Protein AF-A0A2C7AUI6-F1 (afdb_monomer_lite)

Sequence (431 aa):
MSPRHADDASGDRRRTGPQARLPRWLAGLLCIVLTTLSLGVVHPAVRADDATLDVTFTSMSPSAVTDEGDLTLTGTITNKGSATVNRPTVHMWRNRAPLTNADALNFLVKNQSSEPMGDVVTTSAAAQTVASLTPGASANFTVRAAFSGGGDPLALVSPGNAYLVGVRVDNSAGTQVGSSRTLISYPGTSKYDATTVAELASAPSYVGTDNGKPVFTDDHLAAEISPDGRLGQLVQLAEADNVSSVIDPLLVDELTAMASGYEVRSTDGTRVPGRGQDAATSFLRRIQGVAANGRSYRGLYGMLGVSAAASASRHDLLVSAAQQSAGNQTLKALPLAITATGNALTSNDLEYLASAKPTLVLAQGIDPASPVRQATVRQGAPTQLTVVSVQTTLGDGGPAPAPIRTWCTGWDACRASSWCGPAPMARRCTW

Structure (mmCIF, N/CA/C/O backbone):
data_AF-A0A2C7AUI6-F1
#
_entry.id   AF-A0A2C7AUI6-F1
#
loop_
_atom_site.group_PDB
_atom_site.id
_atom_site.type_symbol
_atom_site.label_atom_id
_atom_site.label_alt_id
_atom_site.label_comp_id
_atom_site.label_asym_id
_atom_site.label_entity_id
_atom_site.label_seq_id
_atom_site.pdbx_PDB_ins_code
_atom_site.Cartn_x
_atom_site.Cartn_y
_atom_site.Cartn_z
_atom_site.occupancy
_atom_site.B_iso_or_equiv
_atom_site.auth_seq_id
_atom_site.auth_comp_id
_atom_site.auth_asym_id
_atom_site.auth_atom_id
_atom_site.pdbx_PDB_model_num
ATOM 1 N N . MET A 1 1 ? -46.447 14.411 -58.569 1.00 35.41 1 MET A N 1
ATOM 2 C CA . MET A 1 1 ? -46.851 14.948 -59.885 1.00 35.41 1 MET A CA 1
ATOM 3 C C . MET A 1 1 ? -46.230 16.329 -60.042 1.00 35.41 1 MET A C 1
ATOM 5 O O . MET A 1 1 ? -46.646 17.245 -59.356 1.00 35.41 1 MET A O 1
ATOM 9 N N . SER A 1 2 ? -45.192 16.453 -60.866 1.00 39.53 2 SER A N 1
ATOM 10 C CA . SER A 1 2 ? -44.852 17.724 -61.538 1.00 39.53 2 SER A CA 1
ATOM 11 C C . SER A 1 2 ? -45.650 17.747 -62.853 1.00 39.53 2 SER A C 1
ATOM 13 O O . SER A 1 2 ? -45.901 16.643 -63.349 1.00 39.53 2 SER A O 1
ATOM 15 N N . PRO A 1 3 ? -46.037 18.902 -63.445 1.00 52.16 3 PRO A N 1
ATOM 16 C CA . PRO A 1 3 ? -45.065 19.917 -63.873 1.00 52.16 3 PRO A CA 1
ATOM 17 C C . PRO A 1 3 ? -45.512 21.407 -63.939 1.00 52.16 3 PRO A C 1
ATOM 19 O O . PRO A 1 3 ? -46.683 21.760 -63.912 1.00 52.16 3 PRO A O 1
ATOM 22 N N . ARG A 1 4 ? -44.465 22.240 -64.042 1.00 37.91 4 ARG A N 1
ATOM 23 C CA . ARG A 1 4 ? -44.202 23.505 -64.777 1.00 37.91 4 ARG A CA 1
ATOM 24 C C . ARG A 1 4 ? -45.286 24.165 -65.660 1.00 37.91 4 ARG A C 1
ATOM 26 O O . ARG A 1 4 ? -45.849 23.505 -66.522 1.00 37.91 4 ARG A O 1
ATOM 33 N N . HIS A 1 5 ? -45.345 25.503 -65.582 1.00 36.38 5 HIS A N 1
ATOM 34 C CA . HIS A 1 5 ? -45.275 26.514 -66.673 1.00 36.38 5 HIS A CA 1
ATOM 35 C C . HIS A 1 5 ? -45.242 27.916 -66.003 1.00 36.38 5 HIS A C 1
ATOM 37 O O . HIS A 1 5 ? -45.995 28.119 -65.060 1.00 36.38 5 HIS A O 1
ATOM 43 N N . ALA A 1 6 ? -44.254 28.802 -66.185 1.00 37.03 6 ALA A N 1
ATOM 44 C CA . ALA A 1 6 ? -43.754 29.551 -67.355 1.00 37.03 6 ALA A CA 1
ATOM 45 C C . ALA A 1 6 ? -44.333 30.987 -67.432 1.00 37.03 6 ALA A C 1
ATOM 47 O O . ALA A 1 6 ? -45.526 31.176 -67.228 1.00 37.03 6 ALA A O 1
ATOM 48 N N . ASP A 1 7 ? -43.425 31.915 -67.764 1.00 33.53 7 ASP A N 1
ATOM 49 C CA . ASP A 1 7 ? -43.567 33.297 -68.270 1.00 33.53 7 ASP A CA 1
ATOM 50 C C . ASP A 1 7 ? -43.954 34.401 -67.259 1.00 33.53 7 ASP A C 1
ATOM 52 O O . ASP A 1 7 ? -44.958 34.308 -66.564 1.00 33.53 7 ASP A O 1
ATOM 56 N N . ASP A 1 8 ? -43.093 35.376 -66.931 1.00 33.28 8 ASP A N 1
ATOM 57 C CA . ASP A 1 8 ? -42.424 36.459 -67.699 1.00 33.28 8 ASP A CA 1
ATOM 58 C C . ASP A 1 8 ? -43.270 37.753 -67.759 1.00 33.28 8 ASP A C 1
ATOM 60 O O . ASP A 1 8 ? -44.492 37.688 -67.847 1.00 33.28 8 ASP A O 1
ATOM 64 N N . ALA A 1 9 ? -42.578 38.904 -67.696 1.00 33.94 9 ALA A N 1
ATOM 65 C CA . ALA A 1 9 ? -42.998 40.290 -67.993 1.00 33.94 9 ALA A CA 1
ATOM 66 C C . ALA A 1 9 ? -42.844 41.347 -66.862 1.00 33.94 9 ALA A C 1
ATOM 68 O O . ALA A 1 9 ? -43.734 41.600 -66.058 1.00 33.94 9 ALA A O 1
ATOM 69 N N . SER A 1 10 ? -41.711 42.063 -66.943 1.00 31.97 10 SER A N 1
ATOM 70 C CA . SER A 1 10 ? -41.588 43.528 -67.158 1.00 31.97 10 SER A CA 1
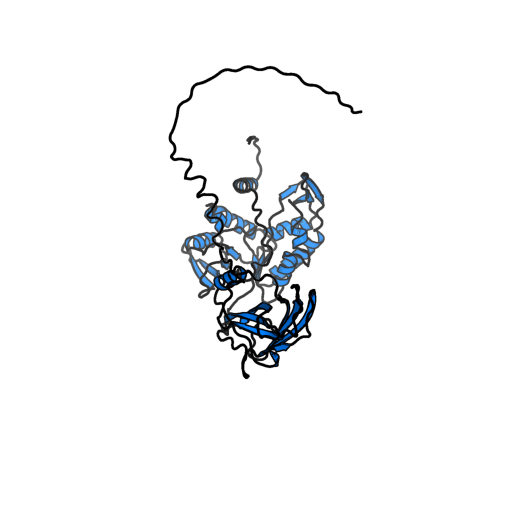ATOM 71 C C . SER A 1 10 ? -42.157 44.586 -66.181 1.00 31.97 10 SER A C 1
ATOM 73 O O . SER A 1 10 ? -43.342 44.609 -65.874 1.00 31.97 10 SER A O 1
ATOM 75 N N . GLY A 1 11 ? -41.326 45.613 -65.914 1.00 31.02 11 GLY A N 1
ATOM 76 C CA . GLY A 1 11 ? -41.739 47.005 -65.621 1.00 31.02 11 GLY A CA 1
ATOM 77 C C . GLY A 1 11 ? -41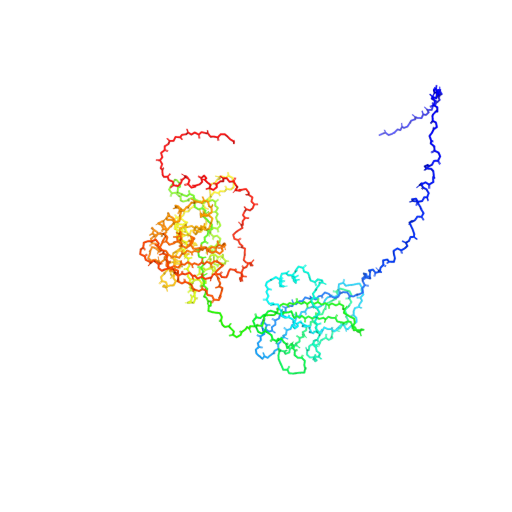.174 47.576 -64.311 1.00 31.02 11 GLY A C 1
ATOM 78 O O . GLY A 1 11 ? -41.745 47.378 -63.251 1.00 31.02 11 GLY A O 1
ATOM 79 N N . ASP A 1 12 ? -39.960 48.132 -64.283 1.00 35.38 12 ASP A N 1
ATOM 80 C CA . ASP A 1 12 ? -39.623 49.553 -64.535 1.00 35.38 12 ASP A CA 1
ATOM 81 C C . ASP A 1 12 ? -40.263 50.561 -63.541 1.00 35.38 12 ASP A C 1
ATOM 83 O O . ASP A 1 12 ? -41.437 50.898 -63.655 1.00 35.38 12 ASP A O 1
ATOM 87 N N . ARG A 1 13 ? -39.465 51.103 -62.597 1.00 37.41 13 ARG A N 1
ATOM 88 C CA . ARG A 1 13 ? -39.092 52.543 -62.482 1.00 37.41 13 ARG A CA 1
ATOM 89 C C . ARG A 1 13 ? -38.676 52.989 -61.069 1.00 37.41 13 ARG A C 1
ATOM 91 O O . ARG A 1 13 ? -39.487 53.182 -60.174 1.00 37.41 13 ARG A O 1
ATOM 98 N N . ARG A 1 14 ? -37.378 53.300 -60.973 1.00 34.81 14 ARG A N 1
ATOM 99 C CA . ARG A 1 14 ? -36.757 54.553 -60.485 1.00 34.81 14 ARG A CA 1
ATOM 100 C C . ARG A 1 14 ? -37.346 55.253 -59.245 1.00 34.81 14 ARG A C 1
ATOM 102 O O . ARG A 1 14 ? -38.359 55.937 -59.340 1.00 34.81 14 ARG A O 1
ATOM 109 N N . ARG A 1 15 ? -36.512 55.375 -58.203 1.00 39.34 15 ARG A N 1
ATOM 110 C CA . ARG A 1 15 ? -36.224 56.675 -57.565 1.00 39.34 15 ARG A CA 1
ATOM 111 C C . ARG A 1 15 ? -34.730 56.830 -57.278 1.00 39.34 15 ARG A C 1
ATOM 113 O O . ARG A 1 15 ? -34.037 55.886 -56.925 1.00 39.34 15 ARG A O 1
ATOM 120 N N . THR A 1 16 ? -34.269 58.044 -57.526 1.00 35.00 16 THR A N 1
ATOM 121 C CA . THR A 1 16 ? -32.891 58.521 -57.638 1.00 35.00 16 THR A CA 1
ATOM 122 C C . THR A 1 16 ? -32.458 59.330 -56.413 1.00 35.00 16 THR A C 1
ATOM 124 O O . THR A 1 16 ? -33.186 60.237 -56.025 1.00 35.00 16 THR A O 1
ATOM 127 N N . GLY A 1 17 ? -31.221 59.094 -55.952 1.00 34.88 17 GLY A N 1
ATOM 128 C CA . GLY A 1 17 ? -30.314 60.067 -55.307 1.00 34.88 17 GLY A CA 1
ATOM 129 C C . GLY A 1 17 ? -30.538 60.405 -53.819 1.00 34.88 17 GLY A C 1
ATOM 130 O O . GLY A 1 17 ? -31.650 60.233 -53.335 1.00 34.88 17 GLY A O 1
ATOM 131 N N . PRO A 1 18 ? -29.514 60.919 -53.093 1.00 39.47 18 PRO A N 1
ATOM 132 C CA . PRO A 1 18 ? -28.316 61.588 -53.610 1.00 39.47 18 PRO A CA 1
ATOM 133 C C . PRO A 1 18 ? -26.964 60.987 -53.172 1.00 39.47 18 PRO A C 1
ATOM 135 O O . PRO A 1 18 ? -26.830 60.264 -52.190 1.00 39.47 18 PRO A O 1
ATOM 138 N N . GLN A 1 19 ? -25.945 61.345 -53.952 1.00 43.69 19 GLN A N 1
ATOM 139 C CA . GLN A 1 19 ? -24.532 61.051 -53.746 1.00 43.69 19 GLN A CA 1
ATOM 140 C C . GLN A 1 19 ? -23.938 61.930 -52.636 1.00 43.69 19 GLN A C 1
ATOM 142 O O . GLN A 1 19 ? -24.078 63.150 -52.679 1.00 43.69 19 GLN A O 1
ATOM 147 N N . ALA A 1 20 ? -23.162 61.327 -51.736 1.00 43.25 20 ALA A N 1
ATOM 148 C CA . ALA A 1 20 ? -22.134 62.014 -50.961 1.00 43.25 20 ALA A CA 1
ATOM 149 C C . ALA A 1 20 ? -20.819 61.236 -51.113 1.00 43.25 20 ALA A C 1
ATOM 151 O O . ALA A 1 20 ? -20.752 60.032 -50.876 1.00 43.25 20 ALA A O 1
ATOM 152 N N . ARG A 1 21 ? -19.790 61.931 -51.602 1.00 46.47 21 ARG A N 1
ATOM 153 C CA . ARG A 1 21 ? -18.449 61.406 -51.869 1.00 46.47 21 ARG A CA 1
ATOM 154 C C . ARG A 1 21 ? -17.643 61.364 -50.570 1.00 46.47 21 ARG A C 1
ATOM 156 O O . ARG A 1 21 ? -17.541 62.385 -49.902 1.00 46.47 21 ARG A O 1
ATOM 163 N N . LEU A 1 22 ? -17.000 60.234 -50.285 1.00 47.78 22 LEU A N 1
ATOM 164 C CA . LEU A 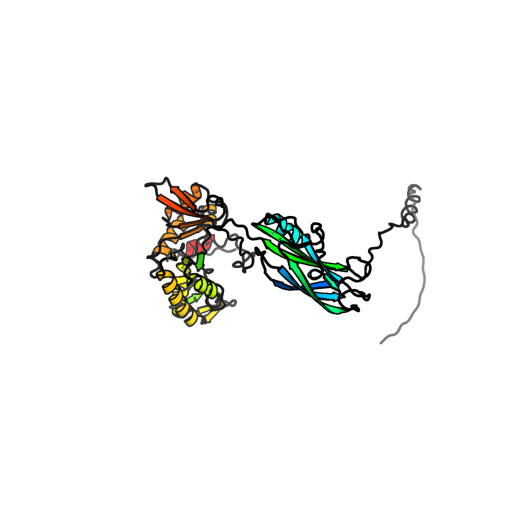1 22 ? -15.943 60.092 -49.274 1.00 47.78 22 LEU A CA 1
ATOM 165 C C . LEU A 1 22 ? -14.736 59.332 -49.887 1.00 47.78 22 LEU A C 1
ATOM 167 O O . LEU A 1 22 ? -14.888 58.665 -50.911 1.00 47.78 22 LEU A O 1
ATOM 171 N N . PRO A 1 23 ? -13.516 59.552 -49.364 1.00 43.19 23 PRO A N 1
ATOM 172 C CA . PRO A 1 23 ? -12.303 59.791 -50.154 1.00 43.19 23 PRO A CA 1
ATOM 173 C C . PRO A 1 23 ? -11.547 58.535 -50.626 1.00 43.19 23 PRO A C 1
ATOM 175 O O . PRO A 1 23 ? -11.560 57.482 -49.999 1.00 43.19 23 PRO A O 1
ATOM 178 N N . ARG A 1 24 ? -10.821 58.706 -51.744 1.00 50.47 24 ARG A N 1
ATOM 179 C CA . ARG A 1 24 ? -10.046 57.734 -52.557 1.00 50.47 24 ARG A CA 1
ATOM 180 C C . ARG A 1 24 ? -8.875 57.003 -51.861 1.00 50.47 24 ARG A C 1
ATOM 182 O O . ARG A 1 24 ? -7.931 56.592 -52.522 1.00 50.47 24 ARG A O 1
ATOM 189 N N . TRP A 1 25 ? -8.892 56.876 -50.540 1.00 46.44 25 TRP A N 1
ATOM 190 C CA . TRP A 1 25 ? -7.737 56.438 -49.746 1.00 46.44 25 TRP A CA 1
ATOM 191 C C . TRP A 1 25 ? -7.959 55.037 -49.148 1.00 46.44 25 TRP A C 1
ATOM 193 O O . TRP A 1 25 ? -7.191 54.583 -48.311 1.00 46.44 25 TRP A O 1
ATOM 203 N N . LEU A 1 26 ? -8.999 54.333 -49.611 1.00 44.50 26 LEU A N 1
ATOM 204 C CA . LEU A 1 26 ? -9.336 52.958 -49.222 1.00 44.50 26 LEU A CA 1
ATOM 205 C C . LEU A 1 26 ? -9.192 51.935 -50.365 1.00 44.50 26 LEU A C 1
ATOM 207 O O . LEU A 1 26 ? -9.309 50.739 -50.130 1.00 44.50 26 LEU A O 1
ATOM 211 N N . ALA A 1 27 ? -8.866 52.373 -51.587 1.00 43.97 27 ALA A N 1
ATOM 212 C CA . ALA A 1 27 ? -8.633 51.470 -52.722 1.00 43.97 27 ALA A CA 1
ATOM 213 C C . ALA A 1 27 ? -7.187 50.933 -52.803 1.00 43.97 27 ALA A C 1
ATOM 215 O O . ALA A 1 27 ? -6.930 49.988 -53.541 1.00 43.97 27 ALA A O 1
ATOM 216 N N . GLY A 1 28 ? -6.246 51.497 -52.034 1.00 40.75 28 GLY A N 1
ATOM 217 C CA . GLY A 1 28 ? -4.852 51.030 -51.984 1.00 40.75 28 GLY A CA 1
ATOM 218 C C . GLY A 1 28 ? -4.589 49.908 -50.973 1.00 40.75 28 GLY A C 1
ATOM 219 O O . GLY A 1 28 ? -3.565 49.240 -51.058 1.00 40.75 28 GLY A O 1
ATOM 220 N N . LEU A 1 29 ? -5.509 49.667 -50.034 1.00 43.53 29 LEU A N 1
ATOM 221 C CA . LEU A 1 29 ? -5.294 48.732 -48.921 1.00 43.53 29 LEU A CA 1
ATOM 222 C C . LEU A 1 29 ? -5.901 47.339 -49.162 1.00 43.53 29 LEU A C 1
ATOM 224 O O . LEU A 1 29 ? -5.556 46.397 -48.459 1.00 43.53 29 LEU A O 1
ATOM 228 N N . LEU A 1 30 ? -6.724 47.171 -50.208 1.00 40.38 30 LEU A N 1
ATOM 229 C CA . LEU A 1 30 ? -7.309 45.873 -50.578 1.00 40.38 30 LEU A CA 1
ATOM 230 C C . LEU A 1 30 ? -6.442 45.063 -51.568 1.00 40.38 30 LEU A C 1
ATOM 232 O O . LEU A 1 30 ? -6.646 43.863 -51.710 1.00 40.38 30 LEU A O 1
ATOM 236 N N . CYS A 1 31 ? -5.436 45.675 -52.208 1.00 38.25 31 CYS A N 1
ATOM 237 C CA . CYS A 1 31 ? -4.480 44.964 -53.079 1.00 38.25 31 CYS A CA 1
ATOM 238 C C . CYS A 1 31 ? -3.176 44.544 -52.372 1.00 38.25 31 CYS A C 1
ATOM 240 O O . CYS A 1 31 ? -2.425 43.745 -52.925 1.00 38.25 31 CYS A O 1
ATOM 242 N N . ILE A 1 32 ? -2.934 45.002 -51.137 1.00 43.28 32 ILE A N 1
ATOM 243 C CA . ILE A 1 32 ? -1.796 44.560 -50.301 1.00 43.28 32 ILE A CA 1
ATOM 244 C C . ILE A 1 32 ? -2.177 43.371 -49.395 1.00 43.28 32 ILE A C 1
ATOM 246 O O . ILE A 1 32 ? -1.308 42.638 -48.934 1.00 43.28 32 ILE A O 1
ATOM 250 N N . VAL A 1 33 ? -3.473 43.090 -49.219 1.00 43.31 33 VAL A N 1
ATOM 251 C CA . VAL A 1 33 ? -3.967 41.930 -48.445 1.00 43.31 33 VAL A CA 1
ATOM 252 C C . VAL A 1 33 ? -4.119 40.660 -49.309 1.00 43.31 33 VAL A C 1
ATOM 254 O O . VAL A 1 33 ? -4.344 39.577 -48.783 1.00 43.31 33 VAL A O 1
ATOM 257 N N . LEU A 1 34 ? -3.919 40.751 -50.630 1.00 42.44 34 LEU A N 1
ATOM 258 C CA . LEU A 1 34 ? -4.052 39.619 -51.566 1.00 42.44 34 LEU A CA 1
ATOM 259 C C . LEU A 1 34 ? -2.759 39.242 -52.316 1.00 42.44 34 LEU A C 1
ATOM 261 O O . LEU A 1 34 ? -2.797 38.362 -53.169 1.00 42.44 34 LEU A O 1
ATOM 265 N N . THR A 1 35 ? -1.608 39.852 -51.999 1.00 37.59 35 THR A N 1
ATOM 266 C CA . THR A 1 35 ? -0.326 39.576 -52.694 1.00 37.59 35 THR A CA 1
ATOM 267 C C . THR A 1 35 ? 0.886 39.340 -51.779 1.00 37.59 35 THR A C 1
ATOM 269 O O . THR A 1 35 ? 2.012 39.270 -52.261 1.00 37.59 35 THR A O 1
ATOM 272 N N . THR A 1 36 ? 0.688 39.122 -50.475 1.00 37.66 36 THR A N 1
ATOM 273 C CA . THR A 1 36 ? 1.751 38.666 -49.546 1.00 37.66 36 THR A CA 1
ATOM 274 C C . THR A 1 36 ? 1.579 37.215 -49.080 1.00 37.66 36 THR A C 1
ATOM 276 O O . THR A 1 36 ? 2.255 36.768 -48.156 1.00 37.66 36 THR A O 1
ATOM 279 N N . LEU A 1 37 ? 0.740 36.432 -49.769 1.00 41.59 37 LEU A N 1
ATOM 280 C CA . LEU A 1 37 ? 0.546 34.996 -49.534 1.00 41.59 37 LEU A CA 1
ATOM 281 C C . LEU A 1 37 ? 1.517 34.131 -50.364 1.00 41.59 37 LEU A C 1
ATOM 283 O O . LEU A 1 37 ? 1.122 33.180 -51.028 1.00 41.59 37 LEU A O 1
ATOM 287 N N . SER A 1 38 ? 2.800 34.487 -50.371 1.00 33.75 38 SER A N 1
ATOM 288 C CA . SER A 1 38 ? 3.863 33.671 -50.979 1.00 33.75 38 SER A CA 1
ATOM 289 C C . SER A 1 38 ? 5.241 34.052 -50.436 1.00 33.75 38 SER A C 1
ATOM 291 O O . SER A 1 38 ? 6.203 34.219 -51.179 1.00 33.75 38 SER A O 1
ATOM 293 N N . LEU A 1 39 ? 5.345 34.189 -49.114 1.00 35.78 39 LEU A N 1
ATOM 294 C CA . LEU A 1 39 ? 6.583 33.870 -48.413 1.00 35.78 39 LEU A CA 1
ATOM 295 C C . LEU A 1 39 ? 6.441 32.418 -47.983 1.00 35.78 39 LEU A C 1
ATOM 297 O O . LEU A 1 39 ? 5.699 32.104 -47.054 1.00 35.78 39 LEU A O 1
ATOM 301 N N . GLY A 1 40 ? 7.101 31.536 -48.731 1.00 32.69 40 GLY A N 1
ATOM 302 C CA . GLY A 1 40 ? 7.286 30.157 -48.329 1.00 32.69 40 GLY A CA 1
ATOM 303 C C . GLY A 1 40 ? 7.924 30.148 -46.950 1.00 32.69 40 GLY A C 1
ATOM 304 O O . GLY A 1 40 ? 9.125 30.372 -46.808 1.00 32.69 40 GLY A O 1
ATOM 305 N N . VAL A 1 41 ? 7.113 29.872 -45.932 1.00 31.05 41 VAL A N 1
ATOM 306 C CA . VAL A 1 41 ? 7.620 29.186 -44.758 1.00 31.05 41 VAL A CA 1
ATOM 307 C C . VAL A 1 41 ? 8.163 27.888 -45.329 1.00 31.05 41 VAL A C 1
ATOM 309 O O . VAL A 1 41 ? 7.409 27.012 -45.755 1.00 31.05 41 VAL A O 1
ATOM 312 N N . VAL A 1 42 ? 9.488 27.799 -45.416 1.00 30.34 42 VAL A N 1
ATOM 313 C CA . VAL A 1 42 ? 10.156 26.508 -45.423 1.00 30.34 42 VAL A CA 1
ATOM 314 C C . VAL A 1 42 ? 9.789 25.920 -44.071 1.00 30.34 42 VAL A C 1
ATOM 316 O O . VAL A 1 42 ? 10.476 26.117 -43.073 1.00 30.34 42 VAL A O 1
ATOM 319 N N . HIS A 1 43 ? 8.624 25.277 -44.012 1.00 30.06 43 HIS A N 1
ATOM 320 C CA . HIS A 1 43 ? 8.380 24.297 -42.985 1.00 30.06 43 HIS A CA 1
ATOM 321 C C . HIS A 1 43 ? 9.554 23.335 -43.153 1.00 30.06 43 HIS A C 1
ATOM 323 O O . HIS A 1 43 ? 9.741 22.840 -44.274 1.00 30.06 43 HIS A O 1
ATOM 329 N N . PRO A 1 44 ? 10.391 23.094 -42.126 1.00 29.47 44 PRO A N 1
ATOM 330 C CA . PRO A 1 44 ? 11.194 21.891 -42.178 1.00 29.47 44 PRO A CA 1
ATOM 331 C C . PRO A 1 44 ? 10.188 20.790 -42.482 1.00 29.47 44 PRO A C 1
ATOM 333 O O . PRO A 1 44 ? 9.155 20.697 -41.813 1.00 29.47 44 PRO A O 1
ATOM 336 N N . ALA A 1 45 ? 10.417 20.075 -43.581 1.00 27.98 45 ALA A N 1
ATOM 337 C CA . ALA A 1 45 ? 9.621 18.921 -43.915 1.00 27.98 45 ALA A CA 1
ATOM 338 C C . ALA A 1 45 ? 9.561 18.078 -42.641 1.00 27.98 45 ALA A C 1
ATOM 340 O O . ALA A 1 45 ? 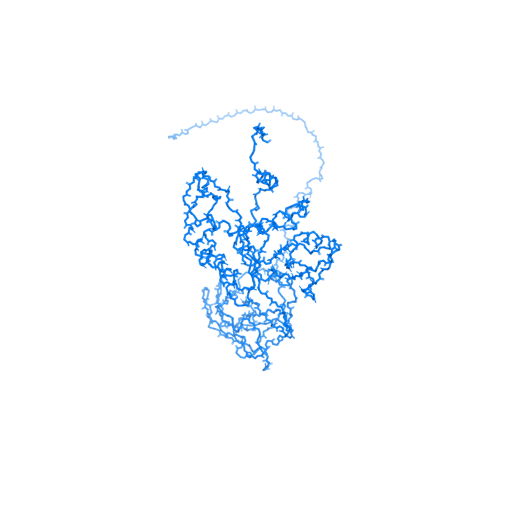10.576 17.539 -42.198 1.00 27.98 45 ALA A O 1
ATOM 341 N N . VAL A 1 46 ? 8.387 18.027 -42.009 1.00 29.95 46 VAL A N 1
ATOM 342 C CA . VAL A 1 46 ? 8.088 16.951 -41.084 1.00 29.95 46 VAL A CA 1
ATOM 343 C C . VAL A 1 46 ? 8.108 15.736 -41.985 1.00 29.95 46 VAL A C 1
ATOM 345 O O . VAL A 1 46 ? 7.195 15.512 -42.777 1.00 29.95 46 VAL A O 1
ATOM 348 N N . ARG A 1 47 ? 9.233 15.031 -41.956 1.00 29.42 47 ARG A N 1
ATOM 349 C CA . ARG A 1 47 ? 9.389 13.741 -42.597 1.00 29.42 47 ARG A CA 1
ATOM 350 C C . ARG A 1 47 ? 8.521 12.775 -41.800 1.00 29.42 47 ARG A C 1
ATOM 352 O O . ARG A 1 47 ? 8.973 12.171 -40.836 1.00 29.42 47 ARG A O 1
ATOM 359 N N . ALA A 1 48 ? 7.237 12.745 -42.133 1.00 38.94 48 ALA A N 1
ATOM 360 C CA . ALA A 1 48 ? 6.388 11.619 -41.814 1.00 38.94 48 ALA A CA 1
ATOM 361 C C . ALA A 1 48 ? 6.793 10.473 -42.750 1.00 38.94 48 ALA A C 1
ATOM 363 O O . ALA A 1 48 ? 6.944 10.687 -43.952 1.00 38.94 48 ALA A O 1
ATOM 364 N N . ASP A 1 49 ? 6.974 9.303 -42.145 1.00 48.50 49 ASP A N 1
ATOM 365 C CA . ASP A 1 49 ? 7.322 8.004 -42.723 1.00 48.50 49 ASP A CA 1
ATOM 366 C C . ASP A 1 49 ? 8.753 7.818 -43.241 1.00 48.50 49 ASP A C 1
ATOM 368 O O . ASP A 1 49 ? 9.037 7.950 -44.423 1.00 48.50 49 ASP A O 1
ATOM 372 N N . ASP A 1 50 ? 9.634 7.363 -42.347 1.00 46.75 50 ASP A N 1
ATOM 373 C CA . ASP A 1 50 ? 10.732 6.461 -42.705 1.00 46.75 50 ASP A CA 1
ATOM 374 C C . ASP A 1 50 ? 10.981 5.525 -41.504 1.00 46.75 50 ASP A C 1
ATOM 376 O O . ASP A 1 50 ? 11.682 5.871 -40.560 1.00 46.75 50 ASP A O 1
ATOM 380 N N . ALA A 1 51 ? 10.333 4.351 -41.517 1.00 54.53 51 ALA A N 1
ATOM 381 C CA . ALA A 1 51 ? 10.542 3.235 -40.582 1.00 54.53 51 ALA A CA 1
ATOM 382 C C . ALA A 1 51 ? 10.490 3.578 -39.074 1.00 54.53 51 ALA A C 1
ATOM 384 O O . ALA A 1 51 ? 11.521 3.654 -38.414 1.00 54.53 51 ALA A O 1
ATOM 385 N N . THR A 1 52 ? 9.292 3.696 -38.490 1.00 79.81 52 THR A N 1
ATOM 386 C CA . THR A 1 52 ? 9.132 3.725 -37.024 1.00 79.81 52 THR A CA 1
ATOM 387 C C . THR A 1 52 ? 8.865 2.311 -36.508 1.00 79.81 52 THR A C 1
ATOM 389 O O . THR A 1 52 ? 7.817 1.714 -36.776 1.00 79.81 52 THR A O 1
ATOM 392 N N . LEU A 1 53 ? 9.840 1.748 -35.801 1.00 90.50 53 LEU A N 1
ATOM 393 C CA . LEU A 1 53 ? 9.700 0.490 -35.085 1.00 90.50 53 LEU A CA 1
ATOM 394 C C . LEU A 1 53 ? 9.119 0.762 -33.700 1.00 90.50 53 LEU A C 1
ATOM 396 O O . LEU A 1 53 ? 9.727 1.444 -32.875 1.00 90.50 53 LEU A O 1
ATOM 400 N N . ASP A 1 54 ? 7.949 0.186 -33.459 1.00 93.06 54 ASP A N 1
ATOM 401 C CA . ASP A 1 54 ? 7.346 0.113 -32.137 1.00 93.06 54 ASP A CA 1
ATOM 402 C C . ASP A 1 54 ? 8.015 -1.005 -31.332 1.00 93.06 54 ASP A C 1
ATOM 404 O O . ASP A 1 54 ? 8.317 -2.070 -31.879 1.00 93.06 54 ASP A O 1
ATOM 408 N N . VAL A 1 55 ? 8.276 -0.764 -30.050 1.00 92.94 55 VAL A N 1
ATOM 409 C CA . VAL A 1 55 ? 9.045 -1.672 -29.193 1.00 92.94 55 VAL A CA 1
ATOM 410 C C . VAL A 1 55 ? 8.275 -1.939 -27.909 1.00 92.94 55 VAL A C 1
ATOM 412 O O . VAL A 1 55 ? 8.052 -1.041 -27.099 1.00 92.94 55 VAL A O 1
ATOM 415 N N . THR A 1 56 ? 7.930 -3.202 -27.685 1.00 92.25 56 THR A N 1
ATOM 416 C CA . THR A 1 56 ? 7.198 -3.649 -26.497 1.00 92.25 56 THR A CA 1
ATOM 417 C C . THR A 1 56 ? 8.056 -4.609 -25.686 1.00 92.25 56 THR A C 1
ATOM 419 O O . THR A 1 56 ? 8.554 -5.596 -26.227 1.00 92.25 56 THR A O 1
ATOM 422 N N . PHE A 1 57 ? 8.215 -4.352 -24.387 1.00 90.06 57 PHE A N 1
ATOM 423 C CA . PHE A 1 57 ? 8.865 -5.299 -23.482 1.00 90.06 57 PHE A CA 1
ATOM 424 C C . PHE A 1 57 ? 7.906 -6.415 -23.078 1.00 90.06 57 PHE A C 1
ATOM 426 O O . PHE A 1 57 ? 6.756 -6.167 -22.725 1.00 90.06 57 PHE A O 1
ATOM 433 N N . THR A 1 58 ? 8.407 -7.644 -23.097 1.00 93.31 58 THR A N 1
ATOM 434 C CA . THR A 1 58 ? 7.709 -8.827 -22.587 1.00 93.31 58 THR A CA 1
ATOM 435 C C . THR A 1 58 ? 8.221 -9.198 -21.203 1.00 93.31 58 THR A C 1
ATOM 437 O O . THR A 1 58 ? 7.437 -9.600 -20.348 1.00 93.31 58 THR A O 1
ATOM 440 N N . SER A 1 59 ? 9.526 -9.053 -20.952 1.00 90.19 59 SER A N 1
ATOM 441 C CA . SER A 1 59 ? 10.090 -9.292 -19.627 1.00 90.19 59 SER A CA 1
ATOM 442 C C . SER A 1 59 ? 11.350 -8.478 -19.359 1.00 90.19 59 SER A C 1
ATOM 444 O O . SER A 1 59 ? 12.093 -8.100 -20.267 1.00 90.19 59 SER A O 1
ATOM 446 N N . MET A 1 60 ? 11.585 -8.257 -18.070 1.00 92.75 60 MET A N 1
ATOM 447 C CA . MET A 1 60 ? 12.789 -7.668 -17.511 1.00 92.75 60 MET A CA 1
ATOM 448 C C . MET A 1 60 ? 13.209 -8.524 -16.321 1.00 92.75 60 MET A C 1
ATOM 450 O O . MET A 1 60 ? 12.398 -8.792 -15.435 1.00 92.75 60 MET A O 1
ATOM 454 N N . SER A 1 61 ? 14.456 -8.982 -16.313 1.00 91.12 61 SER A N 1
ATOM 455 C CA . SER A 1 61 ? 14.968 -9.805 -15.223 1.00 91.12 61 SER A CA 1
ATOM 456 C C . SER A 1 61 ? 16.445 -9.521 -14.961 1.00 91.12 61 SER A C 1
ATOM 458 O O . SER A 1 61 ? 17.226 -9.545 -15.916 1.00 91.12 61 SER A O 1
ATOM 460 N N . PRO A 1 62 ? 16.839 -9.290 -13.696 1.00 92.00 62 PRO A N 1
ATOM 461 C CA . PRO A 1 62 ? 15.974 -9.048 -12.529 1.00 92.00 62 PRO A CA 1
ATOM 462 C C . PRO A 1 62 ? 15.242 -7.688 -12.606 1.00 92.00 62 PRO A C 1
ATOM 464 O O . PRO A 1 62 ? 15.529 -6.863 -13.471 1.00 92.00 62 PRO A O 1
ATOM 467 N N . SER A 1 63 ? 14.280 -7.447 -11.707 1.00 82.56 63 SER A N 1
ATOM 468 C CA . SER A 1 63 ? 13.536 -6.173 -11.615 1.00 82.56 63 SER A CA 1
ATOM 469 C C . SER A 1 63 ? 14.279 -5.072 -10.839 1.00 82.56 63 SER A C 1
ATOM 471 O O . SER A 1 63 ? 13.827 -3.929 -10.804 1.00 82.56 63 SER A O 1
ATOM 473 N N . ALA A 1 64 ? 15.408 -5.410 -10.218 1.00 90.12 64 ALA A N 1
ATOM 474 C CA . ALA A 1 64 ? 16.278 -4.512 -9.469 1.00 90.12 64 ALA A CA 1
ATOM 475 C C . ALA A 1 64 ? 17.743 -4.881 -9.729 1.00 90.12 64 ALA A C 1
ATOM 477 O O . ALA A 1 64 ? 18.039 -6.037 -10.031 1.00 90.12 64 ALA A O 1
ATOM 478 N N . VAL A 1 65 ? 18.650 -3.915 -9.597 1.00 90.56 65 VAL A N 1
ATOM 479 C CA . VAL A 1 65 ? 20.096 -4.154 -9.671 1.00 90.56 65 VAL A CA 1
ATOM 480 C C . VAL A 1 65 ? 20.514 -5.115 -8.561 1.00 90.56 65 VAL A C 1
ATOM 482 O O . VAL A 1 65 ? 20.116 -4.954 -7.406 1.00 90.56 65 VAL A O 1
ATOM 485 N N . THR A 1 66 ? 21.340 -6.088 -8.921 1.00 87.44 66 THR A N 1
ATOM 486 C CA . THR A 1 66 ? 22.009 -7.018 -8.008 1.00 87.44 66 THR A CA 1
ATOM 487 C C . THR A 1 66 ? 23.515 -6.756 -8.015 1.00 87.44 66 THR A C 1
ATOM 489 O O . THR A 1 66 ? 24.031 -6.139 -8.948 1.00 87.44 66 THR A O 1
ATOM 492 N N . ASP A 1 67 ? 24.230 -7.225 -6.987 1.00 82.44 67 ASP A N 1
ATOM 493 C CA . ASP A 1 67 ? 25.688 -7.031 -6.876 1.00 82.44 67 ASP A CA 1
ATOM 494 C C . ASP A 1 67 ? 26.453 -7.667 -8.053 1.00 82.44 67 ASP A C 1
ATOM 496 O O . ASP A 1 67 ? 27.477 -7.153 -8.511 1.00 82.44 67 ASP A O 1
ATOM 500 N N . GLU A 1 68 ? 25.909 -8.766 -8.577 1.00 84.12 68 GLU A N 1
ATOM 501 C CA . GLU A 1 68 ? 26.461 -9.558 -9.672 1.00 84.12 68 GLU A CA 1
ATOM 502 C C . GLU A 1 68 ? 25.376 -9.913 -10.697 1.00 84.12 68 GLU A C 1
ATOM 504 O O . GLU A 1 68 ? 24.177 -9.809 -10.428 1.00 84.12 68 GLU A O 1
ATOM 509 N N . GLY A 1 69 ? 25.801 -10.386 -11.868 1.00 91.62 69 GLY A N 1
ATOM 510 C CA . GLY A 1 69 ? 24.914 -10.862 -12.925 1.00 91.62 69 GLY A CA 1
ATOM 511 C C . GLY A 1 69 ? 24.489 -9.780 -13.914 1.00 91.62 69 GLY A C 1
ATOM 512 O O . GLY A 1 69 ? 25.061 -8.688 -13.986 1.00 91.62 69 GLY A O 1
ATOM 513 N N . ASP A 1 70 ? 23.473 -10.125 -14.702 1.00 95.62 70 ASP A N 1
ATOM 514 C CA . ASP A 1 70 ? 23.097 -9.370 -15.887 1.00 95.62 70 ASP A CA 1
ATOM 515 C C . ASP A 1 70 ? 21.627 -8.956 -15.865 1.00 95.62 70 ASP A C 1
ATOM 517 O O . ASP A 1 70 ? 20.744 -9.739 -15.508 1.00 95.62 70 ASP A O 1
ATOM 521 N N . LEU A 1 71 ? 21.356 -7.758 -16.379 1.00 96.94 71 LEU A N 1
ATOM 522 C CA . LEU A 1 71 ? 20.023 -7.365 -16.799 1.00 96.94 71 LEU A CA 1
ATOM 523 C C . LEU A 1 71 ? 19.716 -7.993 -18.157 1.00 96.94 71 LEU A C 1
ATOM 525 O O . LEU A 1 71 ? 20.408 -7.722 -19.140 1.00 96.94 71 LEU A O 1
ATOM 529 N N . THR A 1 72 ? 18.643 -8.775 -18.228 1.00 97.94 72 THR A N 1
ATOM 530 C CA . THR A 1 72 ? 18.079 -9.295 -19.476 1.00 97.94 72 THR A CA 1
ATOM 531 C C . THR A 1 72 ? 16.755 -8.600 -19.776 1.00 97.94 72 THR A C 1
ATOM 533 O O . THR A 1 72 ? 15.833 -8.630 -18.958 1.00 97.94 72 THR A O 1
ATOM 536 N N . LEU A 1 73 ? 16.654 -8.012 -20.970 1.00 96.94 73 LEU A N 1
ATOM 537 C CA . LEU A 1 73 ? 15.410 -7.470 -21.515 1.00 96.94 73 LEU A CA 1
ATOM 538 C C . LEU A 1 73 ? 14.961 -8.324 -22.694 1.00 96.94 73 LEU A C 1
ATOM 540 O O . LEU A 1 73 ? 15.743 -8.574 -23.616 1.00 96.94 73 LEU A O 1
ATOM 544 N N . THR A 1 74 ? 13.696 -8.737 -22.678 1.00 97.38 74 THR A N 1
ATOM 545 C CA . THR A 1 74 ? 13.059 -9.411 -23.812 1.00 97.38 74 THR A CA 1
ATOM 546 C C . THR A 1 74 ? 11.844 -8.635 -24.276 1.00 97.38 74 THR A C 1
ATOM 548 O O . THR A 1 74 ? 11.187 -7.940 -23.495 1.00 97.38 74 THR A O 1
ATOM 551 N N . GLY A 1 75 ? 11.533 -8.750 -25.559 1.00 96.25 75 GLY A N 1
ATOM 552 C CA . GLY A 1 75 ? 10.394 -8.057 -26.122 1.00 96.25 75 GLY A CA 1
ATOM 553 C C . GLY A 1 75 ? 10.185 -8.344 -27.592 1.00 96.25 75 GLY A C 1
ATOM 554 O O . GLY A 1 75 ? 10.828 -9.216 -28.182 1.00 96.25 75 GLY A O 1
ATOM 555 N N . THR A 1 76 ? 9.305 -7.550 -28.182 1.00 97.44 76 THR A N 1
ATOM 556 C CA . THR A 1 76 ? 8.957 -7.603 -29.595 1.00 97.44 76 THR A CA 1
ATOM 557 C C . THR A 1 76 ? 9.147 -6.223 -30.206 1.00 97.44 76 THR A C 1
ATOM 559 O O . THR A 1 76 ? 8.717 -5.217 -29.641 1.00 97.44 76 THR A O 1
ATOM 562 N N . ILE A 1 77 ? 9.782 -6.175 -31.374 1.00 96.69 77 ILE A N 1
ATOM 563 C CA . ILE A 1 77 ? 9.786 -4.993 -32.234 1.00 96.69 77 ILE A CA 1
ATOM 564 C C . ILE A 1 77 ? 8.803 -5.207 -33.382 1.00 96.69 77 ILE A C 1
ATOM 566 O O . ILE A 1 77 ? 8.744 -6.302 -33.941 1.00 96.69 77 ILE A O 1
ATOM 570 N N . THR A 1 78 ? 8.033 -4.180 -33.733 1.00 96.69 78 THR A N 1
ATOM 571 C CA . THR A 1 78 ? 7.023 -4.227 -34.798 1.00 96.69 78 THR A CA 1
ATOM 572 C C . THR A 1 78 ? 7.190 -3.041 -35.729 1.00 96.69 78 THR A C 1
ATOM 574 O O . THR A 1 78 ? 7.212 -1.896 -35.286 1.00 96.69 78 THR A O 1
ATOM 577 N N . ASN A 1 79 ? 7.256 -3.292 -37.033 1.00 95.94 79 ASN A N 1
ATOM 578 C CA . ASN A 1 79 ? 7.283 -2.216 -38.011 1.00 95.94 79 ASN A CA 1
ATOM 579 C C . ASN A 1 79 ? 5.881 -1.630 -38.203 1.00 95.94 79 ASN A C 1
ATOM 581 O O . ASN A 1 79 ? 5.027 -2.250 -38.834 1.00 95.94 79 ASN A O 1
ATOM 585 N N . LYS A 1 80 ? 5.641 -0.438 -37.650 1.00 92.94 80 LYS A N 1
ATOM 586 C CA . LYS A 1 80 ? 4.380 0.301 -37.820 1.00 92.94 80 LYS A CA 1
ATOM 587 C C . LYS A 1 80 ? 4.427 1.293 -38.984 1.00 92.94 80 LYS A C 1
ATOM 589 O O . LYS A 1 80 ? 3.405 1.893 -39.297 1.00 92.94 80 LYS A O 1
ATOM 594 N N . GLY A 1 81 ? 5.592 1.462 -39.609 1.00 89.62 81 GLY A N 1
ATOM 595 C CA . GLY A 1 81 ? 5.771 2.319 -40.772 1.00 89.62 81 GLY A CA 1
ATOM 596 C C . GLY A 1 81 ? 5.367 1.649 -42.086 1.00 89.62 81 GLY A C 1
ATOM 597 O O . GLY A 1 81 ? 5.035 0.464 -42.148 1.00 89.62 81 GLY A O 1
ATOM 598 N N . SER A 1 82 ? 5.445 2.429 -43.160 1.00 89.75 82 SER A N 1
ATOM 599 C CA . SER A 1 82 ? 5.083 2.037 -44.528 1.00 89.75 82 SER A CA 1
ATOM 600 C C . SER A 1 82 ? 6.249 1.461 -45.351 1.00 89.75 82 SER A C 1
ATOM 602 O O . SER A 1 82 ? 6.022 0.863 -46.403 1.00 89.75 82 SER A O 1
ATOM 604 N N . ALA A 1 83 ? 7.492 1.572 -44.866 1.00 90.56 83 ALA A N 1
ATOM 605 C CA . ALA A 1 83 ? 8.702 1.078 -45.531 1.00 90.56 83 ALA A CA 1
ATOM 606 C C . ALA A 1 83 ? 9.312 -0.140 -44.817 1.00 90.56 83 ALA A C 1
ATOM 608 O O . ALA A 1 83 ? 9.186 -0.294 -43.604 1.00 90.56 83 ALA A O 1
ATOM 609 N N . THR A 1 84 ? 10.015 -1.001 -45.561 1.00 93.62 84 THR A N 1
ATOM 610 C CA . THR A 1 84 ? 10.740 -2.146 -44.978 1.00 93.62 84 THR A CA 1
ATOM 611 C C . THR A 1 84 ? 11.970 -1.673 -44.205 1.00 93.62 84 THR A C 1
ATOM 613 O O . THR A 1 84 ? 12.793 -0.936 -44.747 1.00 93.62 84 THR A O 1
ATOM 616 N N . VAL A 1 85 ? 12.144 -2.154 -42.971 1.00 94.44 85 VAL A N 1
ATOM 617 C CA . VAL A 1 85 ? 13.347 -1.896 -42.165 1.00 94.44 85 VAL A CA 1
ATOM 618 C C . VAL A 1 85 ? 14.328 -3.037 -42.355 1.00 94.44 85 VAL A C 1
ATOM 620 O O . VAL A 1 85 ? 14.071 -4.165 -41.931 1.00 94.44 85 VAL A O 1
ATOM 623 N N . ASN A 1 86 ? 15.454 -2.760 -43.007 1.00 93.75 86 ASN A N 1
ATOM 624 C CA . ASN A 1 86 ? 16.441 -3.791 -43.293 1.00 93.75 86 ASN A CA 1
ATOM 625 C C . ASN A 1 86 ? 17.325 -4.075 -42.084 1.00 93.75 86 ASN A C 1
ATOM 627 O O . ASN A 1 86 ? 18.015 -3.179 -41.602 1.00 93.75 86 ASN A O 1
ATOM 631 N N . ARG A 1 87 ? 17.305 -5.342 -41.645 1.00 94.56 87 ARG A N 1
ATOM 632 C CA . ARG A 1 87 ? 18.144 -5.898 -40.573 1.00 94.56 87 ARG A CA 1
ATOM 633 C C . ARG A 1 87 ? 18.367 -4.935 -39.392 1.00 94.56 87 ARG A C 1
ATOM 635 O O . ARG A 1 87 ? 19.517 -4.583 -39.115 1.00 94.56 87 ARG A O 1
ATOM 642 N N . PRO A 1 88 ? 17.298 -4.469 -38.722 1.00 96.31 88 PRO A N 1
ATOM 643 C CA . PRO A 1 88 ? 17.458 -3.560 -37.599 1.00 96.31 88 PRO A CA 1
ATOM 644 C C . PRO A 1 88 ? 18.226 -4.245 -36.465 1.00 96.31 88 PRO A C 1
ATOM 646 O O . PRO A 1 88 ? 18.085 -5.452 -36.239 1.00 96.31 88 PRO A O 1
ATOM 649 N N . THR A 1 89 ? 19.039 -3.465 -35.758 1.00 97.94 89 THR A N 1
ATOM 650 C CA . THR A 1 89 ? 19.797 -3.929 -34.594 1.00 97.94 89 THR A CA 1
ATOM 651 C C . THR A 1 89 ? 19.224 -3.301 -33.339 1.00 97.94 89 THR A C 1
ATOM 653 O O . THR A 1 89 ? 19.150 -2.082 -33.210 1.00 97.94 89 THR A O 1
ATOM 656 N N . VAL A 1 90 ? 18.776 -4.158 -32.425 1.00 97.94 90 VAL A N 1
ATOM 657 C CA . VAL A 1 90 ? 18.324 -3.775 -31.091 1.00 97.94 90 VAL A CA 1
ATOM 658 C C . VAL A 1 90 ? 19.547 -3.699 -30.197 1.00 97.94 90 VAL A C 1
ATOM 660 O O . VAL A 1 90 ? 20.297 -4.664 -30.098 1.00 97.94 90 VAL A O 1
ATOM 663 N N . HIS A 1 91 ? 19.725 -2.566 -29.541 1.00 97.38 91 HIS A N 1
ATOM 664 C CA . HIS A 1 91 ? 20.824 -2.268 -28.646 1.00 97.38 91 HIS A CA 1
ATOM 665 C C . HIS A 1 91 ? 20.287 -2.011 -27.243 1.00 97.38 91 HIS A C 1
ATOM 667 O O . HIS A 1 91 ? 19.392 -1.182 -27.071 1.00 97.38 91 HIS A O 1
ATOM 673 N N . MET A 1 92 ? 20.855 -2.662 -26.231 1.00 97.25 92 MET A N 1
ATOM 674 C CA . MET A 1 92 ? 20.636 -2.277 -24.840 1.00 97.25 92 MET A CA 1
ATOM 675 C C . MET A 1 92 ? 21.057 -0.818 -24.662 1.00 97.25 92 MET A C 1
ATOM 677 O O . MET A 1 92 ? 22.119 -0.397 -25.121 1.00 97.25 92 MET A O 1
ATOM 681 N N . TRP A 1 93 ? 20.222 -0.053 -23.977 1.00 94.56 93 TRP A N 1
ATOM 682 C CA . TRP A 1 93 ? 20.414 1.361 -23.710 1.00 94.56 93 TRP A CA 1
ATOM 683 C C . TRP A 1 93 ? 20.270 1.632 -22.214 1.00 94.56 93 TRP A C 1
ATOM 685 O O . TRP A 1 93 ? 19.479 0.986 -21.523 1.00 94.56 93 TRP A O 1
ATOM 695 N N . ARG A 1 94 ? 21.026 2.603 -21.707 1.00 94.06 94 ARG A N 1
ATOM 696 C CA . ARG A 1 94 ? 21.028 2.981 -20.291 1.00 94.06 94 ARG A CA 1
ATOM 697 C C . ARG A 1 94 ? 21.152 4.486 -20.115 1.00 94.06 94 ARG A C 1
ATOM 699 O O . ARG A 1 94 ? 21.842 5.156 -20.883 1.00 94.06 94 ARG A O 1
ATOM 706 N N . ASN A 1 95 ? 20.584 4.991 -19.027 1.00 91.38 95 ASN A N 1
ATOM 707 C CA . ASN A 1 95 ? 20.906 6.306 -18.500 1.00 91.38 95 ASN A CA 1
ATOM 708 C C . ASN A 1 95 ? 21.592 6.165 -17.136 1.00 91.38 95 ASN A C 1
ATOM 710 O O . ASN A 1 95 ? 21.063 5.513 -16.239 1.00 91.38 95 ASN A O 1
ATOM 714 N N . ARG A 1 96 ? 22.776 6.768 -16.983 1.00 91.69 96 ARG A N 1
ATOM 715 C CA . ARG A 1 96 ? 23.561 6.731 -15.737 1.00 91.69 96 ARG A CA 1
ATOM 716 C C . ARG A 1 96 ? 23.266 7.906 -14.798 1.00 91.69 96 ARG A C 1
ATOM 718 O O . ARG A 1 96 ? 23.847 7.967 -13.717 1.00 91.69 96 ARG A O 1
ATOM 725 N N . ALA A 1 97 ? 22.371 8.820 -15.175 1.00 89.31 97 ALA A N 1
ATOM 726 C CA . ALA A 1 97 ? 21.861 9.851 -14.281 1.00 89.31 97 ALA A CA 1
ATOM 727 C C . ALA A 1 97 ? 20.788 9.249 -13.348 1.00 89.31 97 ALA A C 1
ATOM 729 O O . ALA A 1 97 ? 19.790 8.720 -13.845 1.00 89.31 97 ALA A O 1
ATOM 730 N N . PRO A 1 98 ? 20.976 9.296 -12.015 1.00 89.75 98 PRO A N 1
ATOM 731 C CA . PRO A 1 98 ? 20.004 8.754 -11.074 1.00 89.75 98 PRO A CA 1
ATOM 732 C C . PRO A 1 98 ? 18.736 9.607 -11.009 1.00 89.75 98 PRO A C 1
ATOM 734 O O . PRO A 1 98 ? 18.785 10.837 -11.021 1.00 89.75 98 PRO A O 1
ATOM 737 N N . LEU A 1 99 ? 17.603 8.934 -10.841 1.00 86.31 99 LEU A N 1
ATOM 738 C CA . LEU A 1 99 ? 16.343 9.530 -10.417 1.00 86.31 99 LEU A CA 1
ATOM 739 C C . LEU A 1 99 ? 16.297 9.494 -8.892 1.00 86.31 99 LEU A C 1
ATOM 741 O O . LEU A 1 99 ? 16.138 8.432 -8.288 1.00 86.31 99 LEU A O 1
ATOM 745 N N . THR A 1 100 ? 16.480 10.666 -8.289 1.00 82.19 100 THR A N 1
ATOM 746 C CA . THR A 1 100 ? 16.679 10.827 -6.841 1.00 82.19 100 THR A CA 1
ATOM 747 C C . THR A 1 100 ? 15.409 11.230 -6.090 1.00 82.19 100 THR A C 1
ATOM 749 O O . THR A 1 100 ? 15.409 11.269 -4.863 1.00 82.19 100 THR A O 1
ATOM 752 N N . ASN A 1 101 ? 14.323 11.563 -6.797 1.00 75.25 101 ASN A N 1
ATOM 753 C CA . ASN A 1 101 ? 13.056 11.980 -6.196 1.00 75.25 101 ASN A CA 1
ATOM 754 C C . ASN A 1 101 ? 11.847 11.700 -7.108 1.00 75.25 101 ASN A C 1
ATOM 756 O O . ASN A 1 101 ? 11.982 11.447 -8.308 1.00 75.25 101 ASN A O 1
ATOM 760 N N . ALA A 1 102 ? 10.652 11.758 -6.514 1.00 72.50 102 ALA A N 1
ATOM 761 C CA . ALA A 1 102 ? 9.387 11.493 -7.198 1.00 72.50 102 ALA A CA 1
ATOM 762 C C . ALA A 1 102 ? 9.056 12.527 -8.289 1.00 72.50 102 ALA A C 1
ATOM 764 O O . ALA A 1 102 ? 8.420 12.174 -9.281 1.00 72.50 102 ALA A O 1
ATOM 765 N N . ASP A 1 103 ? 9.514 13.775 -8.158 1.00 71.88 103 ASP A N 1
ATOM 766 C CA . ASP A 1 103 ? 9.279 14.811 -9.168 1.00 71.88 103 ASP A CA 1
ATOM 767 C C . ASP A 1 103 ? 10.019 14.507 -10.471 1.00 71.88 103 ASP A C 1
ATOM 769 O O . ASP A 1 103 ? 9.437 14.629 -11.548 1.00 71.88 103 ASP A O 1
ATOM 773 N N . ALA A 1 104 ? 11.267 14.036 -10.386 1.00 73.88 104 ALA A N 1
ATOM 774 C CA . ALA A 1 104 ? 12.038 13.588 -11.543 1.00 73.88 104 ALA A CA 1
ATOM 775 C C . ALA A 1 104 ? 11.345 12.416 -12.256 1.00 73.88 104 ALA A C 1
ATOM 777 O O . ALA A 1 104 ? 11.244 12.405 -13.483 1.00 73.88 104 ALA A O 1
ATOM 778 N N . LEU A 1 105 ? 10.802 11.463 -11.494 1.00 76.25 105 LEU A N 1
ATOM 779 C CA . LEU A 1 105 ? 10.018 10.357 -12.042 1.00 76.25 105 LEU A CA 1
ATOM 780 C C . LEU A 1 105 ? 8.726 10.849 -12.720 1.00 76.25 105 LEU A C 1
ATOM 782 O O . LEU A 1 105 ? 8.440 10.482 -13.858 1.00 76.25 105 LEU A O 1
ATOM 786 N N . ASN A 1 106 ? 7.962 11.717 -12.056 1.00 71.56 106 ASN A N 1
ATOM 787 C CA . ASN A 1 106 ? 6.719 12.284 -12.584 1.00 71.56 106 ASN A CA 1
ATOM 788 C C . ASN A 1 106 ? 6.964 13.117 -13.851 1.00 71.56 106 ASN A C 1
ATOM 790 O O . ASN A 1 106 ? 6.172 13.082 -14.794 1.00 71.56 106 ASN A O 1
ATOM 794 N N . PHE A 1 107 ? 8.079 13.849 -13.892 1.00 74.94 107 PHE A N 1
ATOM 795 C CA . PHE A 1 107 ? 8.503 14.593 -15.068 1.00 74.94 107 PHE A CA 1
ATOM 796 C C . PHE A 1 107 ? 8.746 13.663 -16.260 1.00 74.94 107 PHE A C 1
ATOM 798 O O . PHE A 1 107 ? 8.259 13.966 -17.345 1.00 74.94 107 PHE A O 1
ATOM 805 N N . LEU A 1 108 ? 9.424 12.526 -16.067 1.00 74.88 108 LEU A N 1
ATOM 806 C CA . LEU A 1 108 ? 9.657 11.543 -17.132 1.00 74.88 108 LEU A CA 1
ATOM 807 C C . LEU A 1 108 ? 8.358 10.935 -17.659 1.00 74.88 108 LEU A C 1
ATOM 809 O O . LEU A 1 108 ? 8.150 10.886 -18.868 1.00 74.88 108 LEU A O 1
ATOM 813 N N . VAL A 1 109 ? 7.458 10.533 -16.758 1.00 72.00 109 VAL A N 1
ATOM 814 C CA . VAL A 1 109 ? 6.157 9.959 -17.138 1.00 72.00 109 VAL A CA 1
ATOM 815 C C . VAL A 1 109 ? 5.354 10.936 -18.001 1.00 72.00 109 VAL A C 1
ATOM 817 O O . VAL A 1 109 ? 4.709 10.520 -18.962 1.00 72.00 109 VAL A O 1
ATOM 820 N N . LYS A 1 110 ? 5.414 12.236 -17.687 1.00 73.19 110 LYS A N 1
ATOM 821 C CA . LYS A 1 110 ? 4.684 13.288 -18.411 1.00 73.19 110 LYS A CA 1
ATOM 822 C C . LYS A 1 110 ? 5.387 13.778 -19.676 1.00 73.19 110 LYS A C 1
ATOM 824 O O . LYS A 1 110 ? 4.709 14.245 -20.585 1.00 73.19 110 LYS A O 1
ATOM 829 N N . ASN A 1 111 ? 6.716 13.697 -19.743 1.00 68.69 111 ASN A N 1
ATOM 830 C CA . ASN A 1 111 ? 7.529 14.315 -20.794 1.00 68.69 111 ASN A CA 1
ATOM 831 C C . ASN A 1 111 ? 8.449 13.296 -21.486 1.00 68.69 111 ASN A C 1
ATOM 833 O O . ASN A 1 111 ? 9.647 13.534 -21.634 1.00 68.69 111 ASN A O 1
ATOM 837 N N . GLN A 1 112 ? 7.879 12.184 -21.957 1.00 62.03 112 GLN A N 1
ATOM 838 C CA . GLN A 1 112 ? 8.603 11.096 -22.642 1.00 62.03 112 GLN A CA 1
ATOM 839 C C . GLN A 1 112 ? 9.435 11.574 -23.854 1.00 62.03 112 GLN A C 1
ATOM 841 O O . GLN A 1 112 ? 10.449 10.984 -24.217 1.00 62.03 112 GLN A O 1
ATOM 846 N N . SER A 1 113 ? 9.038 12.682 -24.488 1.00 57.34 113 SER A N 1
ATOM 847 C CA . SER A 1 113 ? 9.753 13.276 -25.628 1.00 57.34 113 SER A CA 1
ATOM 848 C C . SER A 1 113 ? 10.977 14.118 -25.237 1.00 57.34 113 SER A C 1
ATOM 850 O O . SER A 1 113 ? 11.777 14.456 -26.105 1.00 57.34 113 SER A O 1
ATOM 852 N N . SER A 1 114 ? 11.131 14.473 -23.958 1.00 56.22 114 SER A N 1
ATOM 853 C CA . SER A 1 114 ? 12.241 15.281 -23.419 1.00 56.22 114 SER A CA 1
ATOM 854 C C . SER A 1 114 ? 13.175 14.457 -22.531 1.00 56.22 114 SER A C 1
ATOM 856 O O . SER A 1 114 ? 13.844 14.993 -21.647 1.00 56.22 114 SER A O 1
ATOM 858 N N . GLU A 1 115 ? 13.189 13.142 -22.740 1.00 61.50 115 GLU A N 1
ATOM 859 C CA . GLU A 1 115 ? 13.956 12.216 -21.921 1.00 61.50 115 GLU A CA 1
ATOM 860 C C . GLU A 1 115 ? 15.471 12.478 -21.991 1.00 61.50 115 GLU A C 1
ATOM 862 O O . GLU A 1 115 ? 16.008 12.788 -23.060 1.00 61.50 115 GLU A O 1
ATOM 867 N N . PRO A 1 116 ? 16.182 12.343 -20.856 1.00 60.88 116 PRO A N 1
ATOM 868 C CA . PRO A 1 116 ? 17.605 12.630 -20.786 1.00 60.88 116 PRO A CA 1
ATOM 869 C C . PRO A 1 116 ? 18.420 11.702 -21.695 1.00 60.88 116 PRO A C 1
ATOM 871 O O . PRO A 1 116 ? 18.155 10.499 -21.800 1.00 60.88 116 PRO A O 1
ATOM 874 N N . MET A 1 117 ? 19.450 12.274 -22.329 1.00 69.62 117 MET A N 1
ATOM 875 C CA . MET A 1 117 ? 20.376 11.526 -23.178 1.00 69.62 117 MET A CA 1
ATOM 876 C C . MET A 1 117 ? 21.045 10.409 -22.371 1.00 69.62 117 MET A C 1
ATOM 878 O O . MET A 1 117 ? 21.415 10.589 -21.212 1.00 69.62 117 MET A O 1
ATOM 882 N N . GLY A 1 118 ? 21.182 9.250 -23.000 1.00 83.75 118 GLY A N 1
ATOM 883 C CA . GLY A 1 118 ? 21.874 8.090 -22.457 1.00 83.75 118 GLY A CA 1
ATOM 884 C C . GLY A 1 118 ? 22.526 7.308 -23.585 1.00 83.75 118 GLY A C 1
ATOM 885 O O . GLY A 1 118 ? 22.366 7.651 -24.764 1.00 83.75 118 GLY A O 1
ATOM 886 N N . ASP A 1 119 ? 23.189 6.219 -23.227 1.00 91.12 119 ASP A N 1
ATOM 887 C CA . ASP A 1 119 ? 24.142 5.541 -24.097 1.00 91.12 119 ASP A CA 1
ATOM 888 C C . ASP A 1 119 ? 23.729 4.104 -24.399 1.00 91.12 119 ASP A C 1
ATOM 890 O O . ASP A 1 119 ? 23.070 3.433 -23.601 1.00 91.12 119 ASP A O 1
ATOM 894 N N . VAL A 1 120 ? 24.154 3.628 -25.566 1.00 94.25 120 VAL A N 1
ATOM 895 C CA . VAL A 1 120 ? 24.067 2.216 -25.937 1.00 94.25 120 VAL A CA 1
ATOM 896 C C . VAL A 1 120 ? 25.198 1.440 -25.266 1.00 94.25 120 VAL A C 1
ATOM 898 O O . VAL A 1 120 ? 26.328 1.916 -25.185 1.00 94.25 120 VAL A O 1
ATOM 901 N N . VAL A 1 121 ? 24.888 0.229 -24.816 1.00 96.31 121 VAL A N 1
ATOM 902 C CA . VAL A 1 121 ? 25.869 -0.744 -24.341 1.00 96.31 121 VAL A CA 1
ATOM 903 C C . VAL A 1 121 ? 26.508 -1.456 -25.536 1.00 96.31 121 VAL A C 1
ATOM 905 O O . VAL A 1 121 ? 25.810 -1.963 -26.412 1.00 96.31 121 VAL A O 1
ATOM 908 N N . THR A 1 122 ? 27.836 -1.510 -25.571 1.00 95.38 122 THR A N 1
ATOM 909 C CA . THR A 1 122 ? 28.611 -1.917 -26.761 1.00 95.38 122 THR A CA 1
ATOM 910 C C . THR A 1 122 ? 29.064 -3.380 -26.770 1.00 95.38 122 THR A C 1
ATOM 912 O O . THR A 1 122 ? 29.733 -3.820 -27.706 1.00 95.38 122 THR A O 1
ATOM 915 N N . THR A 1 123 ? 28.704 -4.165 -25.752 1.00 95.56 123 THR A N 1
ATOM 916 C CA . THR A 1 123 ? 29.039 -5.594 -25.701 1.00 95.56 123 THR A CA 1
ATOM 917 C C . THR A 1 123 ? 28.219 -6.400 -26.714 1.00 95.56 123 THR A C 1
ATOM 919 O O . THR A 1 123 ? 27.111 -6.025 -27.091 1.00 95.56 123 THR A O 1
ATOM 922 N N . SER A 1 124 ? 28.735 -7.553 -27.147 1.00 94.06 124 SER A N 1
ATOM 923 C CA . SER A 1 124 ? 28.044 -8.400 -28.130 1.00 94.06 124 SER A CA 1
ATOM 924 C C . SER A 1 124 ? 26.691 -8.920 -27.632 1.00 94.06 124 SER A C 1
ATOM 926 O O . SER A 1 124 ? 25.738 -8.953 -28.399 1.00 94.06 124 SER A O 1
ATOM 928 N N . ALA A 1 125 ? 26.580 -9.279 -26.349 1.00 95.62 125 ALA A N 1
ATOM 929 C CA . ALA A 1 125 ? 25.325 -9.737 -25.743 1.00 95.62 125 ALA A CA 1
ATOM 930 C C . ALA A 1 125 ? 24.281 -8.615 -25.580 1.00 95.62 125 ALA A C 1
ATOM 932 O O . ALA A 1 125 ? 23.089 -8.889 -25.427 1.00 95.62 125 ALA A O 1
ATOM 933 N N . ALA A 1 126 ? 24.716 -7.355 -25.631 1.00 96.94 126 ALA A N 1
ATOM 934 C CA . ALA A 1 126 ? 23.851 -6.190 -25.540 1.00 96.94 126 ALA A CA 1
ATOM 935 C C . ALA A 1 126 ? 23.227 -5.790 -26.882 1.00 96.94 126 ALA A C 1
ATOM 937 O O . ALA A 1 126 ? 22.419 -4.863 -26.910 1.00 96.94 126 ALA A O 1
ATOM 938 N N . ALA A 1 127 ? 23.574 -6.465 -27.980 1.00 97.62 127 ALA A N 1
ATOM 939 C CA . ALA A 1 127 ? 23.046 -6.165 -29.299 1.00 97.62 127 ALA A CA 1
ATOM 940 C C . ALA A 1 127 ? 22.473 -7.413 -29.979 1.00 97.62 127 ALA A C 1
ATOM 942 O O . ALA A 1 127 ? 23.070 -8.486 -29.957 1.00 97.62 127 ALA A O 1
ATOM 943 N N . GLN A 1 128 ? 21.331 -7.259 -30.645 1.00 98.31 128 GLN A N 1
ATOM 944 C CA . GLN A 1 128 ? 20.748 -8.298 -31.486 1.00 98.31 128 GLN A CA 1
ATOM 945 C C . GLN A 1 128 ? 20.266 -7.701 -32.804 1.00 98.31 128 GLN A C 1
ATOM 947 O O . GLN A 1 128 ? 19.315 -6.921 -32.844 1.00 98.31 128 GLN A O 1
ATOM 952 N N . THR A 1 129 ? 20.878 -8.127 -33.904 1.00 97.56 129 THR A N 1
ATOM 953 C CA . THR A 1 129 ? 20.350 -7.873 -35.246 1.00 97.56 129 THR A CA 1
ATOM 954 C C . THR A 1 129 ? 19.271 -8.897 -35.569 1.00 97.56 129 THR A C 1
ATOM 956 O O . THR A 1 129 ? 19.506 -10.103 -35.475 1.00 97.56 129 THR A O 1
ATOM 959 N N . VAL A 1 130 ? 18.096 -8.432 -35.984 1.00 96.31 130 VAL A N 1
ATOM 960 C CA . VAL A 1 130 ? 17.003 -9.305 -36.436 1.00 96.31 130 VAL A CA 1
ATOM 961 C C . VAL A 1 130 ? 16.894 -9.313 -37.964 1.00 96.31 130 VAL A C 1
ATOM 963 O O . VAL A 1 130 ? 17.589 -8.574 -38.664 1.00 96.31 130 VAL A O 1
ATOM 966 N N . ALA A 1 131 ? 16.039 -10.181 -38.506 1.00 95.56 131 ALA A N 1
ATOM 967 C CA . ALA A 1 131 ? 15.721 -10.188 -39.932 1.00 95.56 131 ALA A CA 1
ATOM 968 C C . ALA A 1 131 ? 15.033 -8.876 -40.362 1.00 95.56 131 ALA A C 1
ATOM 970 O O . ALA A 1 131 ? 14.467 -8.163 -39.535 1.00 95.56 131 ALA A O 1
ATOM 971 N N . SER A 1 132 ? 15.072 -8.552 -41.659 1.00 95.38 132 SER A N 1
ATOM 972 C CA . SER A 1 132 ? 14.344 -7.390 -42.182 1.00 95.38 132 SER A CA 1
ATOM 973 C C . SER A 1 132 ? 12.844 -7.490 -41.896 1.00 95.38 132 SER A C 1
ATOM 975 O O . SER A 1 132 ? 12.248 -8.556 -42.042 1.00 95.38 132 SER A O 1
ATOM 977 N N . LEU A 1 133 ? 12.238 -6.363 -41.529 1.00 96.50 133 LEU A N 1
ATOM 978 C CA . LEU A 1 133 ? 10.826 -6.268 -41.176 1.00 96.50 133 LEU A CA 1
ATOM 979 C C . LEU A 1 133 ? 10.074 -5.473 -42.237 1.00 96.50 133 LEU A C 1
ATOM 981 O O . LEU A 1 133 ? 10.244 -4.257 -42.354 1.00 96.50 133 LEU A O 1
ATOM 985 N N . THR A 1 134 ? 9.219 -6.148 -43.001 1.00 96.19 134 THR A N 1
ATOM 986 C CA . THR A 1 134 ? 8.239 -5.484 -43.871 1.00 96.19 134 THR A CA 1
ATOM 987 C C . THR A 1 134 ? 7.201 -4.729 -43.028 1.00 96.19 134 THR A C 1
ATOM 989 O O . THR A 1 134 ? 7.081 -5.008 -41.832 1.00 96.19 134 THR A O 1
ATOM 992 N N . PRO A 1 135 ? 6.435 -3.787 -43.606 1.00 96.00 135 PRO A N 1
ATOM 993 C CA . PRO A 1 135 ? 5.333 -3.131 -42.900 1.00 96.00 135 PRO A CA 1
ATOM 994 C C . PRO A 1 135 ? 4.417 -4.140 -42.192 1.00 96.00 135 PRO A C 1
ATOM 996 O O . PRO A 1 135 ? 4.017 -5.143 -42.784 1.00 96.00 135 PRO A O 1
ATOM 999 N N . GLY A 1 136 ? 4.133 -3.904 -40.911 1.00 95.25 136 GLY A N 1
ATOM 1000 C CA . GLY A 1 136 ? 3.320 -4.769 -40.051 1.00 95.25 136 GLY A CA 1
ATOM 1001 C C . GLY A 1 136 ? 4.025 -6.004 -39.478 1.00 95.25 136 GLY A C 1
ATOM 1002 O O . GLY A 1 136 ? 3.457 -6.651 -38.601 1.00 95.25 136 GLY A O 1
ATOM 1003 N N . ALA A 1 137 ? 5.238 -6.344 -39.926 1.00 97.25 137 ALA A N 1
ATOM 1004 C CA . ALA A 1 137 ? 5.970 -7.502 -39.418 1.00 97.25 137 ALA A CA 1
ATOM 1005 C C . ALA A 1 137 ? 6.580 -7.241 -38.033 1.00 97.25 137 ALA A C 1
ATOM 1007 O O . ALA A 1 137 ? 6.987 -6.117 -37.716 1.00 97.25 137 ALA A O 1
ATOM 1008 N N . SER A 1 138 ? 6.708 -8.311 -37.247 1.00 97.50 138 SER A N 1
ATOM 1009 C CA . SER A 1 138 ? 7.281 -8.286 -35.902 1.00 97.50 138 SER A CA 1
ATOM 1010 C C . SER A 1 138 ? 8.420 -9.293 -35.747 1.00 97.50 138 SER A C 1
ATOM 1012 O O . SER A 1 138 ? 8.426 -10.341 -36.393 1.00 97.50 138 SER A O 1
ATOM 1014 N N . ALA A 1 139 ? 9.362 -9.001 -34.854 1.00 97.81 139 ALA A N 1
ATOM 1015 C CA . ALA A 1 139 ? 10.400 -9.933 -34.424 1.00 97.81 139 ALA A CA 1
ATOM 1016 C C . ALA A 1 139 ? 10.643 -9.823 -32.919 1.00 97.81 139 ALA A C 1
ATOM 1018 O O . ALA A 1 139 ? 10.549 -8.741 -32.342 1.00 97.81 139 ALA A O 1
ATOM 1019 N N . ASN A 1 140 ? 10.998 -10.944 -32.297 1.00 98.25 140 ASN A N 1
ATOM 1020 C CA . ASN A 1 140 ? 11.388 -10.964 -30.893 1.00 98.25 140 ASN A CA 1
ATOM 1021 C C . ASN A 1 140 ? 12.867 -10.618 -30.733 1.00 98.25 140 ASN A C 1
ATOM 1023 O O . ASN A 1 140 ? 13.698 -10.969 -31.577 1.00 98.25 140 ASN A O 1
ATOM 1027 N N . PHE A 1 141 ? 13.192 -9.978 -29.617 1.00 98.12 141 PHE A N 1
ATOM 1028 C CA . PHE A 1 141 ? 14.560 -9.676 -29.229 1.00 98.12 141 PHE A CA 1
ATOM 1029 C C . PHE A 1 141 ? 14.845 -10.105 -27.792 1.00 98.12 141 PHE A C 1
ATOM 1031 O O . PHE A 1 141 ? 13.955 -10.243 -26.951 1.00 98.12 141 PHE A O 1
ATOM 1038 N N . THR A 1 142 ? 16.123 -10.310 -27.519 1.00 98.44 142 THR A N 1
ATOM 1039 C CA . THR A 1 142 ? 16.701 -10.515 -26.201 1.00 98.44 142 THR A CA 1
ATOM 1040 C C . THR A 1 142 ? 18.058 -9.834 -26.188 1.00 98.44 142 THR A C 1
ATOM 1042 O O . THR A 1 142 ? 18.940 -10.178 -26.969 1.00 98.44 142 THR A O 1
ATOM 1045 N N . VAL A 1 143 ? 18.225 -8.863 -25.297 1.00 98.25 143 VAL A N 1
ATOM 1046 C CA . VAL A 1 143 ? 19.504 -8.182 -25.082 1.00 98.25 143 VAL A CA 1
ATOM 1047 C C . VAL A 1 143 ? 19.879 -8.251 -23.616 1.00 98.25 143 VAL A C 1
ATOM 1049 O O . VAL A 1 143 ? 19.014 -8.277 -22.734 1.00 98.25 143 VAL A O 1
ATOM 1052 N N . ARG A 1 144 ? 21.183 -8.294 -23.358 1.00 97.88 144 ARG A N 1
ATOM 1053 C CA . ARG A 1 144 ? 21.722 -8.497 -22.023 1.00 97.88 144 ARG A CA 1
ATOM 1054 C C . ARG A 1 144 ? 22.929 -7.609 -21.755 1.00 97.88 144 ARG A C 1
ATOM 1056 O O . ARG A 1 144 ? 23.808 -7.483 -22.601 1.00 97.88 144 ARG A O 1
ATOM 1063 N N . ALA A 1 145 ? 22.994 -7.036 -20.559 1.00 97.19 145 ALA A N 1
ATOM 1064 C CA . ALA A 1 145 ? 24.156 -6.288 -20.095 1.00 97.19 145 ALA A CA 1
ATOM 1065 C C . ALA A 1 145 ? 24.432 -6.567 -18.617 1.00 97.19 145 ALA A C 1
ATOM 1067 O O . ALA A 1 145 ? 23.503 -6.602 -17.812 1.00 97.19 145 ALA A O 1
ATOM 1068 N N . ALA A 1 146 ? 25.709 -6.713 -18.268 1.00 96.50 146 ALA A N 1
ATOM 1069 C CA . ALA A 1 146 ? 26.138 -6.869 -16.884 1.00 96.50 146 ALA A CA 1
ATOM 1070 C C . ALA A 1 146 ? 25.827 -5.613 -16.065 1.00 96.50 146 ALA A C 1
ATOM 1072 O O . ALA A 1 146 ? 25.963 -4.489 -16.566 1.00 96.50 146 ALA A O 1
ATOM 1073 N N . PHE A 1 147 ? 25.439 -5.785 -14.800 1.00 94.31 147 PHE A N 1
ATOM 1074 C CA . PHE A 1 147 ? 25.271 -4.655 -13.880 1.00 94.31 147 PHE A CA 1
ATOM 1075 C C . PHE A 1 147 ? 26.604 -3.953 -13.616 1.00 94.31 147 PHE A C 1
ATOM 1077 O O . PHE A 1 147 ? 26.700 -2.721 -13.687 1.00 94.31 147 PHE A O 1
ATOM 1084 N N . SER A 1 148 ? 27.637 -4.757 -13.376 1.00 91.00 148 SER A N 1
ATOM 1085 C CA . SER A 1 148 ? 28.990 -4.350 -13.017 1.00 91.00 148 SER A CA 1
ATOM 1086 C C . SER A 1 148 ? 30.024 -5.237 -13.729 1.00 91.00 148 SER A C 1
ATOM 1088 O O . SER A 1 148 ? 29.703 -6.312 -14.234 1.00 91.00 148 SER A O 1
ATOM 1090 N N . GLY A 1 149 ? 31.277 -4.776 -13.797 1.00 84.81 149 GLY A N 1
ATOM 1091 C CA . GLY A 1 149 ? 32.377 -5.531 -14.412 1.00 84.81 149 GLY A CA 1
ATOM 1092 C C . GLY A 1 149 ? 32.304 -5.675 -15.942 1.00 84.81 149 GLY A C 1
ATOM 1093 O O . GLY A 1 149 ? 31.396 -5.190 -16.606 1.00 84.81 149 GLY A O 1
ATOM 1094 N N . GLY A 1 150 ? 33.302 -6.331 -16.537 1.00 83.81 150 GLY A N 1
ATOM 1095 C CA . GLY A 1 150 ? 33.397 -6.477 -17.996 1.00 83.81 150 GLY A CA 1
ATOM 1096 C C . GLY A 1 150 ? 33.814 -5.193 -18.730 1.00 83.81 150 GLY A C 1
ATOM 1097 O O . GLY A 1 150 ? 34.271 -4.231 -18.118 1.00 83.81 150 GLY A O 1
ATOM 1098 N N . GLY A 1 151 ? 33.711 -5.205 -20.065 1.00 90.12 151 GLY A N 1
ATOM 1099 C CA . GLY A 1 151 ? 34.198 -4.107 -20.912 1.00 90.12 151 GLY A CA 1
ATOM 1100 C C . GLY A 1 151 ? 33.308 -2.861 -20.904 1.00 90.12 151 GLY A C 1
ATOM 1101 O O . GLY A 1 151 ? 33.818 -1.747 -20.855 1.00 90.12 151 GLY A O 1
ATOM 1102 N N . ASP A 1 152 ? 31.985 -3.045 -20.937 1.00 94.75 152 ASP A N 1
ATOM 1103 C CA . ASP A 1 152 ? 31.012 -1.947 -20.951 1.00 94.75 152 ASP A CA 1
ATOM 1104 C C . ASP A 1 152 ? 29.704 -2.359 -20.239 1.00 94.75 152 ASP A C 1
ATOM 1106 O O . ASP A 1 152 ? 28.712 -2.667 -20.894 1.00 94.75 152 ASP A O 1
ATOM 1110 N N . PRO A 1 153 ? 29.681 -2.444 -18.897 1.00 94.19 153 PRO A N 1
ATOM 1111 C CA . PRO A 1 153 ? 28.474 -2.780 -18.135 1.00 94.19 153 PRO A CA 1
ATOM 1112 C C . PRO A 1 153 ? 27.511 -1.597 -18.024 1.00 94.19 153 PRO A C 1
ATOM 1114 O O . PRO A 1 153 ? 27.852 -0.454 -18.338 1.00 94.19 153 PRO A O 1
ATOM 1117 N N . LEU A 1 154 ? 26.313 -1.827 -17.480 1.00 94.75 154 LEU A N 1
ATOM 1118 C CA . LEU A 1 154 ? 25.381 -0.749 -17.134 1.00 94.75 154 LEU A CA 1
ATOM 1119 C C . LEU A 1 154 ? 26.058 0.335 -16.276 1.00 94.75 154 LEU A C 1
ATOM 1121 O O . LEU A 1 154 ? 25.894 1.523 -16.556 1.00 94.75 154 LEU A O 1
ATOM 1125 N N . ALA A 1 155 ? 26.899 -0.066 -15.315 1.00 92.44 155 ALA A N 1
ATOM 1126 C CA . ALA A 1 155 ? 27.671 0.832 -14.449 1.00 92.44 155 ALA A CA 1
ATOM 1127 C C . ALA A 1 155 ? 26.797 1.942 -13.842 1.00 92.44 155 ALA A C 1
ATOM 1129 O O . ALA A 1 155 ? 27.084 3.133 -13.969 1.00 92.44 155 ALA A O 1
ATOM 1130 N N . LEU A 1 156 ? 25.682 1.540 -13.235 1.00 92.19 156 LEU A N 1
ATOM 1131 C CA . LEU A 1 156 ? 24.875 2.429 -12.406 1.00 92.19 156 LEU A CA 1
ATOM 1132 C C . LEU A 1 156 ? 25.656 2.676 -11.108 1.00 92.19 156 LEU A C 1
ATOM 1134 O O . LEU A 1 156 ? 26.263 1.750 -10.573 1.00 92.19 156 LEU A O 1
ATOM 1138 N N . VAL A 1 157 ? 25.708 3.923 -10.636 1.00 86.00 157 VAL A N 1
ATOM 1139 C CA . VAL A 1 157 ? 26.742 4.356 -9.668 1.00 86.00 157 VAL A CA 1
ATOM 1140 C C . VAL A 1 157 ? 26.219 4.745 -8.287 1.00 86.00 157 VAL A C 1
ATOM 1142 O O . VAL A 1 157 ? 27.011 4.885 -7.361 1.00 86.00 157 VAL A O 1
ATOM 1145 N N . SER A 1 158 ? 24.911 4.927 -8.120 1.00 88.31 158 SER A N 1
ATOM 1146 C CA . SER A 1 158 ? 24.318 5.451 -6.885 1.00 88.31 158 SER A CA 1
ATOM 1147 C C . SER A 1 158 ? 23.215 4.520 -6.374 1.00 88.31 158 SER A C 1
ATOM 1149 O O . SER A 1 158 ? 22.045 4.704 -6.729 1.00 88.31 158 SER A O 1
ATOM 1151 N N . PRO A 1 159 ? 23.571 3.543 -5.517 1.00 88.62 159 PRO A N 1
ATOM 1152 C CA . PRO A 1 159 ? 22.602 2.774 -4.742 1.00 88.62 159 PRO A CA 1
ATOM 1153 C C . PRO A 1 159 ? 21.602 3.690 -4.014 1.00 88.62 159 PRO A C 1
ATOM 1155 O O . PRO A 1 159 ? 21.939 4.809 -3.626 1.00 88.62 159 PRO A O 1
ATOM 1158 N N . GLY A 1 160 ? 20.373 3.217 -3.821 1.00 82.50 160 GLY A N 1
ATOM 1159 C CA . GLY A 1 160 ? 19.263 3.959 -3.212 1.00 82.50 160 GLY A CA 1
ATOM 1160 C C . GLY A 1 160 ? 18.436 4.799 -4.192 1.00 82.50 160 GLY A C 1
ATOM 1161 O O . GLY A 1 160 ? 17.565 5.542 -3.753 1.00 82.50 160 GLY A O 1
ATOM 1162 N N . ASN A 1 161 ? 18.685 4.691 -5.500 1.00 87.31 161 ASN A N 1
ATOM 1163 C CA . ASN A 1 161 ? 18.019 5.488 -6.536 1.00 87.31 161 ASN A CA 1
ATOM 1164 C C . ASN A 1 161 ? 17.409 4.601 -7.628 1.00 87.31 161 ASN A C 1
ATOM 1166 O O . ASN A 1 161 ? 17.718 3.412 -7.733 1.00 87.31 161 ASN A O 1
ATOM 1170 N N . ALA A 1 162 ? 16.564 5.189 -8.473 1.00 89.69 162 ALA A N 1
ATOM 1171 C CA . ALA A 1 162 ? 16.070 4.542 -9.687 1.00 89.69 162 ALA A CA 1
ATOM 1172 C C . ALA A 1 162 ? 16.821 5.044 -10.928 1.00 89.69 162 ALA A C 1
ATOM 1174 O O . ALA A 1 162 ? 17.361 6.149 -10.941 1.00 89.69 162 ALA A O 1
ATOM 1175 N N . TYR A 1 163 ? 16.835 4.236 -11.983 1.00 91.00 163 TYR A N 1
ATOM 1176 C CA . TYR A 1 163 ? 17.489 4.543 -13.254 1.00 91.00 163 TYR A CA 1
ATOM 1177 C C . TYR A 1 163 ? 16.609 4.150 -14.435 1.00 91.00 163 TYR A C 1
ATOM 1179 O O . TYR A 1 163 ? 15.764 3.262 -14.319 1.00 91.00 163 TYR A O 1
ATOM 1187 N N . LEU A 1 164 ? 16.848 4.779 -15.588 1.00 90.44 164 LEU A N 1
ATOM 1188 C CA . LEU A 1 164 ? 16.255 4.358 -16.854 1.00 90.44 164 LEU A CA 1
ATOM 1189 C C . LEU A 1 164 ? 17.164 3.358 -17.570 1.00 90.44 164 LEU A C 1
ATOM 1191 O O . LEU A 1 164 ? 18.350 3.612 -17.796 1.00 90.44 164 LEU A O 1
ATOM 1195 N N . VAL A 1 165 ? 16.568 2.251 -17.991 1.00 92.50 165 VAL A N 1
ATOM 1196 C CA . VAL A 1 165 ? 17.173 1.233 -18.857 1.00 92.50 165 VAL A CA 1
ATOM 1197 C C . VAL A 1 165 ? 16.207 0.905 -19.983 1.00 92.50 165 VAL A C 1
ATOM 1199 O O . VAL A 1 165 ? 15.013 1.173 -19.886 1.00 92.50 165 VAL A O 1
ATOM 1202 N N . GLY A 1 166 ? 16.692 0.346 -21.080 1.00 93.38 166 GLY A N 1
ATOM 1203 C CA . GLY A 1 166 ? 15.811 0.008 -22.183 1.00 93.38 166 GLY A CA 1
ATOM 1204 C C . GLY A 1 166 ? 16.558 -0.445 -23.411 1.00 93.38 166 GLY A C 1
ATOM 1205 O O . GLY A 1 166 ? 17.651 -1.000 -23.325 1.00 93.38 166 GLY A O 1
ATOM 1206 N N . VAL A 1 167 ? 15.963 -0.175 -24.566 1.00 94.00 167 VAL A N 1
ATOM 1207 C CA . VAL A 1 167 ? 16.571 -0.460 -25.856 1.00 94.00 167 VAL A CA 1
ATOM 1208 C C . VAL A 1 167 ? 16.442 0.716 -26.813 1.00 94.00 167 VAL A C 1
ATOM 1210 O O . VAL A 1 167 ? 15.439 1.434 -26.831 1.00 94.00 167 VAL A O 1
ATOM 1213 N N . ARG A 1 168 ? 17.468 0.876 -27.642 1.00 93.12 168 ARG A N 1
ATOM 1214 C CA . ARG A 1 168 ? 17.458 1.667 -28.872 1.00 93.12 168 ARG A CA 1
ATOM 1215 C C . ARG A 1 168 ? 17.483 0.693 -30.045 1.00 93.12 168 ARG A C 1
ATOM 1217 O O . ARG A 1 168 ? 18.144 -0.335 -29.968 1.00 93.12 168 ARG A O 1
ATOM 1224 N N . VAL A 1 169 ? 16.776 1.003 -31.121 1.00 94.62 169 VAL A N 1
ATOM 1225 C CA . VAL A 1 169 ? 16.795 0.206 -32.346 1.00 94.62 169 VAL A CA 1
ATOM 1226 C C . VAL A 1 169 ? 17.303 1.070 -33.480 1.00 94.62 169 VAL A C 1
ATOM 1228 O O . VAL A 1 169 ? 16.692 2.091 -33.793 1.00 94.62 169 VAL A O 1
ATOM 1231 N N . ASP A 1 170 ? 18.393 0.633 -34.098 1.00 93.44 170 ASP A N 1
ATOM 1232 C CA . ASP A 1 170 ? 19.031 1.324 -35.210 1.00 93.44 170 ASP A CA 1
ATOM 1233 C C . ASP A 1 170 ? 18.839 0.520 -36.502 1.00 93.44 170 ASP A C 1
ATOM 1235 O O . ASP A 1 170 ? 18.829 -0.716 -36.506 1.00 93.44 170 ASP A O 1
ATOM 1239 N N . ASN A 1 171 ? 18.651 1.214 -37.623 1.00 92.31 171 ASN A N 1
ATOM 1240 C CA . ASN A 1 171 ? 18.623 0.580 -38.938 1.00 92.31 171 ASN A CA 1
ATOM 1241 C C . ASN A 1 171 ? 20.048 0.247 -39.418 1.00 92.31 171 ASN A C 1
ATOM 1243 O O . ASN A 1 171 ? 21.042 0.595 -38.783 1.00 92.31 171 ASN A O 1
ATOM 1247 N N . SER A 1 172 ? 20.171 -0.389 -40.585 1.00 88.81 172 SER A N 1
ATOM 1248 C CA . SER A 1 172 ? 21.477 -0.752 -41.156 1.00 88.81 172 SER A CA 1
ATOM 1249 C C . SER A 1 172 ? 22.404 0.437 -41.464 1.00 88.81 172 SER A C 1
ATOM 1251 O O . SER A 1 172 ? 23.589 0.225 -41.699 1.00 88.81 172 SER A O 1
ATOM 1253 N N . ALA A 1 173 ? 21.883 1.668 -41.493 1.00 87.62 173 ALA A N 1
ATOM 1254 C CA . ALA A 1 173 ? 22.658 2.897 -41.669 1.00 87.62 173 ALA A CA 1
ATOM 1255 C C . ALA A 1 173 ? 23.056 3.552 -40.329 1.00 87.62 173 ALA A C 1
ATOM 1257 O O . ALA A 1 173 ? 23.630 4.638 -40.331 1.00 87.62 173 ALA A O 1
ATOM 1258 N N . GLY A 1 174 ? 22.736 2.927 -39.189 1.00 85.69 174 GLY A N 1
ATOM 1259 C CA . GLY A 1 174 ? 23.006 3.466 -37.852 1.00 85.69 174 GLY A CA 1
ATOM 1260 C C . GLY A 1 174 ? 22.059 4.593 -37.430 1.00 85.69 174 GLY A C 1
ATOM 1261 O O . GLY A 1 174 ? 22.353 5.322 -36.488 1.00 85.69 174 GLY A O 1
ATOM 1262 N N . THR A 1 175 ? 20.936 4.777 -38.131 1.00 89.50 175 THR A N 1
ATOM 1263 C CA . THR A 1 175 ? 19.911 5.758 -37.747 1.00 89.50 175 THR A CA 1
ATOM 1264 C C . THR A 1 175 ? 18.921 5.119 -36.784 1.00 89.50 175 THR A C 1
ATOM 1266 O O . THR A 1 175 ? 18.397 4.041 -37.077 1.00 89.50 175 THR A O 1
ATOM 1269 N N . GLN A 1 176 ? 18.621 5.806 -35.681 1.00 90.25 176 GLN A N 1
ATOM 1270 C CA . GLN A 1 176 ? 17.619 5.352 -34.721 1.00 90.25 176 GLN A CA 1
ATOM 1271 C C . GLN A 1 176 ? 16.225 5.337 -35.358 1.00 90.25 176 GLN A C 1
ATOM 1273 O O . GLN A 1 176 ? 15.726 6.359 -35.823 1.00 90.25 176 GLN A O 1
ATOM 1278 N N . VAL A 1 177 ? 15.598 4.163 -35.333 1.00 91.69 177 VAL A N 1
ATOM 1279 C CA . VAL A 1 177 ? 14.272 3.873 -35.899 1.00 91.69 177 VAL A CA 1
ATOM 1280 C C . VAL A 1 177 ? 13.273 3.380 -34.852 1.00 91.69 177 VAL A C 1
ATOM 1282 O O . VAL A 1 177 ? 12.096 3.235 -35.155 1.00 91.69 177 VAL A O 1
ATOM 1285 N N . GLY A 1 178 ? 13.701 3.140 -33.610 1.00 90.00 178 GLY A N 1
ATOM 1286 C CA . GLY A 1 178 ? 12.811 2.781 -32.505 1.00 90.00 178 GLY A CA 1
ATOM 1287 C C . GLY A 1 178 ? 13.501 2.865 -31.147 1.00 90.00 178 GLY A C 1
ATOM 1288 O O . GLY A 1 178 ? 14.729 2.889 -31.057 1.00 90.00 178 GLY A O 1
ATOM 1289 N N . SER A 1 179 ? 12.719 2.927 -30.074 1.00 89.75 179 SER A N 1
ATOM 1290 C CA . SER A 1 179 ? 13.224 2.814 -28.702 1.00 89.75 179 SER A CA 1
ATOM 1291 C C . SER A 1 179 ? 12.097 2.539 -27.719 1.00 89.75 179 SER A C 1
ATOM 1293 O O . SER A 1 179 ? 10.979 2.997 -27.930 1.00 89.75 179 SER A O 1
ATOM 1295 N N . SER A 1 180 ? 12.412 1.868 -26.616 1.00 88.12 180 SER A N 1
ATOM 1296 C CA . SER A 1 180 ? 11.532 1.762 -25.449 1.00 88.12 180 SER A CA 1
ATOM 1297 C C . SER A 1 180 ? 12.372 1.681 -24.182 1.00 88.12 180 SER A C 1
ATOM 1299 O O . SER A 1 180 ? 13.513 1.214 -24.221 1.00 88.12 180 SER A O 1
ATOM 1301 N N . ARG A 1 181 ? 11.845 2.189 -23.068 1.00 87.50 181 ARG A N 1
ATOM 1302 C CA . ARG A 1 181 ? 12.558 2.331 -21.792 1.00 87.50 181 ARG A CA 1
ATOM 1303 C C . ARG A 1 181 ? 11.655 1.940 -20.630 1.00 87.50 181 ARG A C 1
ATOM 1305 O O . ARG A 1 181 ? 10.435 1.986 -20.729 1.00 87.50 181 ARG A O 1
ATOM 1312 N N . THR A 1 182 ? 12.282 1.543 -19.537 1.00 87.62 182 THR A N 1
ATOM 1313 C CA . THR A 1 182 ? 11.655 1.161 -18.277 1.00 87.62 182 THR A CA 1
ATOM 1314 C C . THR A 1 182 ? 12.550 1.590 -17.114 1.00 87.62 182 THR A C 1
ATOM 1316 O O . THR A 1 182 ? 13.681 2.047 -17.306 1.00 87.62 182 THR A O 1
ATOM 1319 N N . LEU A 1 183 ? 12.034 1.454 -15.898 1.00 89.50 183 LEU A N 1
ATOM 1320 C CA . LEU A 1 183 ? 12.754 1.765 -14.673 1.00 89.50 183 LEU A CA 1
ATOM 1321 C C . LEU A 1 183 ? 13.393 0.511 -14.095 1.00 89.50 183 LEU A C 1
ATOM 1323 O O . LEU A 1 183 ? 12.788 -0.559 -14.073 1.00 89.50 183 LEU A O 1
ATOM 1327 N N . ILE A 1 184 ? 14.596 0.683 -13.560 1.00 90.62 184 ILE A N 1
ATOM 1328 C CA . ILE A 1 184 ? 15.229 -0.281 -12.670 1.00 90.62 184 ILE A CA 1
ATOM 1329 C C . ILE A 1 184 ? 15.558 0.400 -11.347 1.00 90.62 184 ILE A C 1
ATOM 1331 O O . ILE A 1 184 ? 16.080 1.518 -11.325 1.00 90.62 184 ILE A O 1
ATOM 1335 N N . SER A 1 185 ? 15.250 -0.260 -10.235 1.00 90.56 185 SER A N 1
ATOM 1336 C CA . SER A 1 185 ? 15.702 0.189 -8.921 1.00 90.56 185 SER A CA 1
ATOM 1337 C C . SER A 1 185 ? 17.137 -0.273 -8.685 1.00 90.56 185 SER A C 1
ATOM 1339 O O . SER A 1 185 ? 17.481 -1.414 -8.988 1.00 90.56 185 SER A O 1
ATOM 1341 N N . TYR A 1 186 ? 17.981 0.600 -8.135 1.00 91.31 186 TYR A N 1
ATOM 1342 C CA . TYR A 1 186 ? 19.277 0.223 -7.582 1.00 91.31 186 TYR A CA 1
ATOM 1343 C C . TYR A 1 186 ? 19.170 0.279 -6.058 1.00 91.31 186 TYR A C 1
ATOM 1345 O O . TYR A 1 186 ? 19.258 1.369 -5.489 1.00 91.31 186 TYR A O 1
ATOM 1353 N N . PRO A 1 187 ? 18.929 -0.857 -5.380 1.00 84.25 187 PRO A N 1
ATOM 1354 C CA . PRO A 1 187 ? 18.777 -0.884 -3.932 1.00 84.25 187 PRO A CA 1
ATOM 1355 C C . PRO A 1 187 ? 20.000 -0.296 -3.226 1.00 84.25 187 PRO A C 1
ATOM 1357 O O . PRO A 1 187 ? 21.136 -0.576 -3.596 1.00 84.25 187 PRO A O 1
ATOM 1360 N N . GLY A 1 188 ? 19.760 0.547 -2.222 1.00 81.00 188 GLY A N 1
ATOM 1361 C CA . GLY A 1 188 ? 20.805 1.055 -1.336 1.00 81.00 188 GLY A CA 1
ATOM 1362 C C . GLY A 1 188 ? 21.238 0.013 -0.307 1.00 81.00 188 GLY A C 1
ATOM 1363 O O . GLY A 1 188 ? 20.539 -0.967 -0.065 1.00 81.00 188 GLY A O 1
ATOM 1364 N N . THR A 1 189 ? 22.367 0.257 0.357 1.00 69.62 189 THR A N 1
ATOM 1365 C CA . THR A 1 189 ? 22.787 -0.521 1.538 1.00 69.62 189 THR A CA 1
ATOM 1366 C C . THR A 1 189 ? 22.105 -0.046 2.822 1.00 69.62 189 THR A C 1
ATOM 1368 O O . THR A 1 189 ? 22.084 -0.768 3.821 1.00 69.62 189 THR A O 1
ATOM 1371 N N . SER A 1 190 ? 21.530 1.160 2.800 1.00 65.88 190 SER A N 1
ATOM 1372 C CA . SER A 1 190 ? 20.706 1.700 3.874 1.00 65.88 190 SER A CA 1
ATOM 1373 C C . SER A 1 190 ? 19.464 0.833 4.047 1.00 65.88 190 SER A C 1
ATOM 1375 O O . SER A 1 190 ? 18.567 0.825 3.205 1.00 65.88 190 SER A O 1
ATOM 1377 N N . LYS A 1 191 ? 19.418 0.094 5.154 1.00 57.84 191 LYS A N 1
ATOM 1378 C CA . LYS A 1 191 ? 18.208 -0.592 5.592 1.00 57.84 191 LYS A CA 1
ATOM 1379 C C . LYS A 1 191 ? 17.291 0.446 6.225 1.00 57.84 191 LYS A C 1
ATOM 1381 O O . LYS A 1 191 ? 17.714 1.171 7.122 1.00 57.84 191 LYS A O 1
ATOM 1386 N N . TYR A 1 192 ? 16.061 0.530 5.739 1.00 59.06 192 TYR A N 1
ATOM 1387 C CA . TYR A 1 192 ? 15.005 1.245 6.440 1.00 59.06 192 TYR A CA 1
ATOM 1388 C C . TYR A 1 192 ? 14.357 0.267 7.414 1.00 59.06 192 TYR A C 1
ATOM 1390 O O . TYR A 1 192 ? 13.898 -0.797 6.994 1.00 59.06 192 TYR A O 1
ATOM 1398 N N . ASP A 1 193 ? 14.313 0.624 8.697 1.00 62.84 193 ASP A N 1
ATOM 1399 C CA . ASP A 1 193 ? 13.490 -0.085 9.676 1.00 62.84 193 ASP A CA 1
ATOM 1400 C C . ASP A 1 193 ? 12.027 0.270 9.399 1.00 62.84 193 ASP A C 1
ATOM 1402 O O . ASP A 1 193 ? 11.466 1.220 9.944 1.00 62.84 193 ASP A O 1
ATOM 1406 N N . ALA A 1 194 ? 11.432 -0.465 8.465 1.00 73.44 194 ALA A N 1
ATOM 1407 C CA . ALA A 1 194 ? 10.032 -0.359 8.108 1.00 73.44 194 ALA A CA 1
ATOM 1408 C C . ALA A 1 194 ? 9.286 -1.596 8.606 1.00 73.44 194 ALA A C 1
ATOM 1410 O O . ALA A 1 194 ? 9.770 -2.723 8.510 1.00 73.44 194 ALA A O 1
ATOM 1411 N N . THR A 1 195 ? 8.079 -1.375 9.108 1.00 80.44 195 THR A N 1
ATOM 1412 C CA . THR A 1 195 ? 7.126 -2.439 9.411 1.00 80.44 195 THR A CA 1
ATOM 1413 C C . THR A 1 195 ? 5.850 -2.202 8.623 1.00 80.44 195 THR A C 1
ATOM 1415 O O . THR A 1 195 ? 5.501 -1.059 8.319 1.00 80.44 195 THR A O 1
ATOM 1418 N N . THR A 1 196 ? 5.165 -3.282 8.263 1.00 86.81 196 THR A N 1
ATOM 1419 C CA . THR A 1 196 ? 3.887 -3.199 7.557 1.00 86.81 196 THR A CA 1
ATOM 1420 C C . THR A 1 196 ? 2.760 -3.179 8.577 1.00 86.81 196 THR A C 1
ATOM 1422 O O . THR A 1 196 ? 2.719 -4.014 9.482 1.00 86.81 196 THR A O 1
ATOM 1425 N N . VAL A 1 197 ? 1.836 -2.231 8.417 1.00 90.44 197 VAL A N 1
ATOM 1426 C CA . VAL A 1 197 ? 0.599 -2.175 9.195 1.00 90.44 197 VAL A CA 1
ATOM 1427 C C . VAL A 1 197 ? -0.580 -2.367 8.250 1.00 90.44 197 VAL A C 1
ATOM 1429 O O . VAL A 1 197 ? -0.775 -1.568 7.336 1.00 90.44 197 VAL A O 1
ATOM 1432 N N . ALA A 1 198 ? -1.361 -3.422 8.463 1.00 93.81 198 ALA A N 1
ATOM 1433 C CA . ALA A 1 198 ? -2.609 -3.647 7.747 1.00 93.81 198 ALA A CA 1
ATOM 1434 C C . ALA A 1 198 ? -3.756 -2.905 8.451 1.00 93.81 198 ALA A C 1
ATOM 1436 O O . ALA A 1 198 ? -4.076 -3.194 9.606 1.00 93.81 198 ALA A O 1
ATOM 1437 N N . GLU A 1 199 ? -4.388 -1.957 7.762 1.00 94.44 199 GLU A N 1
ATOM 1438 C CA . GLU A 1 199 ? -5.579 -1.265 8.265 1.00 94.44 199 GLU A CA 1
ATOM 1439 C C . GLU A 1 199 ? -6.847 -1.974 7.765 1.00 94.44 199 GLU A C 1
ATOM 1441 O O . GLU A 1 199 ? -7.132 -2.010 6.567 1.00 94.44 199 GLU A O 1
ATOM 1446 N N . LEU A 1 200 ? -7.600 -2.574 8.689 1.00 97.19 200 LEU A N 1
ATOM 1447 C CA . LEU A 1 200 ? -8.843 -3.296 8.416 1.00 97.19 200 LEU A CA 1
ATOM 1448 C C . LEU A 1 200 ? -10.032 -2.382 8.719 1.00 97.19 200 LEU A C 1
ATOM 1450 O O . LEU A 1 200 ? -10.553 -2.370 9.834 1.00 97.19 200 LEU A O 1
ATOM 1454 N N . ALA A 1 201 ? -10.441 -1.617 7.710 1.00 95.62 201 ALA A N 1
ATOM 1455 C CA . ALA A 1 201 ? -11.570 -0.693 7.759 1.00 95.62 201 ALA A CA 1
ATOM 1456 C C . ALA A 1 201 ? -12.322 -0.687 6.426 1.00 95.62 201 ALA A C 1
ATOM 1458 O O . ALA A 1 201 ? -11.738 -0.999 5.382 1.00 95.62 201 ALA A O 1
ATOM 1459 N N . SER A 1 202 ? -13.598 -0.312 6.457 1.00 95.62 202 SER A N 1
ATOM 1460 C CA . SER A 1 202 ? -14.439 -0.144 5.270 1.00 95.62 202 SER A CA 1
ATOM 1461 C C . SER A 1 202 ? -15.265 1.134 5.375 1.00 95.62 202 SER A C 1
ATOM 1463 O O . SER A 1 202 ? -15.389 1.714 6.454 1.00 95.62 202 SER A O 1
ATOM 1465 N N . ALA A 1 203 ? -15.812 1.590 4.249 1.00 92.62 203 ALA A N 1
ATOM 1466 C CA . ALA A 1 203 ? -16.744 2.703 4.274 1.00 92.62 203 ALA A CA 1
ATOM 1467 C C . ALA A 1 203 ? -18.039 2.251 4.973 1.00 92.62 203 ALA A C 1
ATOM 1469 O O . ALA A 1 203 ? -18.577 1.197 4.633 1.00 92.62 203 ALA A O 1
ATOM 1470 N N . PRO A 1 204 ? -18.573 3.030 5.926 1.00 92.12 204 PRO A N 1
ATOM 1471 C CA . PRO A 1 204 ? -19.763 2.622 6.652 1.00 92.12 204 PRO A CA 1
ATOM 1472 C C . PRO A 1 204 ? -20.966 2.551 5.715 1.00 92.12 204 PRO A C 1
ATOM 1474 O O . PRO A 1 204 ? -21.244 3.488 4.962 1.00 92.12 204 PRO A O 1
ATOM 1477 N N . SER A 1 205 ? -21.707 1.456 5.807 1.00 93.81 205 SER A N 1
ATOM 1478 C CA . SER A 1 205 ? -22.915 1.208 5.014 1.00 93.81 205 SER A CA 1
ATOM 1479 C C . SER A 1 205 ? -24.104 0.780 5.873 1.00 93.81 205 SER A C 1
ATOM 1481 O O . SER A 1 205 ? -25.246 0.856 5.424 1.00 93.81 205 SER A O 1
ATOM 1483 N N . TYR A 1 206 ? -23.889 0.411 7.133 1.00 95.00 206 TYR A N 1
ATOM 1484 C CA . TYR A 1 206 ? -24.933 0.054 8.079 1.00 95.00 206 TYR A CA 1
ATOM 1485 C C . TYR A 1 206 ? -25.740 1.280 8.516 1.00 95.00 206 TYR A C 1
ATOM 1487 O O . TYR A 1 206 ? -25.212 2.259 9.047 1.00 95.00 206 TYR A O 1
ATOM 1495 N N . VAL A 1 207 ? -27.059 1.220 8.321 1.00 92.31 207 VAL A N 1
ATOM 1496 C CA . VAL A 1 207 ? -27.986 2.316 8.658 1.00 92.31 207 VAL A CA 1
ATOM 1497 C C . VAL A 1 207 ? -28.820 2.041 9.908 1.00 92.31 207 VAL A C 1
ATOM 1499 O O . VAL A 1 207 ? -29.660 2.864 10.271 1.00 92.31 207 VAL A O 1
ATOM 1502 N N . GLY A 1 208 ? -28.609 0.895 10.558 1.00 92.69 208 GLY A N 1
ATOM 1503 C CA . GLY A 1 208 ? -29.358 0.456 11.732 1.00 92.69 208 GLY A CA 1
ATOM 1504 C C . GLY A 1 208 ? -30.291 -0.725 11.460 1.00 92.69 208 GLY A C 1
ATOM 1505 O O . GLY A 1 208 ? -30.332 -1.288 10.366 1.00 92.69 208 GLY A O 1
ATOM 1506 N N . THR A 1 209 ? -31.056 -1.094 12.484 1.00 94.19 209 THR A N 1
ATOM 1507 C CA . THR A 1 209 ? -32.021 -2.198 12.439 1.00 94.19 209 THR A CA 1
ATOM 1508 C C . THR A 1 209 ? -33.424 -1.663 12.191 1.00 94.19 209 THR A C 1
ATOM 1510 O O . THR A 1 209 ? -33.887 -0.784 12.915 1.00 94.19 209 THR A O 1
ATOM 1513 N N . ASP A 1 210 ? -34.132 -2.241 11.224 1.00 90.44 210 ASP A N 1
ATOM 1514 C CA . ASP A 1 210 ? -35.547 -1.972 10.978 1.00 90.44 210 ASP A CA 1
ATOM 1515 C C . ASP A 1 210 ? -36.336 -3.284 10.929 1.00 90.44 210 ASP A C 1
ATOM 1517 O O . ASP A 1 210 ? -35.891 -4.267 10.341 1.00 90.44 210 ASP A O 1
ATOM 1521 N N . ASN A 1 211 ? -37.491 -3.324 11.596 1.00 89.06 211 ASN A N 1
ATOM 1522 C CA . ASN A 1 211 ? -38.301 -4.535 11.789 1.00 89.06 211 ASN A CA 1
ATOM 1523 C C . ASN A 1 211 ? -37.483 -5.763 12.245 1.00 89.06 211 ASN A C 1
ATOM 1525 O O . ASN A 1 211 ? -37.725 -6.890 11.818 1.00 89.06 211 ASN A O 1
ATOM 1529 N N . GLY A 1 212 ? -36.487 -5.536 13.109 1.00 90.25 212 GLY A N 1
ATOM 1530 C CA . GLY A 1 212 ? -35.611 -6.585 13.636 1.00 90.25 212 GLY A CA 1
ATOM 1531 C C . GLY A 1 212 ? -34.535 -7.086 12.665 1.00 90.25 212 GLY A C 1
ATOM 1532 O O . GLY A 1 212 ? -33.814 -8.014 13.017 1.00 90.25 212 GLY A O 1
ATOM 1533 N N . LYS A 1 213 ? -34.393 -6.483 11.477 1.00 93.75 213 LYS A N 1
ATOM 1534 C CA . LYS A 1 213 ? -33.355 -6.815 10.494 1.00 93.75 213 LYS A CA 1
ATOM 1535 C C . LYS A 1 213 ? -32.358 -5.666 10.324 1.00 93.75 213 LYS A C 1
ATOM 1537 O O . LYS A 1 213 ? -32.786 -4.530 10.112 1.00 93.75 213 LYS A O 1
ATOM 1542 N N . PRO A 1 214 ? -31.045 -5.928 10.394 1.00 97.50 214 PRO A N 1
ATOM 1543 C CA . PRO A 1 214 ? -30.032 -4.974 9.967 1.00 97.50 214 PRO A CA 1
ATOM 1544 C C . PRO A 1 214 ? -30.237 -4.523 8.521 1.00 97.50 214 PRO A C 1
ATOM 1546 O O . PRO A 1 214 ? -30.489 -5.348 7.642 1.00 97.50 214 PRO A O 1
ATOM 1549 N N . VAL A 1 215 ? -30.100 -3.223 8.272 1.00 96.94 215 VAL A N 1
ATOM 1550 C CA . VAL A 1 215 ? -30.229 -2.627 6.941 1.00 96.94 215 VAL A CA 1
ATOM 1551 C C . VAL A 1 215 ? -28.936 -1.909 6.571 1.00 96.94 215 VAL A C 1
ATOM 1553 O O . VAL A 1 215 ? -28.363 -1.189 7.388 1.00 96.94 215 VAL A O 1
ATOM 1556 N N . PHE A 1 216 ? -28.508 -2.078 5.323 1.00 96.75 216 PHE A N 1
ATOM 1557 C CA . PHE A 1 216 ? -27.315 -1.475 4.735 1.00 96.75 216 PHE A CA 1
ATOM 1558 C C . PHE A 1 216 ? -27.680 -0.598 3.523 1.00 96.75 216 PHE A C 1
ATOM 1560 O O . PHE A 1 216 ? -28.713 -0.810 2.879 1.00 96.75 216 PHE A O 1
ATOM 1567 N N . THR A 1 217 ? -26.868 0.417 3.219 1.00 94.81 217 THR A N 1
ATOM 1568 C CA . THR A 1 217 ? -27.054 1.304 2.055 1.00 94.81 217 THR A CA 1
ATOM 1569 C C . THR A 1 217 ? -26.801 0.607 0.729 1.00 94.81 217 THR A C 1
ATOM 1571 O O . THR A 1 217 ? -27.438 0.955 -0.257 1.00 94.81 217 THR A O 1
ATOM 1574 N N . ASP A 1 218 ? -25.882 -0.350 0.717 1.00 93.50 218 ASP A N 1
ATOM 1575 C CA . ASP A 1 218 ? -25.432 -1.115 -0.440 1.00 93.50 218 ASP A CA 1
ATOM 1576 C C . ASP A 1 218 ? -24.757 -2.414 0.057 1.00 93.50 218 ASP A C 1
ATOM 1578 O O . ASP A 1 218 ? -24.680 -2.651 1.264 1.00 93.50 218 ASP A O 1
ATOM 1582 N N . ASP A 1 219 ? -24.317 -3.275 -0.866 1.00 93.81 219 ASP A N 1
ATOM 1583 C CA . ASP A 1 219 ? -23.719 -4.581 -0.545 1.00 93.81 219 ASP A CA 1
ATOM 1584 C C . ASP A 1 219 ? -22.195 -4.626 -0.777 1.00 93.81 219 ASP A C 1
ATOM 1586 O O . ASP A 1 219 ? -21.628 -5.697 -1.003 1.00 93.81 219 ASP A O 1
ATOM 1590 N N . HIS A 1 220 ? -21.505 -3.475 -0.786 1.00 95.69 220 HIS A N 1
ATOM 1591 C CA . HIS A 1 220 ? -20.078 -3.434 -1.134 1.00 95.69 220 HIS A CA 1
ATOM 1592 C C . HIS A 1 220 ? -19.211 -4.234 -0.153 1.00 95.69 220 HIS A C 1
ATOM 1594 O O . HIS A 1 220 ? -18.271 -4.910 -0.578 1.00 95.69 220 HIS A O 1
ATOM 1600 N N . LEU A 1 221 ? -19.550 -4.213 1.143 1.00 97.25 221 LEU A N 1
ATOM 1601 C CA . LEU A 1 221 ? -18.784 -4.900 2.179 1.00 97.25 221 LEU A CA 1
ATOM 1602 C C . LEU A 1 221 ? -18.726 -6.414 1.924 1.00 97.25 221 LEU A C 1
ATOM 1604 O O . LEU A 1 221 ? -17.681 -7.024 2.135 1.00 97.25 221 LEU A O 1
ATOM 1608 N N . ALA A 1 222 ? -19.787 -7.013 1.368 1.00 97.56 222 ALA A N 1
ATOM 1609 C CA . ALA A 1 222 ? -19.792 -8.424 0.974 1.00 97.56 222 ALA A CA 1
ATOM 1610 C C . ALA A 1 222 ? -18.756 -8.738 -0.122 1.00 97.56 222 ALA A C 1
ATOM 1612 O O . ALA A 1 222 ? -18.136 -9.803 -0.099 1.00 97.56 222 ALA A O 1
ATOM 1613 N N . ALA A 1 223 ? -18.533 -7.813 -1.061 1.00 96.50 223 ALA A N 1
ATOM 1614 C CA . ALA A 1 223 ? -17.505 -7.958 -2.088 1.00 96.50 223 ALA A CA 1
ATOM 1615 C C . ALA A 1 223 ? -16.093 -7.770 -1.510 1.00 96.50 223 ALA A C 1
ATOM 1617 O O . ALA A 1 223 ? -15.186 -8.533 -1.848 1.00 96.50 223 ALA A O 1
ATOM 1618 N N . GLU A 1 224 ? -15.901 -6.800 -0.611 1.00 97.94 224 GLU A N 1
ATOM 1619 C CA . GLU A 1 224 ? -14.588 -6.525 -0.018 1.00 97.94 224 GLU A CA 1
ATOM 1620 C C . GLU A 1 224 ? -14.049 -7.694 0.813 1.00 97.94 224 GLU A C 1
ATOM 1622 O O . GLU A 1 224 ? -12.845 -7.950 0.783 1.00 97.94 224 GLU A O 1
ATOM 1627 N N . ILE A 1 225 ? -14.921 -8.400 1.538 1.00 98.19 225 ILE A N 1
ATOM 1628 C CA . ILE A 1 225 ? -14.542 -9.497 2.448 1.00 98.19 225 ILE A CA 1
ATOM 1629 C C . ILE A 1 225 ? -14.415 -10.858 1.757 1.00 98.19 225 ILE A C 1
ATOM 1631 O O . ILE A 1 225 ? -14.054 -11.846 2.403 1.00 98.19 225 ILE A O 1
ATOM 1635 N N . SER A 1 226 ? -14.714 -10.926 0.457 1.00 94.88 226 SER A N 1
ATOM 1636 C CA . SER A 1 226 ? -14.441 -12.112 -0.355 1.00 94.88 226 SER A CA 1
ATOM 1637 C C . SER A 1 226 ? -12.931 -12.412 -0.396 1.00 94.88 226 SER A C 1
ATOM 1639 O O . SER A 1 226 ? -12.137 -11.497 -0.177 1.00 94.88 226 SER A O 1
ATOM 1641 N N . PRO A 1 227 ? -12.494 -13.658 -0.673 1.00 92.50 227 PRO A N 1
ATOM 1642 C CA . PRO A 1 227 ? -11.069 -14.014 -0.674 1.00 92.50 227 PRO A CA 1
ATOM 1643 C C . PRO A 1 227 ? -10.194 -13.122 -1.567 1.00 92.50 227 PRO A C 1
ATOM 1645 O O . PRO A 1 227 ? -9.115 -12.714 -1.144 1.00 92.50 227 PRO A O 1
ATOM 1648 N N . ASP A 1 228 ? -10.693 -12.777 -2.756 1.00 90.81 228 ASP A N 1
ATOM 1649 C CA . ASP A 1 228 ? -10.009 -11.904 -3.719 1.00 90.81 228 ASP A CA 1
ATOM 1650 C C . ASP A 1 228 ? -10.334 -10.414 -3.512 1.00 90.81 228 ASP A C 1
ATOM 1652 O O . ASP A 1 228 ? -9.786 -9.545 -4.192 1.00 90.81 228 ASP A O 1
ATOM 1656 N N . GLY A 1 229 ? -11.244 -10.109 -2.585 1.00 92.62 229 GLY A N 1
ATOM 1657 C CA . GLY A 1 229 ? -11.639 -8.758 -2.229 1.00 92.62 229 GLY A CA 1
ATOM 1658 C C . GLY A 1 229 ? -10.559 -8.029 -1.435 1.00 92.62 229 GLY A C 1
ATOM 1659 O O . GLY A 1 229 ? -9.677 -8.627 -0.816 1.00 92.62 229 GLY A O 1
ATOM 1660 N N . ARG A 1 230 ? -10.654 -6.696 -1.421 1.00 96.19 230 ARG A N 1
ATOM 1661 C CA . ARG A 1 230 ? -9.687 -5.812 -0.752 1.00 96.19 230 ARG A CA 1
ATOM 1662 C C . ARG A 1 230 ? -9.450 -6.198 0.712 1.00 96.19 230 ARG A C 1
ATOM 1664 O O . ARG A 1 230 ? -8.304 -6.336 1.134 1.00 96.19 230 ARG A O 1
ATOM 1671 N N . LEU A 1 231 ? -10.519 -6.382 1.490 1.00 97.81 231 LEU A N 1
ATOM 1672 C CA . LEU A 1 231 ? -10.413 -6.779 2.894 1.00 97.81 231 LEU A CA 1
ATOM 1673 C C . LEU A 1 231 ? -9.979 -8.239 3.042 1.00 97.81 231 LEU A C 1
ATOM 1675 O O . LEU A 1 231 ? -9.256 -8.542 3.987 1.00 97.81 231 LEU A O 1
ATOM 1679 N N . GLY A 1 232 ? -10.351 -9.124 2.110 1.00 96.12 232 GLY A N 1
ATOM 1680 C CA . GLY A 1 232 ? -9.872 -10.509 2.056 1.00 96.12 232 GLY A CA 1
ATOM 1681 C C . GLY A 1 232 ? -8.350 -10.622 1.957 1.00 96.12 232 GLY A C 1
ATOM 1682 O O . GLY A 1 232 ? -7.743 -11.398 2.704 1.00 96.12 232 GLY A O 1
ATOM 1683 N N . GLN A 1 233 ? -7.743 -9.795 1.103 1.00 95.06 233 GLN A N 1
ATOM 1684 C CA . GLN A 1 233 ? -6.291 -9.681 0.943 1.00 95.06 233 GLN A CA 1
ATOM 1685 C C . GLN A 1 233 ? -5.630 -8.998 2.149 1.00 95.06 233 GLN A C 1
ATOM 1687 O O . GLN A 1 233 ? -4.608 -9.470 2.644 1.00 95.06 233 GLN A O 1
ATOM 1692 N N . LEU A 1 234 ? -6.220 -7.918 2.674 1.00 96.25 234 LEU A N 1
ATOM 1693 C CA . LEU A 1 234 ? -5.662 -7.203 3.830 1.00 96.25 234 LEU A CA 1
ATOM 1694 C C . LEU A 1 234 ? -5.665 -8.046 5.105 1.00 96.25 234 LEU A C 1
ATOM 1696 O O . LEU A 1 234 ? -4.696 -8.006 5.861 1.00 96.25 234 LEU A O 1
ATOM 1700 N N . VAL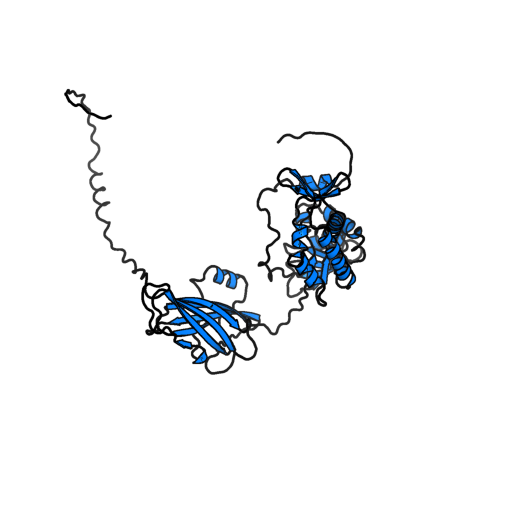 A 1 235 ? -6.715 -8.831 5.355 1.00 97.69 235 VAL A N 1
ATOM 1701 C CA . VAL A 1 235 ? -6.732 -9.707 6.532 1.00 97.69 235 VAL A CA 1
ATOM 1702 C C . VAL A 1 235 ? -5.766 -10.884 6.352 1.00 97.69 235 VAL A C 1
ATOM 1704 O O . VAL A 1 235 ? -5.140 -11.290 7.323 1.00 97.69 235 VAL A O 1
ATOM 1707 N N . GLN A 1 236 ? -5.549 -11.367 5.119 1.00 96.25 236 GLN A N 1
ATOM 1708 C CA . GLN A 1 236 ? -4.492 -12.347 4.834 1.00 96.25 236 GLN A CA 1
ATOM 1709 C C . GLN A 1 236 ? -3.102 -11.777 5.138 1.00 96.25 236 GLN A C 1
ATOM 1711 O O . GLN A 1 236 ? -2.266 -12.457 5.727 1.00 96.25 236 GLN A O 1
ATOM 1716 N N . LEU A 1 237 ? -2.863 -10.515 4.776 1.00 94.19 237 LEU A N 1
ATOM 1717 C CA . LEU A 1 237 ? -1.631 -9.817 5.123 1.00 94.19 237 LEU A CA 1
ATOM 1718 C C . LEU A 1 237 ? -1.485 -9.678 6.648 1.00 94.19 237 LEU A C 1
ATOM 1720 O O . LEU A 1 237 ? -0.415 -9.948 7.179 1.00 94.19 237 LEU A O 1
ATOM 1724 N N . ALA A 1 238 ? -2.560 -9.326 7.360 1.00 95.81 238 ALA A N 1
ATOM 1725 C CA . ALA A 1 238 ? -2.569 -9.194 8.822 1.00 95.81 238 ALA A CA 1
ATOM 1726 C C . ALA A 1 238 ? -2.356 -10.525 9.577 1.00 95.81 238 ALA A C 1
ATOM 1728 O O . ALA A 1 238 ? -1.953 -10.526 10.743 1.00 95.81 238 ALA A O 1
ATOM 1729 N N . GLU A 1 239 ? -2.625 -11.663 8.932 1.00 95.69 239 GLU A N 1
ATOM 1730 C CA . GLU A 1 239 ? -2.358 -12.998 9.476 1.00 95.69 239 GLU A CA 1
ATOM 1731 C C . GLU A 1 239 ? -0.848 -13.335 9.472 1.00 95.69 239 GLU A C 1
ATOM 1733 O O . GLU A 1 239 ? -0.415 -14.145 10.292 1.00 95.69 239 GLU A O 1
ATOM 1738 N N . ALA A 1 240 ? -0.022 -12.686 8.637 1.00 93.81 240 ALA A N 1
ATOM 1739 C CA . ALA A 1 240 ? 1.426 -12.926 8.572 1.00 93.81 240 ALA A CA 1
ATOM 1740 C C . ALA A 1 240 ? 2.192 -12.443 9.820 1.00 93.81 240 ALA A C 1
ATOM 1742 O O . ALA A 1 240 ? 1.788 -11.501 10.504 1.00 93.81 240 ALA A O 1
ATOM 1743 N N . ASP A 1 241 ? 3.334 -13.083 10.115 1.00 88.50 241 ASP A N 1
ATOM 1744 C CA . ASP A 1 241 ? 4.020 -12.923 11.406 1.00 88.50 241 ASP A CA 1
ATOM 1745 C C . ASP A 1 241 ? 4.711 -11.582 11.658 1.00 88.50 241 ASP A C 1
ATOM 1747 O O . ASP A 1 241 ? 4.926 -11.184 12.805 1.00 88.50 241 ASP A O 1
ATOM 1751 N N . ASN A 1 242 ? 5.005 -10.866 10.584 1.00 86.44 242 ASN A N 1
ATOM 1752 C CA . ASN A 1 242 ? 5.712 -9.593 10.563 1.00 86.44 242 ASN A CA 1
ATOM 1753 C C . ASN A 1 242 ? 4.798 -8.405 10.220 1.00 86.44 242 ASN A C 1
ATOM 1755 O O . ASN A 1 242 ? 5.297 -7.352 9.823 1.00 86.44 242 ASN A O 1
ATOM 1759 N N . VAL A 1 243 ? 3.478 -8.574 10.339 1.00 92.44 243 VAL A N 1
ATOM 1760 C CA . VAL A 1 243 ? 2.492 -7.536 10.024 1.00 92.44 243 VAL A CA 1
ATOM 1761 C C . VAL A 1 243 ? 1.673 -7.204 11.264 1.00 92.44 243 VAL A C 1
ATOM 1763 O O . VAL A 1 243 ? 0.970 -8.055 11.808 1.00 92.44 243 VAL A O 1
ATOM 1766 N N . SER A 1 244 ? 1.740 -5.946 11.695 1.00 94.50 244 SER A N 1
ATOM 1767 C CA . SER A 1 244 ? 0.831 -5.417 12.716 1.00 94.50 244 SER A CA 1
ATOM 1768 C C . SER A 1 244 ? -0.496 -5.008 12.080 1.00 94.50 244 SER A C 1
ATOM 1770 O O . SER A 1 244 ? -0.552 -4.736 10.881 1.00 94.50 244 SER A O 1
ATOM 1772 N N . SER A 1 245 ? -1.573 -4.912 12.859 1.00 96.25 245 SER A N 1
ATOM 1773 C CA . SER A 1 245 ? -2.870 -4.478 12.319 1.00 96.25 245 SER A CA 1
ATOM 1774 C C . SER A 1 245 ? -3.541 -3.383 13.141 1.00 96.25 245 SER A C 1
ATOM 1776 O O . SER A 1 245 ? -3.367 -3.312 14.358 1.00 96.25 245 SER A O 1
ATOM 1778 N N . VAL A 1 246 ? -4.321 -2.535 12.471 1.00 97.38 246 VAL A N 1
ATOM 1779 C CA . VAL A 1 246 ? -5.287 -1.631 13.107 1.00 97.38 246 VAL A CA 1
ATOM 1780 C C . VAL A 1 246 ? -6.670 -2.019 12.606 1.00 97.38 246 VAL A C 1
ATOM 1782 O O . VAL A 1 246 ? -6.942 -1.952 11.410 1.00 97.38 246 VAL A O 1
ATOM 1785 N N . ILE A 1 247 ? -7.533 -2.458 13.518 1.00 98.19 247 ILE A N 1
ATOM 1786 C CA . ILE A 1 247 ? -8.856 -2.997 13.192 1.00 98.19 247 ILE A CA 1
ATOM 1787 C C . ILE A 1 247 ? -9.918 -1.977 13.579 1.00 98.19 247 ILE A C 1
ATOM 1789 O O . ILE A 1 247 ? -9.959 -1.550 14.736 1.00 98.19 247 ILE A O 1
ATOM 1793 N N . ASP A 1 248 ? -10.773 -1.592 12.633 1.00 97.69 248 ASP A N 1
ATOM 1794 C CA . ASP A 1 248 ? -11.903 -0.707 12.904 1.00 97.69 248 ASP A CA 1
ATOM 1795 C C . ASP A 1 248 ? -12.978 -1.452 13.716 1.00 97.69 248 ASP A C 1
ATOM 1797 O O . ASP A 1 248 ? -13.521 -2.457 13.248 1.00 97.69 248 ASP A O 1
ATOM 1801 N N . PRO A 1 249 ? -13.338 -0.980 14.919 1.00 98.19 249 PRO A N 1
ATOM 1802 C CA . PRO A 1 249 ? -14.457 -1.545 15.664 1.00 98.19 249 PRO A CA 1
ATOM 1803 C C . PRO A 1 249 ? -15.802 -1.451 14.933 1.00 98.19 249 PRO A C 1
ATOM 1805 O O . PRO A 1 249 ? -16.625 -2.349 15.096 1.00 98.19 249 PRO A O 1
ATOM 1808 N N . LEU A 1 250 ? -16.019 -0.423 14.101 1.00 96.88 250 LEU A N 1
ATOM 1809 C CA . LEU A 1 250 ? -17.240 -0.305 13.299 1.00 96.88 250 LEU A CA 1
ATOM 1810 C C . LEU A 1 250 ? -17.336 -1.433 12.268 1.00 96.88 250 LEU A C 1
ATOM 1812 O O . LEU A 1 250 ? -18.400 -2.024 12.122 1.00 96.88 250 LEU A O 1
ATOM 1816 N N . LEU A 1 251 ? -16.222 -1.799 11.623 1.00 98.31 251 LEU A N 1
ATOM 1817 C CA . LEU A 1 251 ? -16.180 -2.942 10.705 1.00 98.31 251 LEU A CA 1
ATOM 1818 C C . LEU A 1 251 ? -16.627 -4.234 11.407 1.00 98.31 251 LEU A C 1
ATOM 1820 O O . LEU A 1 251 ? -17.380 -5.020 10.838 1.00 98.31 251 LEU A O 1
ATOM 1824 N N . VAL A 1 252 ? -16.196 -4.460 12.652 1.00 98.31 252 VAL A N 1
ATOM 1825 C CA . VAL A 1 252 ? -16.611 -5.639 13.434 1.00 98.31 252 VAL A CA 1
ATOM 1826 C C . VAL A 1 252 ? -18.112 -5.619 13.725 1.00 98.31 252 VAL A C 1
ATOM 1828 O O . VAL A 1 252 ? -18.767 -6.661 13.629 1.00 98.31 252 VAL A O 1
ATOM 1831 N N . ASP A 1 253 ? -18.668 -4.454 14.049 1.00 97.44 253 ASP A N 1
ATOM 1832 C CA . ASP A 1 253 ? -20.096 -4.301 14.326 1.00 97.44 253 ASP A CA 1
ATOM 1833 C C . ASP A 1 253 ? -20.941 -4.509 13.054 1.00 97.44 253 ASP A C 1
ATOM 1835 O O . ASP A 1 253 ? -21.928 -5.249 13.085 1.00 97.44 253 ASP A O 1
ATOM 1839 N N . GLU A 1 254 ? -20.520 -3.955 11.913 1.00 97.81 254 GLU A N 1
ATOM 1840 C CA . GLU A 1 254 ? -21.175 -4.158 10.614 1.00 97.81 254 GLU A CA 1
ATOM 1841 C C . GLU A 1 254 ? -21.126 -5.622 10.169 1.00 97.81 254 GLU A C 1
ATOM 1843 O O . GLU A 1 254 ? -22.143 -6.191 9.772 1.00 97.81 254 GLU A O 1
ATOM 1848 N N . LEU A 1 255 ? -19.975 -6.279 10.307 1.00 98.38 255 LEU A N 1
ATOM 1849 C CA . LEU A 1 255 ? -19.835 -7.703 10.013 1.00 98.38 255 LEU A CA 1
ATOM 1850 C C . LEU A 1 255 ? -20.706 -8.573 10.922 1.00 98.38 255 LEU A C 1
ATOM 1852 O O . LEU A 1 255 ? -21.282 -9.561 10.467 1.00 98.38 255 LEU A O 1
ATOM 1856 N N . THR A 1 256 ? -20.828 -8.209 12.200 1.00 97.69 256 THR A N 1
ATOM 1857 C CA . THR A 1 256 ? -21.712 -8.901 13.148 1.00 97.69 256 THR A CA 1
ATOM 1858 C C . THR A 1 256 ? -23.173 -8.756 12.726 1.00 97.69 256 THR A C 1
ATOM 1860 O O . THR A 1 256 ? -23.922 -9.735 12.730 1.00 97.69 256 THR A O 1
ATOM 1863 N N . ALA A 1 257 ? -23.569 -7.559 12.288 1.00 97.56 257 ALA A N 1
ATOM 1864 C CA . ALA A 1 257 ? -24.894 -7.306 11.744 1.00 97.56 257 ALA A CA 1
ATOM 1865 C C . ALA A 1 257 ? -25.141 -8.107 10.450 1.00 97.56 257 ALA A C 1
ATOM 1867 O O . ALA A 1 257 ? -26.163 -8.789 10.342 1.00 97.56 257 ALA A O 1
ATOM 1868 N N . MET A 1 258 ? -24.187 -8.125 9.512 1.00 98.25 258 MET A N 1
ATOM 1869 C CA . MET A 1 258 ? -24.273 -8.932 8.289 1.00 98.25 258 MET A CA 1
ATOM 1870 C C . MET A 1 258 ? -24.409 -10.427 8.592 1.00 98.25 258 MET A C 1
ATOM 1872 O O . MET A 1 258 ? -25.275 -11.088 8.024 1.00 98.25 258 MET A O 1
ATOM 1876 N N . ALA A 1 259 ? -23.608 -10.960 9.518 1.00 98.00 259 ALA A N 1
ATOM 1877 C CA . ALA A 1 259 ? -23.630 -12.373 9.899 1.00 98.00 259 ALA A CA 1
ATOM 1878 C C . ALA A 1 259 ? -24.982 -12.823 10.491 1.00 98.00 259 ALA A C 1
ATOM 1880 O O . ALA A 1 259 ? -25.327 -13.999 10.406 1.00 98.00 259 ALA A O 1
ATOM 1881 N N . SER A 1 260 ? -25.771 -11.900 11.057 1.00 96.31 260 SER A N 1
ATOM 1882 C CA . SER A 1 260 ? -27.120 -12.187 11.574 1.00 96.31 260 SER A CA 1
ATOM 1883 C C . SER A 1 260 ? -28.215 -12.250 10.496 1.00 96.31 260 SER A C 1
ATOM 1885 O O . SER A 1 260 ? -29.357 -12.607 10.790 1.00 96.31 260 SER A O 1
ATOM 1887 N N . GLY A 1 261 ? -27.871 -11.937 9.242 1.00 96.38 261 GLY A N 1
ATOM 1888 C CA . GLY A 1 261 ? -28.811 -11.781 8.137 1.00 96.38 261 GLY A CA 1
ATOM 1889 C C . GLY A 1 261 ? -29.306 -10.341 8.014 1.00 96.38 261 GLY A C 1
ATOM 1890 O O . GLY A 1 261 ? -29.953 -9.819 8.914 1.00 96.38 261 GLY A O 1
ATOM 1891 N N . TYR A 1 262 ? -29.040 -9.713 6.870 1.00 97.69 262 TYR A N 1
ATOM 1892 C CA . TYR A 1 262 ? -29.268 -8.287 6.632 1.00 97.69 262 TYR A CA 1
ATOM 1893 C C . TYR A 1 262 ? -30.014 -8.031 5.318 1.00 97.69 262 TYR A C 1
ATOM 1895 O O . TYR A 1 262 ? -30.141 -8.913 4.461 1.00 97.69 262 TYR A O 1
ATOM 1903 N N . GLU A 1 263 ? -30.506 -6.807 5.170 1.00 97.44 263 GLU A N 1
ATOM 1904 C CA . GLU A 1 263 ? -31.106 -6.281 3.949 1.00 97.44 263 GLU A CA 1
ATOM 1905 C C . GLU A 1 263 ? -30.291 -5.109 3.405 1.00 97.44 263 GLU A C 1
ATOM 1907 O O . GLU A 1 263 ? -29.649 -4.373 4.152 1.00 97.44 263 GLU A O 1
ATOM 1912 N N . VAL A 1 264 ? -30.365 -4.905 2.096 1.00 96.50 264 VAL A N 1
ATOM 1913 C CA . VAL A 1 264 ? -29.687 -3.827 1.382 1.00 96.50 264 VAL A CA 1
ATOM 1914 C C . VAL A 1 264 ? -30.725 -2.943 0.705 1.00 96.50 264 VAL A C 1
ATOM 1916 O O . VAL A 1 264 ? -31.678 -3.442 0.098 1.00 96.50 264 VAL A O 1
ATOM 1919 N N . ARG A 1 265 ? -30.551 -1.624 0.807 1.00 93.06 265 ARG A N 1
ATOM 1920 C CA . ARG A 1 265 ? -31.363 -0.656 0.067 1.00 93.06 265 ARG A CA 1
ATOM 1921 C C . ARG A 1 265 ? -30.954 -0.657 -1.404 1.00 93.06 265 ARG A C 1
ATOM 1923 O O . ARG A 1 265 ? -29.803 -0.421 -1.744 1.00 93.06 265 ARG A O 1
ATOM 1930 N N . SER A 1 266 ? -31.918 -0.903 -2.277 1.00 84.31 266 SER A N 1
ATOM 1931 C CA . SER A 1 266 ? -31.751 -0.773 -3.721 1.00 84.31 266 SER A CA 1
ATOM 1932 C C . SER A 1 266 ? -31.899 0.687 -4.152 1.00 84.31 266 SER A C 1
ATOM 1934 O O . SER A 1 266 ? -32.439 1.524 -3.424 1.00 84.31 266 SER A O 1
ATOM 1936 N N . THR A 1 267 ? -31.434 1.003 -5.360 1.00 80.50 267 THR A N 1
ATOM 1937 C CA . THR A 1 267 ? -31.494 2.359 -5.932 1.00 80.50 267 THR A CA 1
ATOM 1938 C C . THR A 1 267 ? -32.922 2.877 -6.125 1.00 80.50 267 THR A C 1
ATOM 1940 O O . THR A 1 267 ? -33.138 4.086 -6.115 1.00 80.50 267 THR A O 1
ATOM 1943 N N . ASP A 1 268 ? -33.900 1.980 -6.256 1.00 83.56 268 ASP A N 1
ATOM 1944 C CA . ASP A 1 268 ? -35.335 2.280 -6.325 1.00 83.56 268 ASP A CA 1
ATOM 1945 C C . ASP A 1 268 ? -36.001 2.431 -4.939 1.00 83.56 268 ASP A C 1
ATOM 1947 O O . ASP A 1 268 ? -37.210 2.640 -4.845 1.00 83.56 268 ASP A O 1
ATOM 1951 N N . GLY A 1 269 ? -35.221 2.338 -3.856 1.00 79.94 269 GLY A N 1
ATOM 1952 C CA . GLY A 1 269 ? -35.686 2.438 -2.474 1.00 79.94 269 GLY A CA 1
ATOM 1953 C C . GLY A 1 269 ? -36.258 1.138 -1.899 1.00 79.94 269 GLY A C 1
ATOM 1954 O O . GLY A 1 269 ? -36.607 1.111 -0.714 1.00 79.94 269 GLY A O 1
ATOM 1955 N N . THR A 1 270 ? -36.337 0.061 -2.687 1.00 89.56 270 THR A N 1
ATOM 1956 C CA . THR A 1 270 ? -36.745 -1.261 -2.190 1.00 89.56 270 THR A CA 1
ATOM 1957 C C . THR A 1 270 ? -35.645 -1.903 -1.346 1.00 89.56 270 THR A C 1
ATOM 1959 O O . THR A 1 270 ? -34.489 -1.476 -1.360 1.00 89.56 270 THR A O 1
ATOM 1962 N N . ARG A 1 271 ? -36.001 -2.932 -0.570 1.00 93.25 271 ARG A N 1
ATOM 1963 C CA . ARG A 1 271 ? -35.038 -3.717 0.208 1.00 93.25 271 ARG A CA 1
ATOM 1964 C C . ARG A 1 271 ? -34.941 -5.120 -0.339 1.00 93.25 271 ARG A C 1
ATOM 1966 O O . ARG A 1 271 ? -35.958 -5.765 -0.583 1.00 93.25 271 ARG A O 1
ATOM 1973 N N . VAL A 1 272 ? -33.711 -5.580 -0.495 1.00 95.00 272 VAL A N 1
ATOM 1974 C CA . VAL A 1 272 ? -33.405 -6.936 -0.939 1.00 95.00 272 VAL A CA 1
ATOM 1975 C C . VAL A 1 272 ? -32.559 -7.639 0.119 1.00 95.00 272 VAL A C 1
ATOM 1977 O O . VAL A 1 272 ? -31.753 -6.979 0.777 1.00 95.00 272 VAL A O 1
ATOM 1980 N N . PRO A 1 273 ? -32.713 -8.959 0.311 1.00 95.69 273 PRO A N 1
ATOM 1981 C CA . PRO A 1 273 ? -31.812 -9.711 1.172 1.00 95.69 273 PRO A CA 1
ATOM 1982 C C . PRO A 1 273 ? -30.360 -9.566 0.703 1.00 95.69 273 PRO A C 1
ATOM 1984 O O . PRO A 1 273 ? -30.069 -9.745 -0.484 1.00 95.69 273 PRO A O 1
ATOM 1987 N N . GLY A 1 274 ? -29.460 -9.265 1.638 1.00 94.81 274 GLY A N 1
ATOM 1988 C CA . GLY A 1 274 ? -28.021 -9.296 1.394 1.00 94.81 274 GLY A CA 1
ATOM 1989 C C . GLY A 1 274 ? -27.517 -10.722 1.163 1.00 94.81 274 GLY A C 1
ATOM 1990 O O . GLY A 1 274 ? -28.221 -11.689 1.474 1.00 94.81 274 GLY A O 1
ATOM 1991 N N . ARG A 1 275 ? -26.310 -10.868 0.608 1.00 94.31 275 ARG A N 1
ATOM 1992 C CA . ARG A 1 275 ? -25.741 -12.182 0.229 1.00 94.31 275 ARG A CA 1
ATOM 1993 C C . ARG A 1 275 ? -24.446 -12.548 0.960 1.00 94.31 275 ARG A C 1
ATOM 1995 O O . ARG A 1 275 ? -23.878 -13.606 0.705 1.00 94.31 275 ARG A O 1
ATOM 2002 N N . GLY A 1 276 ? -23.951 -11.673 1.830 1.00 96.00 276 GLY A N 1
ATOM 2003 C CA . GLY A 1 276 ? -22.638 -11.780 2.465 1.00 96.00 276 GLY A CA 1
ATOM 2004 C C . GLY A 1 276 ? -22.608 -12.450 3.840 1.00 96.00 276 GLY A C 1
ATOM 2005 O O . GLY A 1 276 ? -21.591 -12.332 4.512 1.00 96.00 276 GLY A O 1
ATOM 2006 N N . GLN A 1 277 ? -23.674 -13.116 4.296 1.00 97.50 277 GLN A N 1
ATOM 2007 C CA . GLN A 1 277 ? -23.785 -13.639 5.670 1.00 97.50 277 GLN A CA 1
ATOM 2008 C C . GLN A 1 277 ? -22.657 -14.627 6.005 1.00 97.50 277 GLN A C 1
ATOM 2010 O O . GLN A 1 277 ? -21.902 -14.408 6.951 1.00 97.50 277 GLN A O 1
ATOM 2015 N N . ASP A 1 278 ? -22.486 -15.670 5.188 1.00 97.38 278 ASP A N 1
ATOM 2016 C CA . ASP A 1 278 ? -21.470 -16.710 5.413 1.00 97.38 278 ASP A CA 1
ATOM 2017 C C . ASP A 1 278 ? -20.041 -16.160 5.286 1.00 97.38 278 ASP A C 1
ATOM 2019 O O . ASP A 1 278 ? -19.126 -16.558 6.024 1.00 97.38 278 ASP A O 1
ATOM 2023 N N . ALA A 1 279 ? -19.851 -15.211 4.363 1.00 97.81 279 ALA A N 1
ATOM 2024 C CA . ALA A 1 279 ? -18.591 -14.504 4.187 1.00 97.81 279 ALA A CA 1
ATOM 2025 C C . ALA A 1 279 ? -18.269 -13.654 5.426 1.00 97.81 279 ALA A C 1
ATOM 2027 O O . ALA A 1 279 ? -17.155 -13.740 5.938 1.00 97.81 279 ALA A O 1
ATOM 2028 N N . ALA A 1 280 ? -19.248 -12.930 5.975 1.00 98.44 280 ALA A N 1
ATOM 2029 C CA . ALA A 1 280 ? -19.102 -12.139 7.194 1.00 98.44 280 ALA A CA 1
ATOM 2030 C C . ALA A 1 280 ? -18.791 -13.015 8.415 1.00 98.44 280 ALA A C 1
ATOM 2032 O O . ALA A 1 280 ? -17.846 -12.727 9.149 1.00 98.44 280 ALA A O 1
ATOM 2033 N N . THR A 1 281 ? -19.497 -14.136 8.599 1.00 98.31 281 THR A N 1
ATOM 2034 C CA . THR A 1 281 ? -19.196 -15.106 9.667 1.00 98.31 281 THR A CA 1
ATOM 2035 C C . THR A 1 281 ? -17.772 -15.650 9.553 1.00 98.31 281 THR A C 1
ATOM 2037 O O . THR A 1 281 ? -17.065 -15.790 10.554 1.00 98.31 281 THR A O 1
ATOM 2040 N N . SER A 1 282 ? -17.320 -15.957 8.337 1.00 97.81 282 SER A N 1
ATOM 2041 C CA . SER A 1 282 ? -15.958 -16.442 8.107 1.00 97.81 282 SER A CA 1
ATOM 2042 C C . SER A 1 282 ? -14.912 -15.354 8.337 1.00 97.81 282 SER A C 1
ATOM 2044 O O . SER A 1 282 ? -13.893 -15.621 8.973 1.00 97.81 282 SER A O 1
ATOM 2046 N N . PHE A 1 283 ? -15.180 -14.126 7.899 1.00 98.50 283 PHE A N 1
ATOM 2047 C CA . PHE A 1 283 ? -14.290 -12.986 8.087 1.00 98.50 283 PHE A CA 1
ATOM 2048 C C . PHE A 1 283 ? -14.150 -12.601 9.566 1.00 98.50 283 PHE A C 1
ATOM 2050 O O . PHE A 1 283 ? -13.037 -12.370 10.030 1.00 98.50 283 PHE A O 1
ATOM 2057 N N . LEU A 1 284 ? -15.237 -12.632 10.347 1.00 98.44 284 LEU A N 1
ATOM 2058 C CA . LEU A 1 284 ? -15.196 -12.397 11.797 1.00 98.44 284 LEU A CA 1
ATOM 2059 C C . LEU A 1 284 ? -14.264 -13.373 12.524 1.00 98.44 284 LEU A C 1
ATOM 2061 O O . LEU A 1 284 ? -13.526 -12.957 13.416 1.00 98.44 284 LEU A O 1
ATOM 2065 N N . ARG A 1 285 ? -14.235 -14.655 12.128 1.00 98.12 285 ARG A N 1
ATOM 2066 C CA . ARG A 1 285 ? -13.281 -15.630 12.692 1.00 98.12 285 ARG A CA 1
ATOM 2067 C C . ARG A 1 285 ? -11.830 -15.261 12.376 1.00 98.12 285 ARG A C 1
ATOM 2069 O O . ARG A 1 285 ? -10.967 -15.417 13.236 1.00 98.12 285 ARG A O 1
ATOM 2076 N N . ARG A 1 286 ? -11.561 -14.740 11.173 1.00 98.06 286 ARG A N 1
ATOM 2077 C CA . ARG A 1 286 ? -10.225 -14.254 10.786 1.00 98.06 286 ARG A CA 1
ATOM 2078 C C . ARG A 1 286 ? -9.827 -13.025 11.601 1.00 98.06 286 ARG A C 1
ATOM 2080 O O . ARG A 1 286 ? -8.748 -13.021 12.183 1.00 98.06 286 ARG A O 1
ATOM 2087 N N . ILE A 1 287 ? -10.730 -12.048 11.755 1.00 97.75 287 ILE A N 1
ATOM 2088 C CA . ILE A 1 287 ? -10.516 -10.886 12.638 1.00 97.75 287 ILE A CA 1
ATOM 2089 C C . ILE A 1 287 ? -10.197 -11.333 14.067 1.00 97.75 287 ILE A C 1
ATOM 2091 O O . ILE A 1 287 ? -9.284 -10.786 14.672 1.00 97.75 287 ILE A O 1
ATOM 2095 N N . GLN A 1 288 ? -10.911 -12.319 14.618 1.00 97.19 288 GLN A N 1
ATOM 2096 C CA . GLN A 1 288 ? -10.634 -12.828 15.968 1.00 97.19 288 GLN A CA 1
ATOM 2097 C C . GLN A 1 288 ? -9.223 -13.420 16.083 1.00 97.19 288 GLN A C 1
ATOM 2099 O O . GLN A 1 288 ? -8.532 -13.154 17.065 1.00 97.19 288 GLN A O 1
ATOM 2104 N N . GLY A 1 289 ? -8.777 -14.174 15.073 1.00 97.00 289 GLY A N 1
ATOM 2105 C CA . GLY A 1 289 ? -7.407 -14.687 15.006 1.00 97.00 289 GLY A CA 1
ATOM 2106 C C . GLY A 1 289 ? -6.366 -13.567 14.942 1.00 97.00 289 GLY A C 1
ATOM 2107 O O . GLY A 1 289 ? -5.416 -13.562 15.723 1.00 97.00 289 GLY A O 1
ATOM 2108 N N . VAL A 1 290 ? -6.586 -12.574 14.075 1.00 97.38 290 VAL A N 1
ATOM 2109 C CA . VAL A 1 290 ? -5.718 -11.393 13.954 1.00 97.38 290 VAL A CA 1
ATOM 2110 C C . VAL A 1 290 ? -5.712 -10.574 15.248 1.00 97.38 290 VAL A C 1
ATOM 2112 O O . VAL A 1 290 ? -4.656 -10.162 15.707 1.00 97.38 290 VAL A O 1
ATOM 2115 N N . ALA A 1 291 ? -6.848 -10.371 15.908 1.00 96.88 291 ALA A N 1
ATOM 2116 C CA . ALA A 1 291 ? -6.912 -9.648 17.178 1.00 96.88 291 ALA A CA 1
ATOM 2117 C C . ALA A 1 291 ? -6.141 -10.372 18.299 1.00 96.88 291 ALA A C 1
ATOM 2119 O O . ALA A 1 291 ? -5.530 -9.728 19.148 1.00 96.88 291 ALA A O 1
ATOM 2120 N N . ALA A 1 292 ? -6.125 -11.707 18.295 1.00 95.69 292 ALA A N 1
ATOM 2121 C CA . ALA A 1 292 ? -5.469 -12.514 19.323 1.00 95.69 292 ALA A CA 1
ATOM 2122 C C . ALA A 1 292 ? -3.951 -12.704 19.119 1.00 95.69 292 ALA A C 1
ATOM 2124 O O . ALA A 1 292 ? -3.289 -13.253 19.998 1.00 95.69 292 ALA A O 1
ATOM 2125 N N . ASN A 1 293 ? -3.379 -12.256 17.996 1.00 93.88 293 ASN A N 1
ATOM 2126 C CA . ASN A 1 293 ? -1.978 -12.524 17.638 1.00 93.88 293 ASN A CA 1
ATOM 2127 C C . ASN A 1 293 ? -0.936 -11.671 18.400 1.00 93.88 293 ASN A C 1
ATOM 2129 O O . ASN A 1 293 ? 0.263 -11.828 18.180 1.00 93.88 293 ASN A O 1
ATOM 2133 N N . GLY A 1 294 ? -1.372 -10.754 19.273 1.00 93.19 294 GLY A N 1
ATOM 2134 C CA . GLY A 1 294 ? -0.493 -9.913 20.095 1.00 93.19 294 GLY A CA 1
ATOM 2135 C C . GLY A 1 294 ? 0.167 -8.729 19.372 1.00 93.19 294 GLY A C 1
ATOM 2136 O O . GLY A 1 294 ? 0.949 -8.014 19.992 1.00 93.19 294 GLY A O 1
ATOM 2137 N N . ARG A 1 295 ? -0.155 -8.490 18.094 1.00 94.62 295 ARG A N 1
ATOM 2138 C CA . ARG A 1 295 ? 0.392 -7.401 17.253 1.00 94.62 295 ARG A CA 1
ATOM 2139 C C . ARG A 1 295 ? -0.699 -6.524 16.625 1.00 94.62 295 ARG A C 1
ATOM 2141 O O . ARG A 1 295 ? -0.490 -5.877 15.599 1.00 94.62 295 ARG A O 1
ATOM 2148 N N . SER A 1 296 ? -1.869 -6.496 17.252 1.00 96.94 296 SER A N 1
ATOM 2149 C CA . SER A 1 296 ? -3.054 -5.811 16.742 1.00 96.94 296 SER A CA 1
ATOM 2150 C C . SER A 1 296 ? -3.514 -4.700 17.678 1.00 96.94 296 SER A C 1
ATOM 2152 O O . SER A 1 296 ? -3.435 -4.805 18.902 1.00 96.94 296 SER A O 1
ATOM 2154 N N . TYR A 1 297 ? -4.025 -3.637 17.075 1.00 97.62 297 TYR A N 1
ATOM 2155 C CA . TYR A 1 297 ? -4.582 -2.468 17.734 1.00 97.62 297 TYR A CA 1
ATOM 2156 C C . TYR A 1 297 ? -6.042 -2.315 17.321 1.00 97.62 297 TYR A C 1
ATOM 2158 O O . TYR A 1 297 ? -6.427 -2.667 16.203 1.00 97.62 297 TYR A O 1
ATOM 2166 N N . ARG A 1 298 ? -6.856 -1.732 18.198 1.00 97.56 298 ARG A N 1
ATOM 2167 C CA . ARG A 1 298 ? -8.164 -1.209 17.788 1.00 97.56 298 ARG A CA 1
ATOM 2168 C C . ARG A 1 298 ? -7.993 0.213 17.266 1.00 97.56 298 ARG A C 1
ATOM 2170 O O . ARG A 1 298 ? -7.244 0.991 17.855 1.00 97.56 298 ARG A O 1
ATOM 2177 N N . GLY A 1 299 ? -8.689 0.547 16.188 1.00 97.12 299 GLY A N 1
ATOM 2178 C CA . GLY A 1 299 ? -8.784 1.911 15.676 1.00 97.12 299 GLY A CA 1
ATOM 2179 C C . GLY A 1 299 ? -9.801 2.760 16.439 1.00 97.12 299 GLY A C 1
ATOM 2180 O O . GLY A 1 299 ? -10.490 2.286 17.353 1.00 97.12 299 GLY A O 1
ATOM 2181 N N . LEU A 1 300 ? -9.933 4.025 16.039 1.00 96.12 300 LEU A N 1
ATOM 2182 C CA . LEU A 1 300 ? -11.117 4.822 16.368 1.00 96.12 300 LEU A CA 1
ATOM 2183 C C . LEU A 1 300 ? -12.340 4.209 15.682 1.00 96.12 300 LEU A C 1
ATOM 2185 O O . LEU A 1 300 ? -12.222 3.675 14.584 1.00 96.12 300 LEU A O 1
ATOM 2189 N N . TYR A 1 301 ? -13.507 4.301 16.320 1.00 95.56 301 TYR A N 1
ATOM 2190 C CA . TYR A 1 301 ? -14.747 3.795 15.735 1.00 95.56 301 TYR A CA 1
ATOM 2191 C C . TYR A 1 301 ? -15.036 4.505 14.402 1.00 95.56 301 TYR A C 1
ATOM 2193 O O . TYR A 1 301 ? -15.138 5.735 14.374 1.00 95.56 301 TYR A O 1
ATOM 2201 N N . GLY A 1 302 ? -15.122 3.741 13.311 1.00 92.75 302 GLY A N 1
ATOM 2202 C CA . GLY A 1 302 ? -15.308 4.252 11.952 1.00 92.75 302 GLY A CA 1
ATOM 2203 C C . GLY A 1 302 ? -14.067 4.908 11.347 1.00 92.75 302 GLY A C 1
ATOM 2204 O O . GLY A 1 302 ? -14.214 5.755 10.468 1.00 92.75 302 GLY A O 1
ATOM 2205 N N . MET A 1 303 ? -12.870 4.610 11.874 1.00 91.12 303 MET A N 1
ATOM 2206 C CA . MET A 1 303 ? -11.591 5.228 11.488 1.00 91.12 303 MET A CA 1
ATOM 2207 C C . MET A 1 303 ? -11.687 6.751 11.321 1.00 91.12 303 MET A C 1
ATOM 2209 O O . MET A 1 303 ? -11.297 7.312 10.296 1.00 91.12 303 MET A O 1
ATOM 2213 N N . LEU A 1 304 ? -12.247 7.425 12.337 1.00 91.19 304 LEU A N 1
ATOM 2214 C CA . LEU A 1 304 ? -12.492 8.869 12.328 1.00 91.19 304 LEU A CA 1
ATOM 2215 C C . LEU A 1 304 ? -11.298 9.650 11.754 1.00 91.19 304 LEU A C 1
ATOM 2217 O O . LEU A 1 304 ? -10.204 9.629 12.317 1.00 91.19 304 LEU A O 1
ATOM 2221 N N . GLY A 1 305 ? -11.549 10.425 10.696 1.00 88.44 305 GLY A N 1
ATOM 2222 C CA . GLY A 1 305 ? -10.575 11.355 10.130 1.00 88.44 305 GLY A CA 1
ATOM 2223 C C . GLY A 1 305 ? -10.259 12.491 11.104 1.00 88.44 305 GLY A C 1
ATOM 2224 O O . GLY A 1 305 ? -10.902 13.541 11.076 1.00 88.44 305 GLY A O 1
ATOM 2225 N N . VAL A 1 306 ? -9.264 12.292 11.968 1.00 87.31 306 VAL A N 1
ATOM 2226 C CA . VAL A 1 306 ? -8.929 13.212 13.069 1.00 87.31 306 VAL A CA 1
ATOM 2227 C C . VAL A 1 306 ? -8.551 14.616 12.595 1.00 87.31 306 VAL A C 1
ATOM 2229 O O . VAL A 1 306 ? -8.954 15.593 13.222 1.00 87.31 306 VAL A O 1
ATOM 2232 N N . SER A 1 307 ? -7.866 14.744 11.455 1.00 82.44 307 SER A N 1
ATOM 2233 C CA . SER A 1 307 ? -7.538 16.047 10.861 1.00 82.44 307 SER A CA 1
ATOM 2234 C C . SER A 1 307 ? -8.785 16.775 10.356 1.00 82.44 307 SER A C 1
ATOM 2236 O O . SER A 1 307 ? -8.916 17.984 10.543 1.00 82.44 307 SER A O 1
ATOM 2238 N N . ALA A 1 308 ? -9.739 16.042 9.771 1.00 83.69 308 ALA A N 1
ATOM 2239 C CA . ALA A 1 308 ? -11.009 16.610 9.330 1.00 83.69 308 ALA A CA 1
ATOM 2240 C C . ALA A 1 308 ? -11.854 17.057 10.534 1.00 83.69 308 ALA A C 1
ATOM 2242 O O . ALA A 1 308 ? -12.331 18.192 10.558 1.00 83.69 308 ALA A O 1
ATOM 2243 N N . ALA A 1 309 ? -11.962 16.220 11.571 1.00 87.00 309 ALA A N 1
ATOM 2244 C CA . ALA A 1 309 ? -12.664 16.558 12.808 1.00 87.00 309 ALA A CA 1
ATOM 2245 C C . ALA A 1 309 ? -12.062 17.795 13.497 1.00 87.00 309 ALA A C 1
ATOM 2247 O O . ALA A 1 309 ? -12.803 18.700 13.886 1.00 87.00 309 ALA A O 1
ATOM 2248 N N . ALA A 1 310 ? -10.730 17.878 13.582 1.00 84.38 310 ALA A N 1
ATOM 2249 C CA . ALA A 1 310 ? -10.031 19.044 14.115 1.00 84.38 310 ALA A CA 1
ATOM 2250 C C . ALA A 1 310 ? -10.301 20.305 13.276 1.00 84.38 310 ALA A C 1
ATOM 2252 O O . ALA A 1 310 ? -10.673 21.339 13.826 1.00 84.38 310 ALA A O 1
ATOM 2253 N N . SER A 1 311 ? -10.207 20.212 11.943 1.00 84.19 311 SER A N 1
ATOM 2254 C CA . SER A 1 311 ? -10.478 21.345 11.042 1.00 84.19 311 SER A CA 1
ATOM 2255 C C . SER A 1 311 ? -11.920 21.861 11.135 1.00 84.19 311 SER A C 1
ATOM 2257 O O . SER A 1 311 ? -12.161 23.058 10.999 1.00 84.19 311 SER A O 1
ATOM 2259 N N . ALA A 1 312 ? -12.872 20.976 11.443 1.00 87.88 312 ALA A N 1
ATOM 2260 C CA . ALA A 1 312 ? -14.273 21.311 11.673 1.00 87.88 312 ALA A CA 1
ATOM 2261 C C . ALA A 1 312 ? -14.565 21.763 13.118 1.00 87.88 312 ALA A C 1
ATOM 2263 O O . ALA A 1 312 ? -15.728 21.953 13.470 1.00 87.88 312 ALA A O 1
ATOM 2264 N N . SER A 1 313 ? -13.540 21.902 13.973 1.00 87.31 313 SER A N 1
ATOM 2265 C CA . SER A 1 313 ? -13.677 22.203 15.410 1.00 87.31 313 SER A CA 1
ATOM 2266 C C . SER A 1 313 ? -14.566 21.205 16.170 1.00 87.31 313 SER A C 1
ATOM 2268 O O . SER A 1 313 ? -15.174 21.535 17.188 1.00 87.31 313 SER A O 1
ATOM 2270 N N . ARG A 1 314 ? -14.638 19.959 15.690 1.00 90.44 314 ARG A N 1
ATOM 2271 C CA . ARG A 1 314 ? -15.425 18.860 16.265 1.00 90.44 314 ARG A CA 1
ATOM 2272 C C . ARG A 1 314 ? -14.557 17.943 17.121 1.00 90.44 314 ARG A C 1
ATOM 2274 O O . ARG A 1 314 ? -14.486 16.730 16.918 1.00 90.44 314 ARG A O 1
ATOM 2281 N N . HIS A 1 315 ? -13.867 18.535 18.095 1.00 85.56 315 HIS A N 1
ATOM 2282 C CA . HIS A 1 315 ? -12.973 17.797 18.991 1.00 85.56 315 HIS A CA 1
ATOM 2283 C C . HIS A 1 315 ? -13.709 16.748 19.842 1.00 85.56 315 HIS A C 1
ATOM 2285 O O . HIS A 1 315 ? -13.123 15.730 20.210 1.00 85.56 315 HIS A O 1
ATOM 2291 N N . ASP A 1 316 ? -15.004 16.954 20.085 1.00 88.56 316 ASP A N 1
ATOM 2292 C CA . ASP A 1 316 ? -15.906 16.017 20.756 1.00 88.56 316 ASP A CA 1
ATOM 2293 C C . ASP A 1 316 ? -15.987 14.646 20.062 1.00 88.56 316 ASP A C 1
ATOM 2295 O O . ASP A 1 316 ? -16.162 13.618 20.726 1.00 88.56 316 ASP A O 1
ATOM 2299 N N . LEU A 1 317 ? -15.807 14.608 18.736 1.00 92.31 317 LEU A N 1
ATOM 2300 C CA . LEU A 1 317 ? -15.897 13.374 17.958 1.00 92.31 317 LEU A CA 1
ATOM 2301 C C . LEU A 1 317 ? -14.762 12.401 18.269 1.00 92.31 317 LEU A C 1
ATOM 2303 O O . LEU A 1 317 ? -14.994 11.197 18.272 1.00 92.31 317 LEU A O 1
ATOM 2307 N N . LEU A 1 318 ? -13.560 12.895 18.578 1.00 92.88 318 LEU A N 1
ATOM 2308 C CA . LEU A 1 318 ? -12.420 12.031 18.893 1.00 92.88 318 LEU A CA 1
ATOM 2309 C C . LEU A 1 318 ? -12.668 11.229 20.171 1.00 92.88 318 LEU A C 1
ATOM 2311 O O . LEU A 1 318 ? -12.504 10.010 20.184 1.00 92.88 318 LEU A O 1
ATOM 2315 N N . VAL A 1 319 ? -13.097 11.908 21.235 1.00 89.75 319 VAL A N 1
ATOM 2316 C CA . VAL A 1 319 ? -13.392 11.255 22.517 1.00 89.75 319 VAL A CA 1
ATOM 2317 C C . VAL A 1 319 ? -14.562 10.286 22.356 1.00 89.75 319 VAL A C 1
ATOM 2319 O O . VAL A 1 319 ? -14.489 9.158 22.841 1.00 89.75 319 VAL A O 1
ATOM 2322 N N . SER A 1 320 ? -15.597 10.684 21.613 1.00 93.31 320 SER A N 1
ATOM 2323 C CA . SER A 1 320 ? -16.762 9.835 21.339 1.00 93.31 320 SER A CA 1
ATOM 2324 C C . SER A 1 320 ? -16.381 8.572 20.557 1.00 93.31 320 SER A C 1
ATOM 2326 O O . SER A 1 320 ? -16.748 7.467 20.954 1.00 93.31 320 SER A O 1
ATOM 2328 N N . ALA A 1 321 ? -15.580 8.703 19.495 1.00 95.31 321 ALA A N 1
ATOM 2329 C CA . ALA A 1 321 ? -15.112 7.572 18.695 1.00 95.31 321 ALA A CA 1
ATOM 2330 C C . ALA A 1 321 ? -14.187 6.639 19.495 1.00 95.31 321 ALA A C 1
ATOM 2332 O O . ALA A 1 321 ? -14.262 5.417 19.355 1.00 95.31 321 ALA A O 1
ATOM 2333 N N . ALA A 1 322 ? -13.342 7.186 20.375 1.00 94.50 322 ALA A N 1
ATOM 2334 C CA . ALA A 1 322 ? -12.493 6.393 21.263 1.00 94.50 322 ALA A CA 1
ATOM 2335 C C . ALA A 1 322 ? -13.311 5.613 22.311 1.00 94.50 322 ALA A C 1
ATOM 2337 O O . ALA A 1 322 ? -12.993 4.455 22.604 1.00 94.50 322 ALA A O 1
ATOM 2338 N N . GLN A 1 323 ? -14.372 6.225 22.849 1.00 93.50 323 GLN A N 1
ATOM 2339 C CA . GLN A 1 323 ? -15.303 5.589 23.785 1.00 93.50 323 GLN A CA 1
ATOM 2340 C C . GLN A 1 323 ? -16.117 4.477 23.116 1.00 93.50 323 GLN A C 1
ATOM 2342 O O . GLN A 1 323 ? -16.186 3.376 23.658 1.00 93.50 323 GLN A O 1
ATOM 2347 N N . GLN A 1 324 ? -16.674 4.723 21.926 1.00 94.56 324 GLN A N 1
ATOM 2348 C CA . GLN A 1 324 ? -17.383 3.696 21.151 1.00 94.56 324 GLN A CA 1
ATOM 2349 C C . GLN A 1 324 ? -16.456 2.530 20.792 1.00 94.56 324 GLN A C 1
ATOM 2351 O O . GLN A 1 324 ? -16.809 1.372 21.007 1.00 94.56 324 GLN A O 1
ATOM 2356 N N . SER A 1 325 ? -15.225 2.829 20.367 1.00 94.44 325 SER A N 1
ATOM 2357 C CA . SER A 1 325 ? -14.187 1.824 20.109 1.00 94.44 325 SER A CA 1
ATOM 2358 C C . SER A 1 325 ? -13.912 0.936 21.332 1.00 94.44 325 SER A C 1
ATOM 2360 O O . SER A 1 325 ? -13.762 -0.276 21.199 1.00 94.44 325 SER A O 1
ATOM 2362 N N . ALA A 1 326 ? -13.902 1.506 22.542 1.00 92.12 326 ALA A N 1
ATOM 2363 C CA . ALA A 1 326 ? -13.700 0.746 23.779 1.00 92.12 326 ALA A CA 1
ATOM 2364 C C . ALA A 1 326 ? -14.898 -0.151 24.156 1.00 92.12 326 ALA A C 1
ATOM 2366 O O . ALA A 1 326 ? -14.739 -1.083 24.946 1.00 92.12 326 ALA A O 1
ATOM 2367 N N . GLY A 1 327 ? -16.087 0.119 23.607 1.00 90.81 327 GLY A N 1
ATOM 2368 C CA . GLY A 1 327 ? -17.304 -0.663 23.835 1.00 90.81 327 GLY A CA 1
ATOM 2369 C C . GLY A 1 327 ? -17.399 -1.952 23.010 1.00 90.81 327 GLY A C 1
ATOM 2370 O O . GLY A 1 327 ? -18.169 -2.847 23.376 1.00 90.81 327 GLY A O 1
ATOM 2371 N N . ASN A 1 328 ? -16.614 -2.084 21.935 1.00 94.06 328 ASN A N 1
ATOM 2372 C CA . ASN A 1 328 ? -16.639 -3.263 21.070 1.00 94.06 328 ASN A CA 1
ATOM 2373 C C . ASN A 1 328 ? -16.093 -4.499 21.803 1.00 94.06 328 ASN A C 1
ATOM 2375 O O . ASN A 1 328 ? -14.951 -4.529 22.260 1.00 94.06 328 ASN A O 1
ATOM 2379 N N . GLN A 1 329 ? -16.905 -5.551 21.911 1.00 89.62 329 GLN A N 1
ATOM 2380 C CA . GLN A 1 329 ? -16.578 -6.701 22.760 1.00 89.62 329 GLN A CA 1
ATOM 2381 C C . GLN A 1 329 ? -15.393 -7.526 22.254 1.00 89.62 329 GLN A C 1
ATOM 2383 O O . GLN A 1 329 ? -14.672 -8.098 23.073 1.00 89.62 329 GLN A O 1
ATOM 2388 N N . THR A 1 330 ? -15.185 -7.572 20.937 1.00 91.00 330 THR A N 1
ATOM 2389 C CA . THR A 1 330 ? -14.098 -8.325 20.303 1.00 91.00 330 THR A CA 1
ATOM 2390 C C . THR A 1 330 ? -12.758 -7.618 20.472 1.00 91.00 330 THR A C 1
ATOM 2392 O O . THR A 1 330 ? -11.754 -8.273 20.736 1.00 91.00 330 THR A O 1
ATOM 2395 N N . LEU A 1 331 ? -12.737 -6.289 20.353 1.00 96.50 331 LEU A N 1
ATOM 2396 C CA . LEU A 1 331 ? -11.501 -5.511 20.281 1.00 96.50 331 LEU A CA 1
ATOM 2397 C C . LEU A 1 331 ? -11.164 -4.736 21.562 1.00 96.50 331 LEU A C 1
ATOM 2399 O O . LEU A 1 331 ? -10.062 -4.206 21.654 1.00 96.50 331 LEU A O 1
ATOM 2403 N N . LYS A 1 332 ? -12.051 -4.666 22.568 1.00 93.12 332 LYS A N 1
ATOM 2404 C CA . LYS A 1 332 ? -11.863 -3.842 23.788 1.00 93.12 332 LYS A CA 1
ATOM 2405 C C . LYS A 1 332 ? -10.535 -4.043 24.523 1.00 93.12 332 LYS A C 1
ATOM 2407 O O . LYS A 1 332 ? -10.065 -3.120 25.181 1.00 93.12 332 LYS A O 1
ATOM 2412 N N . ALA A 1 333 ? -9.960 -5.245 24.454 1.00 93.62 333 ALA A N 1
ATOM 2413 C CA . ALA A 1 333 ? -8.699 -5.571 25.117 1.00 93.62 333 ALA A CA 1
ATOM 2414 C C . ALA A 1 333 ? -7.473 -5.028 24.365 1.00 93.62 333 ALA A C 1
ATOM 2416 O O . ALA A 1 333 ? -6.391 -4.949 24.943 1.00 93.62 333 ALA A O 1
ATOM 2417 N N . LEU A 1 334 ? -7.633 -4.659 23.091 1.00 96.88 334 LEU A N 1
ATOM 2418 C CA . LEU A 1 334 ? -6.548 -4.140 22.277 1.00 96.88 334 LEU A CA 1
ATOM 2419 C C . LEU A 1 334 ? -6.231 -2.682 22.644 1.00 96.88 334 LEU A C 1
ATOM 2421 O O . LEU A 1 334 ? -7.144 -1.886 22.918 1.00 96.88 334 LEU A O 1
ATOM 2425 N N . PRO A 1 335 ? -4.943 -2.299 22.608 1.00 96.25 335 PRO A N 1
ATOM 2426 C CA . PRO A 1 335 ? -4.545 -0.904 22.715 1.00 96.25 335 PRO A CA 1
ATOM 2427 C C . PRO A 1 335 ? -5.126 -0.082 21.559 1.00 96.25 335 PRO A C 1
ATOM 2429 O O . PRO A 1 335 ? -5.307 -0.578 20.445 1.00 96.25 335 PRO A O 1
ATOM 2432 N N . LEU A 1 336 ? -5.411 1.193 21.828 1.00 96.00 336 LEU A N 1
ATOM 2433 C CA . LEU A 1 336 ? -5.906 2.122 20.815 1.00 96.00 336 LEU A CA 1
ATOM 2434 C C . LEU A 1 336 ? -4.742 2.616 19.947 1.00 96.00 336 LEU A C 1
ATOM 2436 O O . LEU A 1 336 ? -3.765 3.159 20.475 1.00 96.00 336 LEU A O 1
ATOM 2440 N N . ALA A 1 337 ? -4.885 2.479 18.632 1.00 95.25 337 ALA A N 1
ATOM 2441 C CA . ALA A 1 337 ? -4.081 3.182 17.643 1.00 95.25 337 ALA A CA 1
ATOM 2442 C C . ALA A 1 337 ? -4.932 4.232 16.918 1.00 95.25 337 ALA A C 1
ATOM 2444 O O . ALA A 1 337 ? -6.121 4.023 16.674 1.00 95.25 337 ALA A O 1
ATOM 2445 N N . ILE A 1 338 ? -4.320 5.364 16.575 1.00 93.44 338 ILE A N 1
ATOM 2446 C CA . ILE A 1 338 ? -4.950 6.404 15.757 1.00 93.44 338 ILE A CA 1
ATOM 2447 C C . ILE A 1 338 ? -4.159 6.558 14.468 1.00 93.44 338 ILE A C 1
ATOM 2449 O O . ILE A 1 338 ? -2.975 6.893 14.516 1.00 93.44 338 ILE A O 1
ATOM 2453 N N . THR A 1 339 ? -4.826 6.380 13.331 1.00 89.31 339 THR A N 1
ATOM 2454 C CA . THR A 1 339 ? -4.284 6.753 12.026 1.00 89.31 339 THR A CA 1
ATOM 2455 C C . THR A 1 339 ? -4.642 8.211 11.730 1.00 89.31 339 THR A C 1
ATOM 2457 O O . THR A 1 339 ? -5.810 8.572 11.605 1.00 89.31 339 THR A O 1
ATOM 2460 N N . ALA A 1 340 ? -3.631 9.069 11.639 1.00 84.88 340 ALA A N 1
ATOM 2461 C CA . ALA A 1 340 ? -3.742 10.471 11.266 1.00 84.88 340 ALA A CA 1
ATOM 2462 C C . ALA A 1 340 ? -3.147 10.670 9.862 1.00 84.88 340 ALA A C 1
ATOM 2464 O O . ALA A 1 340 ? -1.962 10.973 9.697 1.00 84.88 340 ALA A O 1
ATOM 2465 N N . THR A 1 341 ? -3.969 10.450 8.835 1.00 68.31 341 THR A N 1
ATOM 2466 C CA . THR A 1 341 ? -3.612 10.730 7.439 1.00 68.31 341 THR A CA 1
ATOM 2467 C C . THR A 1 341 ? -3.906 12.195 7.105 1.00 68.31 341 THR A C 1
ATOM 2469 O O . THR A 1 341 ? -4.934 12.739 7.510 1.00 68.31 341 THR A O 1
ATOM 2472 N N . GLY A 1 342 ? -2.994 12.860 6.388 1.00 65.94 342 GLY A N 1
ATOM 2473 C CA . GLY A 1 342 ? -3.119 14.277 6.041 1.00 65.94 342 GLY A CA 1
ATOM 2474 C C . GLY A 1 342 ? -1.848 15.086 6.304 1.00 65.94 342 GLY A C 1
ATOM 2475 O O . GLY A 1 342 ? -0.732 14.603 6.129 1.00 65.94 342 GLY A O 1
ATOM 2476 N N . ASN A 1 343 ? -2.024 16.354 6.683 1.00 62.03 343 ASN A N 1
ATOM 2477 C CA . ASN A 1 343 ? -0.914 17.278 6.923 1.00 62.03 343 ASN A CA 1
ATOM 2478 C C . ASN A 1 343 ? -0.050 16.847 8.119 1.00 62.03 343 ASN A C 1
ATOM 2480 O O . ASN A 1 343 ? -0.516 16.148 9.017 1.00 62.03 343 ASN A O 1
ATOM 2484 N N . ALA A 1 344 ? 1.197 17.326 8.147 1.00 67.06 344 ALA A N 1
ATOM 2485 C CA . ALA A 1 344 ? 2.111 17.100 9.262 1.00 67.06 344 ALA A CA 1
ATOM 2486 C C . ALA A 1 344 ? 1.481 17.536 10.598 1.00 67.06 344 ALA A C 1
ATOM 2488 O O . ALA A 1 344 ? 0.969 18.652 10.712 1.00 67.06 344 ALA A O 1
ATOM 2489 N N . LEU A 1 345 ? 1.541 16.655 11.600 1.00 72.69 345 LEU A N 1
ATOM 2490 C CA . LEU A 1 345 ? 0.983 16.912 12.928 1.00 72.69 345 LEU A CA 1
ATOM 2491 C C . LEU A 1 345 ? 1.708 18.068 13.630 1.00 72.69 345 LEU A C 1
ATOM 2493 O O . LEU A 1 345 ? 2.934 18.064 13.762 1.00 72.69 345 LEU A O 1
ATOM 2497 N N . THR A 1 346 ? 0.942 19.028 14.143 1.00 75.75 346 THR A N 1
ATOM 2498 C CA . THR A 1 346 ? 1.434 20.089 15.030 1.00 75.75 346 THR A CA 1
ATOM 2499 C C . THR A 1 346 ? 1.441 19.635 16.496 1.00 75.75 346 THR A C 1
ATOM 2501 O O . THR A 1 346 ? 0.827 18.631 16.861 1.00 75.75 346 THR A O 1
ATOM 2504 N N . SER A 1 347 ? 2.088 20.397 17.387 1.00 74.56 347 SER A N 1
ATOM 2505 C CA . SER A 1 347 ? 2.027 20.133 18.837 1.00 74.56 347 SER A CA 1
ATOM 2506 C C . SER A 1 347 ? 0.594 20.161 19.387 1.00 74.56 347 SER A C 1
ATOM 2508 O O . SER A 1 347 ? 0.265 19.368 20.266 1.00 74.56 347 SER A O 1
ATOM 2510 N N . ASN A 1 348 ? -0.265 21.028 18.841 1.00 78.19 348 ASN A N 1
ATOM 2511 C CA . ASN A 1 348 ? -1.673 21.115 19.233 1.00 78.19 348 ASN A CA 1
ATOM 2512 C C . ASN A 1 348 ? -2.460 19.880 18.776 1.00 78.19 348 ASN A C 1
ATOM 2514 O O . ASN A 1 348 ? -3.324 19.401 19.507 1.00 78.19 348 ASN A O 1
ATOM 2518 N N . ASP A 1 349 ? -2.135 19.332 17.601 1.00 81.06 349 ASP A N 1
ATOM 2519 C CA . ASP A 1 349 ? -2.745 18.085 17.134 1.00 81.06 349 ASP A CA 1
ATOM 2520 C C . ASP A 1 349 ? -2.357 16.923 18.052 1.00 81.06 349 ASP A C 1
ATOM 2522 O O . ASP A 1 349 ? -3.208 16.126 18.429 1.00 81.06 349 ASP A O 1
ATOM 2526 N N . LEU A 1 350 ? -1.097 16.855 18.494 1.00 80.81 350 LEU A N 1
ATOM 2527 C CA . LEU A 1 350 ? -0.656 15.834 19.451 1.00 80.81 350 LEU A CA 1
ATOM 2528 C C . LEU A 1 350 ? -1.363 15.956 20.810 1.00 80.81 350 LEU A C 1
ATOM 2530 O O . LEU A 1 350 ? -1.737 14.938 21.390 1.00 80.81 350 LEU A O 1
ATOM 2534 N N . GLU A 1 351 ? -1.591 17.178 21.300 1.00 81.81 351 GLU A N 1
ATOM 2535 C CA . GLU A 1 351 ? -2.399 17.430 22.503 1.00 81.81 351 GLU A CA 1
ATOM 2536 C C . GLU A 1 351 ? -3.847 16.960 22.334 1.00 81.81 351 GLU A C 1
ATOM 2538 O O . GLU A 1 351 ? -4.385 16.266 23.201 1.00 81.81 351 GLU A O 1
ATOM 2543 N N . TYR A 1 352 ? -4.460 17.283 21.195 1.00 84.94 352 TYR A N 1
ATOM 2544 C CA . TYR A 1 352 ? -5.799 16.826 20.847 1.00 84.94 352 TYR A CA 1
ATOM 2545 C C . TYR A 1 352 ? -5.876 15.294 20.815 1.00 84.94 352 TYR A C 1
ATOM 2547 O O . TYR A 1 352 ? -6.738 14.713 21.477 1.00 84.94 352 TYR A O 1
ATOM 2555 N N . LEU A 1 353 ? -4.944 14.627 20.132 1.00 89.38 353 LEU A N 1
ATOM 2556 C CA . LEU A 1 353 ? -4.895 13.167 20.029 1.00 89.38 353 LEU A CA 1
ATOM 2557 C C . LEU A 1 353 ? -4.667 12.482 21.385 1.00 89.38 353 LEU A C 1
ATOM 2559 O O . LEU A 1 353 ? -5.284 11.451 21.662 1.00 89.38 353 LEU A O 1
ATOM 2563 N N . ALA A 1 354 ? -3.851 13.068 22.267 1.00 88.12 354 ALA A N 1
ATOM 2564 C CA . ALA A 1 354 ? -3.626 12.551 23.619 1.00 88.12 354 ALA A CA 1
ATOM 2565 C C . ALA A 1 354 ? -4.908 12.448 24.457 1.00 88.12 354 ALA A C 1
ATOM 2567 O O . ALA A 1 354 ? -4.985 11.582 25.331 1.00 88.12 354 ALA A O 1
ATOM 2568 N N . SER A 1 355 ? -5.930 13.267 24.184 1.00 87.38 355 SER A N 1
ATOM 2569 C CA . SER A 1 355 ? -7.209 13.203 24.907 1.00 87.38 355 SER A CA 1
ATOM 2570 C C . SER A 1 355 ? -7.917 11.845 24.767 1.00 87.38 355 SER A C 1
ATOM 2572 O O . SER A 1 355 ? -8.626 11.424 25.683 1.00 87.38 355 SER A O 1
ATOM 2574 N N . ALA A 1 356 ? -7.664 11.114 23.673 1.00 90.00 356 ALA A N 1
ATOM 2575 C CA . ALA A 1 356 ? -8.170 9.759 23.444 1.00 90.00 356 ALA A CA 1
ATOM 2576 C C . ALA A 1 356 ? -7.322 8.655 24.103 1.00 90.00 356 ALA A C 1
ATOM 2578 O O . ALA A 1 356 ? -7.718 7.491 24.083 1.00 90.00 356 ALA A O 1
ATOM 2579 N N . LYS A 1 357 ? -6.173 9.009 24.698 1.00 89.50 357 LYS A N 1
ATOM 2580 C CA . LYS A 1 357 ? -5.204 8.094 25.327 1.00 89.50 357 LYS A CA 1
ATOM 2581 C C . LYS A 1 357 ? -4.756 6.931 24.415 1.00 89.50 357 LYS A C 1
ATOM 2583 O O . LYS A 1 357 ? -4.815 5.774 24.841 1.00 89.50 357 LYS A O 1
ATOM 2588 N N . PRO A 1 358 ? -4.327 7.193 23.166 1.00 92.25 358 PRO A N 1
ATOM 2589 C CA . PRO A 1 358 ? -3.814 6.141 22.299 1.00 92.25 358 PRO A CA 1
ATOM 2590 C C . PRO A 1 358 ? -2.450 5.637 22.783 1.00 92.25 358 PRO A C 1
ATOM 2592 O O . PRO A 1 358 ? -1.674 6.370 23.394 1.00 92.25 358 PRO A O 1
ATOM 2595 N N . THR A 1 359 ? -2.137 4.384 22.467 1.00 90.88 359 THR A N 1
ATOM 2596 C CA . THR A 1 359 ? -0.798 3.807 22.665 1.00 90.88 359 THR A CA 1
ATOM 2597 C C . THR A 1 359 ? 0.101 4.068 21.454 1.00 90.88 359 THR A C 1
ATOM 2599 O O . THR A 1 359 ? 1.319 4.153 21.595 1.00 90.88 359 THR A O 1
ATOM 2602 N N . LEU A 1 360 ? -0.503 4.217 20.270 1.00 90.69 360 LEU A N 1
ATOM 2603 C CA . LEU A 1 360 ? 0.178 4.411 18.994 1.00 90.69 360 LEU A CA 1
ATOM 2604 C C . LEU A 1 360 ? -0.542 5.474 18.156 1.00 90.69 360 LEU A C 1
ATOM 2606 O O . LEU A 1 360 ? -1.767 5.460 18.040 1.00 90.69 360 LEU A O 1
ATOM 2610 N N . VAL A 1 361 ? 0.222 6.366 17.535 1.00 90.88 361 VAL A N 1
ATOM 2611 C CA . VAL A 1 361 ? -0.269 7.287 16.507 1.00 90.88 361 VAL A CA 1
ATOM 2612 C C . VAL A 1 361 ? 0.517 7.038 15.226 1.00 90.88 361 VAL A C 1
ATOM 2614 O O . VAL A 1 361 ? 1.735 7.188 15.201 1.00 90.88 361 VAL A O 1
ATOM 2617 N N . LEU A 1 362 ? -0.183 6.649 14.168 1.00 88.69 362 LEU A N 1
ATOM 2618 C CA . LEU A 1 362 ? 0.358 6.469 12.827 1.00 88.69 362 LEU A CA 1
ATOM 2619 C C . LEU A 1 362 ? 0.111 7.763 12.052 1.00 88.69 362 LEU A C 1
ATOM 2621 O O . LEU A 1 362 ? -1.043 8.105 11.812 1.00 88.69 362 LEU A O 1
ATOM 2625 N N . ALA A 1 363 ? 1.155 8.509 11.695 1.00 83.69 363 ALA A N 1
ATOM 2626 C CA . ALA A 1 363 ? 0.996 9.840 11.114 1.00 83.69 363 ALA A CA 1
ATOM 2627 C C . ALA A 1 363 ? 1.860 10.078 9.879 1.00 83.69 363 ALA A C 1
ATOM 2629 O O . ALA A 1 363 ? 3.023 9.683 9.822 1.00 83.69 363 ALA A O 1
ATOM 2630 N N . GLN A 1 364 ? 1.301 10.789 8.904 1.00 73.62 364 GLN A N 1
ATOM 2631 C CA . GLN A 1 364 ? 2.057 11.297 7.762 1.00 73.62 364 GLN A CA 1
ATOM 2632 C C . GLN A 1 364 ? 2.819 12.581 8.133 1.00 73.62 364 GLN A C 1
ATOM 2634 O O . GLN A 1 364 ? 2.438 13.320 9.042 1.00 73.62 364 GLN A O 1
ATOM 2639 N N . GLY A 1 365 ? 3.915 12.861 7.424 1.00 62.62 365 GLY A N 1
ATOM 2640 C CA . GLY A 1 365 ? 4.633 14.136 7.555 1.00 62.62 365 GLY A CA 1
ATOM 2641 C C . GLY A 1 365 ? 5.540 14.261 8.784 1.00 62.62 365 GLY A C 1
ATOM 2642 O O . GLY A 1 365 ? 5.949 15.370 9.123 1.00 62.62 365 GLY A O 1
ATOM 2643 N N . ILE A 1 366 ? 5.887 13.151 9.441 1.00 64.12 366 ILE A N 1
ATOM 2644 C CA . ILE A 1 366 ? 7.000 13.127 10.397 1.00 64.12 366 ILE A CA 1
ATOM 2645 C C . ILE A 1 366 ? 8.296 12.952 9.617 1.00 64.12 366 ILE A C 1
ATOM 2647 O O . ILE A 1 366 ? 8.361 12.111 8.718 1.00 64.12 366 ILE A O 1
ATOM 2651 N N . ASP A 1 367 ? 9.315 13.727 9.994 1.00 63.16 367 ASP A N 1
ATOM 2652 C CA . ASP A 1 367 ? 10.666 13.619 9.448 1.00 63.16 367 ASP A CA 1
ATOM 2653 C C . ASP A 1 367 ? 11.110 12.142 9.394 1.00 63.16 367 ASP A C 1
ATOM 2655 O O . ASP A 1 367 ? 11.232 11.509 10.449 1.00 63.16 367 ASP A O 1
ATOM 2659 N N . PRO A 1 368 ? 11.340 11.571 8.196 1.00 58.06 368 PRO A N 1
ATOM 2660 C CA . PRO A 1 368 ? 11.743 10.177 8.051 1.00 58.06 368 PRO A CA 1
ATOM 2661 C C . PRO A 1 368 ? 13.110 9.880 8.685 1.00 58.06 368 PRO A C 1
ATOM 2663 O O . PRO A 1 368 ? 13.397 8.718 8.953 1.00 58.06 368 PRO A O 1
ATOM 2666 N N . ALA A 1 369 ? 13.933 10.896 8.986 1.00 59.38 369 ALA A N 1
ATOM 2667 C CA . ALA A 1 369 ? 15.157 10.737 9.777 1.00 59.38 369 ALA A CA 1
ATOM 2668 C C . ALA A 1 369 ? 14.886 10.529 11.283 1.00 59.38 369 ALA A C 1
ATOM 2670 O O . ALA A 1 369 ? 15.790 10.199 12.048 1.00 59.38 369 ALA A O 1
ATOM 2671 N N . SER A 1 370 ? 13.646 10.724 11.738 1.00 63.53 370 SER A N 1
ATOM 2672 C CA . SER A 1 370 ? 13.175 10.441 13.099 1.00 63.53 370 SER A CA 1
ATOM 2673 C C . SER A 1 370 ? 11.784 9.796 13.040 1.00 63.53 370 SER A C 1
ATOM 2675 O O . SER A 1 370 ? 10.801 10.411 13.468 1.00 63.53 370 SER A O 1
ATOM 2677 N N . PRO A 1 371 ? 11.688 8.568 12.493 1.00 60.72 371 PRO A N 1
ATOM 2678 C CA . PRO A 1 371 ? 10.419 7.947 12.127 1.00 60.72 371 PRO A CA 1
ATOM 2679 C C . PRO A 1 371 ? 9.595 7.528 13.344 1.00 60.72 371 PRO A C 1
ATOM 2681 O O . PRO A 1 371 ? 8.390 7.355 13.217 1.00 60.72 371 PRO A O 1
ATOM 2684 N N . VAL A 1 372 ? 10.219 7.391 14.518 1.00 69.56 372 VAL A N 1
ATOM 2685 C CA . VAL A 1 372 ? 9.541 7.163 15.795 1.00 69.56 372 VAL A CA 1
ATOM 2686 C C . VAL A 1 372 ? 9.830 8.338 16.718 1.00 69.56 372 VAL A C 1
ATOM 2688 O O . VAL A 1 372 ? 10.988 8.679 16.962 1.00 69.56 372 VAL A O 1
ATOM 2691 N N . ARG A 1 373 ? 8.779 8.950 17.258 1.00 72.69 373 ARG A N 1
ATOM 2692 C CA . ARG A 1 373 ? 8.876 10.035 18.237 1.00 72.69 373 ARG A CA 1
ATOM 2693 C C . ARG A 1 373 ? 8.087 9.687 19.487 1.00 72.69 373 ARG A C 1
ATOM 2695 O O . ARG A 1 373 ? 6.921 9.319 19.406 1.00 72.69 373 ARG A O 1
ATOM 2702 N N . GLN A 1 374 ? 8.725 9.855 20.640 1.00 71.81 374 GLN A N 1
ATOM 2703 C CA . GLN A 1 374 ? 8.040 9.927 21.927 1.00 71.81 374 GLN A CA 1
ATOM 2704 C C . GLN A 1 374 ? 7.659 11.391 22.157 1.00 71.81 374 GLN A C 1
ATOM 2706 O O . GLN A 1 374 ? 8.538 12.239 22.325 1.00 71.81 374 GLN A O 1
ATOM 2711 N N . ALA A 1 375 ? 6.369 11.711 22.112 1.00 65.69 375 ALA A N 1
ATOM 2712 C CA . ALA A 1 375 ? 5.881 13.052 22.412 1.00 65.69 375 ALA A CA 1
ATOM 2713 C C . ALA A 1 375 ? 5.365 13.108 23.853 1.00 65.69 375 ALA A C 1
ATOM 2715 O O . ALA A 1 375 ? 4.497 12.327 24.237 1.00 65.69 375 ALA A O 1
ATOM 2716 N N . THR A 1 376 ? 5.889 14.047 24.643 1.00 65.69 376 THR A N 1
ATOM 2717 C CA . THR A 1 376 ? 5.383 14.328 25.991 1.00 65.69 376 THR A CA 1
ATOM 2718 C C . THR A 1 376 ? 4.305 15.395 25.905 1.00 65.69 376 THR A C 1
ATOM 2720 O O . THR A 1 376 ? 4.597 16.551 25.593 1.00 65.69 376 THR A O 1
ATOM 2723 N N . VAL A 1 377 ? 3.067 15.023 26.214 1.00 67.56 377 VAL A N 1
ATOM 2724 C CA . VAL A 1 377 ? 1.933 15.953 26.218 1.00 67.56 377 VAL A CA 1
ATOM 2725 C C . VAL A 1 377 ? 1.762 16.577 27.607 1.00 67.56 377 VAL A C 1
ATOM 2727 O O . VAL A 1 377 ? 1.839 15.874 28.614 1.00 67.56 377 VAL A O 1
ATOM 2730 N N . ARG A 1 378 ? 1.566 17.905 27.673 1.00 60.62 378 ARG A N 1
ATOM 2731 C CA . ARG A 1 378 ? 1.574 18.688 28.929 1.00 60.62 378 ARG A CA 1
ATOM 2732 C C . ARG A 1 378 ? 0.231 18.774 29.671 1.00 60.62 378 ARG A C 1
ATOM 2734 O O . ARG A 1 378 ? 0.207 19.318 30.774 1.00 60.62 378 ARG A O 1
ATOM 2741 N N . GLN A 1 379 ? -0.878 18.272 29.123 1.00 52.84 379 GLN A N 1
ATOM 2742 C CA . GLN A 1 379 ? -2.159 18.296 29.842 1.00 52.84 379 GLN A CA 1
ATOM 2743 C C . GLN A 1 379 ? -2.227 17.185 30.904 1.00 52.84 379 GLN A C 1
ATOM 2745 O O . GLN A 1 379 ? -2.467 16.023 30.590 1.00 52.84 379 GLN A O 1
ATOM 2750 N N . GLY A 1 380 ? -2.043 17.554 32.176 1.00 59.97 380 GLY A N 1
ATOM 2751 C CA . GLY A 1 380 ? -2.038 16.611 33.301 1.00 59.97 380 GLY A CA 1
ATOM 2752 C C . GLY A 1 380 ? -0.704 15.871 33.455 1.00 59.97 380 GLY A C 1
ATOM 2753 O O . GLY A 1 380 ? 0.355 16.424 33.164 1.00 59.97 380 GLY A O 1
ATOM 2754 N N . ALA A 1 381 ? -0.735 14.633 33.963 1.00 48.94 381 ALA A N 1
ATOM 2755 C CA . ALA A 1 381 ? 0.470 13.808 34.064 1.00 48.94 381 ALA A CA 1
ATOM 2756 C C . ALA A 1 381 ? 1.076 13.583 32.663 1.00 48.94 381 ALA A C 1
ATOM 2758 O O . ALA A 1 381 ? 0.319 13.329 31.722 1.00 48.94 381 ALA A O 1
ATOM 2759 N N . PRO A 1 382 ? 2.412 13.659 32.510 1.00 56.28 382 PRO A N 1
ATOM 2760 C CA . PRO A 1 382 ? 3.064 13.517 31.214 1.00 56.28 382 PRO A CA 1
ATOM 2761 C C . PRO A 1 382 ? 2.684 12.175 30.588 1.00 56.28 382 PRO A C 1
ATOM 2763 O O . PRO A 1 382 ? 3.093 11.117 31.063 1.00 56.28 382 PRO A O 1
ATOM 2766 N N . THR A 1 383 ? 1.878 12.224 29.529 1.00 62.66 383 THR A N 1
ATOM 2767 C CA . THR A 1 383 ? 1.533 11.039 28.742 1.00 62.66 383 THR A CA 1
ATOM 2768 C C . THR A 1 383 ? 2.523 10.956 27.592 1.00 62.66 383 THR A C 1
ATOM 2770 O O . THR A 1 383 ? 2.665 11.916 26.832 1.00 62.66 383 THR A O 1
ATOM 2773 N N . GLN A 1 384 ? 3.238 9.835 27.502 1.00 67.44 384 GLN A N 1
ATOM 2774 C CA . GLN A 1 384 ? 4.114 9.540 26.374 1.00 67.44 384 GLN A CA 1
ATOM 2775 C C . GLN A 1 384 ? 3.284 8.963 25.229 1.00 67.44 384 GLN A C 1
ATOM 2777 O O . GLN A 1 384 ? 2.670 7.906 25.368 1.00 67.44 384 GLN A O 1
ATOM 2782 N N . LEU A 1 385 ? 3.259 9.675 24.106 1.00 77.44 385 LEU A N 1
ATOM 2783 C CA . LEU A 1 385 ? 2.676 9.202 22.858 1.00 77.44 385 LEU A CA 1
ATOM 2784 C C . LEU A 1 385 ? 3.778 8.652 21.959 1.00 77.44 385 LEU A C 1
ATOM 2786 O O . LEU A 1 385 ? 4.717 9.379 21.629 1.00 77.44 385 LEU A O 1
ATOM 2790 N N . THR A 1 386 ? 3.626 7.407 21.511 1.00 86.12 386 THR A N 1
ATOM 2791 C CA . THR A 1 386 ? 4.474 6.852 20.452 1.00 86.12 386 THR A CA 1
ATOM 2792 C C . THR A 1 386 ? 3.877 7.231 19.105 1.00 86.12 386 THR A C 1
ATOM 2794 O O . THR A 1 386 ? 2.793 6.767 18.752 1.00 86.12 386 THR A O 1
ATOM 2797 N N . VAL A 1 387 ? 4.580 8.078 18.360 1.00 84.69 387 VAL A N 1
ATOM 2798 C CA . VAL A 1 387 ? 4.172 8.528 17.030 1.00 84.69 387 VAL A CA 1
ATOM 2799 C C . VAL A 1 387 ? 5.106 7.914 15.996 1.00 84.69 387 VAL A C 1
ATOM 2801 O O . VAL A 1 387 ? 6.323 8.067 16.107 1.00 84.69 387 VAL A O 1
ATOM 2804 N N . VAL A 1 388 ? 4.546 7.215 15.013 1.00 84.12 388 VAL A N 1
ATOM 2805 C CA . VAL A 1 388 ? 5.286 6.525 13.953 1.00 84.12 388 VAL A CA 1
ATOM 2806 C C . VAL A 1 388 ? 4.940 7.147 12.604 1.00 84.12 388 VAL A C 1
ATOM 2808 O O . VAL A 1 388 ? 3.766 7.332 12.280 1.00 84.12 388 VAL A O 1
ATOM 2811 N N . SER A 1 389 ? 5.971 7.479 11.829 1.00 80.69 389 SER A N 1
ATOM 2812 C CA . SER A 1 389 ? 5.836 8.022 10.481 1.00 80.69 389 SER A CA 1
ATOM 2813 C C . SER A 1 389 ? 5.266 6.967 9.538 1.00 80.69 389 SER A C 1
ATOM 2815 O O . SER A 1 389 ? 5.772 5.846 9.474 1.00 80.69 389 SER A O 1
ATOM 2817 N N . VAL A 1 390 ? 4.233 7.332 8.786 1.00 76.50 390 VAL A N 1
ATOM 2818 C CA . VAL A 1 390 ? 3.641 6.492 7.744 1.00 76.50 390 VAL A CA 1
ATOM 2819 C C . VAL A 1 390 ? 4.047 7.027 6.380 1.00 76.50 390 VAL A C 1
ATOM 2821 O O . VAL A 1 390 ? 3.836 8.198 6.062 1.00 76.50 390 VAL A O 1
ATOM 2824 N N . GLN A 1 391 ? 4.578 6.139 5.547 1.00 65.81 391 GLN A N 1
ATOM 2825 C CA . GLN A 1 391 ? 4.811 6.385 4.128 1.00 65.81 391 GLN A CA 1
ATOM 2826 C C . GLN A 1 391 ? 3.705 5.683 3.336 1.00 65.81 391 GLN A C 1
ATOM 2828 O O . GLN A 1 391 ? 3.770 4.481 3.101 1.00 65.81 391 GLN A O 1
ATOM 2833 N N . THR A 1 392 ? 2.663 6.414 2.939 1.00 54.34 392 THR A N 1
ATOM 2834 C CA . THR A 1 392 ? 1.577 5.860 2.104 1.00 54.34 392 THR A CA 1
ATOM 2835 C C . THR A 1 392 ? 1.905 5.874 0.608 1.00 54.34 392 THR A C 1
ATOM 2837 O O . THR A 1 392 ? 1.176 5.295 -0.188 1.00 54.34 392 THR A O 1
ATOM 2840 N N . THR A 1 393 ? 3.01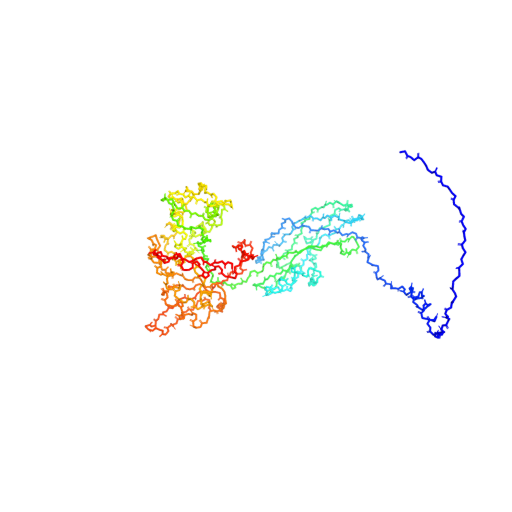6 6.499 0.211 1.00 46.47 393 THR A N 1
ATOM 2841 C CA . THR A 1 393 ? 3.400 6.736 -1.191 1.00 46.47 393 THR A CA 1
ATOM 2842 C C . THR A 1 393 ? 3.950 5.508 -1.921 1.00 46.47 393 THR A C 1
ATOM 2844 O O . THR A 1 393 ? 4.204 5.584 -3.120 1.00 46.47 393 THR A O 1
ATOM 2847 N N . LEU A 1 394 ? 4.109 4.361 -1.252 1.00 36.16 394 LEU A N 1
ATOM 2848 C CA . LEU A 1 394 ? 4.498 3.107 -1.913 1.00 36.16 394 LEU A CA 1
ATOM 2849 C C . LEU A 1 394 ? 3.339 2.446 -2.690 1.00 36.16 394 LEU A C 1
ATOM 2851 O O . LEU A 1 394 ? 3.567 1.437 -3.353 1.00 36.16 394 LEU A O 1
ATOM 2855 N N . GLY A 1 395 ? 2.115 2.995 -2.636 1.00 33.97 395 GLY A N 1
ATOM 2856 C CA . GLY A 1 395 ? 0.912 2.295 -3.095 1.00 33.97 395 GLY A CA 1
ATOM 2857 C C . GLY A 1 395 ? -0.237 3.141 -3.650 1.00 33.97 395 GLY A C 1
ATOM 2858 O O . GLY A 1 395 ? -1.364 2.654 -3.633 1.00 33.97 395 GLY A O 1
ATOM 2859 N N . ASP A 1 396 ? -0.003 4.324 -4.229 1.00 30.86 396 ASP A N 1
ATOM 2860 C CA . ASP A 1 396 ? -1.057 5.080 -4.953 1.00 30.86 396 ASP A CA 1
ATOM 2861 C C . ASP A 1 396 ? -1.594 4.353 -6.224 1.00 30.86 396 ASP A C 1
ATOM 2863 O O . ASP A 1 396 ? -2.317 4.931 -7.033 1.00 30.86 396 ASP A O 1
ATOM 2867 N N . GLY A 1 397 ? -1.255 3.070 -6.415 1.00 27.11 397 GLY A N 1
ATOM 2868 C CA . GLY A 1 397 ? -1.771 2.181 -7.461 1.00 27.11 397 GLY A CA 1
ATOM 2869 C C . GLY A 1 397 ? -2.901 1.235 -7.027 1.00 27.11 397 GLY A C 1
ATOM 2870 O O . GLY A 1 397 ? -3.360 0.446 -7.850 1.00 27.11 397 GLY A O 1
ATOM 2871 N N . GLY A 1 398 ? -3.358 1.273 -5.773 1.00 29.33 398 GLY A N 1
ATOM 2872 C CA . GLY A 1 398 ? -4.616 0.626 -5.376 1.00 29.33 398 GLY A CA 1
ATOM 2873 C C . GLY A 1 398 ? -5.793 1.581 -5.596 1.00 29.33 398 GLY A C 1
ATOM 2874 O O . GLY A 1 398 ? -5.603 2.785 -5.415 1.00 29.33 398 GLY A O 1
ATOM 2875 N N . PRO A 1 399 ? -7.001 1.114 -5.976 1.00 31.53 399 PRO A N 1
ATOM 2876 C CA . PRO A 1 399 ? -8.155 1.999 -6.026 1.00 31.53 399 PRO A CA 1
ATOM 2877 C C . PRO A 1 399 ? -8.334 2.601 -4.633 1.00 31.53 399 PRO A C 1
ATOM 2879 O O . PRO A 1 399 ? -8.688 1.903 -3.682 1.00 31.53 399 PRO A O 1
ATOM 2882 N N . ALA A 1 400 ? -8.050 3.898 -4.512 1.00 31.34 400 ALA A N 1
ATOM 2883 C CA . ALA A 1 400 ? -8.488 4.665 -3.364 1.00 31.34 400 ALA A CA 1
ATOM 2884 C C . ALA A 1 400 ? -9.991 4.395 -3.184 1.00 31.34 400 ALA A C 1
ATOM 2886 O O . ALA A 1 400 ? -10.692 4.269 -4.200 1.00 31.34 400 ALA A O 1
ATOM 2887 N N . PRO A 1 401 ? -10.518 4.316 -1.948 1.00 34.19 401 PRO A N 1
ATOM 2888 C CA . PRO A 1 401 ? -11.954 4.447 -1.756 1.00 34.19 401 PRO A CA 1
ATOM 2889 C C . PRO A 1 401 ? -12.355 5.717 -2.500 1.00 34.19 401 PRO A C 1
ATOM 2891 O O . PRO A 1 401 ? -11.840 6.800 -2.210 1.00 34.19 401 PRO A O 1
ATOM 2894 N N . ALA A 1 402 ? -13.128 5.542 -3.573 1.00 28.05 402 ALA A N 1
ATOM 2895 C CA . ALA A 1 402 ? -13.344 6.595 -4.543 1.00 28.05 402 ALA A CA 1
ATOM 2896 C C . ALA A 1 402 ? -13.828 7.836 -3.787 1.00 28.05 402 ALA A C 1
ATOM 2898 O O . ALA A 1 402 ? -14.854 7.757 -3.103 1.00 28.05 402 ALA A O 1
ATOM 2899 N N . PRO A 1 403 ? -13.143 8.991 -3.880 1.00 27.80 403 PRO A N 1
ATOM 2900 C CA . PRO A 1 403 ? -13.792 10.217 -3.492 1.00 27.80 403 PRO A CA 1
ATOM 2901 C C . PRO A 1 403 ? -14.938 10.362 -4.485 1.00 27.80 403 PRO A C 1
ATOM 2903 O O . PRO A 1 403 ? -14.711 10.631 -5.667 1.00 27.80 403 PRO A O 1
ATOM 2906 N N . ILE A 1 404 ? -16.172 10.156 -4.027 1.00 28.98 404 ILE A N 1
ATOM 2907 C CA . ILE A 1 404 ? -17.348 10.636 -4.743 1.00 28.98 404 ILE A CA 1
ATOM 2908 C C . ILE A 1 404 ? -17.202 12.160 -4.758 1.00 28.98 404 ILE A C 1
ATOM 2910 O O . ILE A 1 404 ? -17.678 12.892 -3.895 1.00 28.98 404 ILE A O 1
ATOM 2914 N N . ARG A 1 405 ? -16.463 12.661 -5.753 1.00 28.03 405 ARG A N 1
ATOM 2915 C CA . ARG A 1 405 ? -16.516 14.039 -6.221 1.00 28.03 405 ARG A CA 1
ATOM 2916 C C . ARG A 1 405 ? -17.846 14.185 -6.931 1.00 28.03 405 ARG A C 1
ATOM 2918 O O . ARG A 1 405 ? -17.912 14.206 -8.152 1.00 28.03 405 ARG A O 1
ATOM 2925 N N . THR A 1 406 ? -18.919 14.205 -6.162 1.00 28.19 406 THR A N 1
ATOM 2926 C CA . THR A 1 406 ? -20.230 14.659 -6.604 1.00 28.19 406 THR A CA 1
ATOM 2927 C C . THR A 1 406 ? -21.070 14.876 -5.350 1.00 28.19 406 THR A C 1
ATOM 2929 O O . THR A 1 406 ? -21.603 13.941 -4.774 1.00 28.19 406 THR A O 1
ATOM 2932 N N . TRP A 1 407 ? -21.158 16.150 -4.956 1.00 31.66 407 TRP A N 1
ATOM 2933 C CA . TRP A 1 407 ? -22.139 16.708 -4.016 1.00 31.66 407 TRP A CA 1
ATOM 2934 C C . TRP A 1 407 ? -22.034 16.267 -2.549 1.00 31.66 407 TRP A C 1
ATOM 2936 O O . TRP A 1 407 ? -22.765 15.387 -2.129 1.00 31.66 407 TRP A O 1
ATOM 2946 N N . CYS A 1 408 ? -21.224 16.965 -1.740 1.00 28.27 408 CYS A N 1
ATOM 2947 C CA . CYS A 1 408 ? -21.403 17.009 -0.276 1.00 28.27 408 CYS A CA 1
ATOM 2948 C C . CYS A 1 408 ? -20.729 18.245 0.361 1.00 28.27 408 CYS A C 1
ATOM 2950 O O . CYS A 1 408 ? -19.857 18.139 1.212 1.00 28.27 408 CYS A O 1
ATOM 2952 N N . THR A 1 409 ? -21.150 19.456 -0.008 1.00 32.22 409 THR A N 1
ATOM 2953 C CA . THR A 1 409 ? -21.037 20.619 0.892 1.00 32.22 409 THR A CA 1
ATOM 2954 C C . THR A 1 409 ? -22.399 20.808 1.552 1.00 32.22 409 THR A C 1
ATOM 2956 O O . THR A 1 409 ? -23.243 21.524 1.023 1.00 32.22 409 THR A O 1
ATOM 2959 N N . GLY A 1 410 ? -22.659 20.090 2.650 1.00 29.41 410 GLY A N 1
ATOM 2960 C CA . GLY A 1 410 ? -23.852 20.328 3.478 1.00 29.41 410 GLY A CA 1
ATOM 2961 C C . GLY A 1 410 ? -24.474 19.116 4.181 1.00 29.41 410 GLY A C 1
ATOM 2962 O O . GLY A 1 410 ? -25.204 19.306 5.147 1.00 29.41 410 GLY A O 1
ATOM 2963 N N . TRP A 1 411 ? -24.188 17.879 3.759 1.00 25.80 411 TRP A N 1
ATOM 2964 C CA . TRP A 1 411 ? -24.889 16.690 4.284 1.00 25.80 411 TRP A CA 1
ATOM 2965 C C . TRP A 1 411 ? -24.217 16.001 5.486 1.00 25.80 411 TRP A C 1
ATOM 2967 O O . TRP A 1 411 ? -24.906 15.328 6.256 1.00 25.80 411 TRP A O 1
ATOM 2977 N N . ASP A 1 412 ? -22.921 16.216 5.729 1.00 30.62 412 ASP A N 1
ATOM 2978 C CA . ASP A 1 412 ? -22.217 15.573 6.855 1.00 30.62 412 ASP A CA 1
ATOM 2979 C C . ASP A 1 412 ? -22.550 16.196 8.220 1.00 30.62 412 ASP A C 1
ATOM 2981 O O . ASP A 1 412 ? -22.515 15.517 9.247 1.00 30.62 412 ASP A O 1
ATOM 2985 N N . ALA A 1 413 ? -23.000 17.455 8.241 1.00 30.11 413 ALA A N 1
ATOM 2986 C CA . ALA A 1 413 ? -23.460 18.106 9.467 1.00 30.11 413 ALA A CA 1
ATOM 2987 C C . ALA A 1 413 ? -24.799 17.535 9.980 1.00 30.11 413 ALA A C 1
ATOM 2989 O O . ALA A 1 413 ? -25.019 17.491 11.189 1.00 30.11 413 ALA A O 1
ATOM 2990 N N . CYS A 1 414 ? -25.677 17.047 9.093 1.00 26.45 414 CYS A N 1
ATOM 2991 C CA . CYS A 1 414 ? -26.998 16.535 9.484 1.00 26.45 414 CYS A CA 1
ATOM 2992 C C . CYS A 1 414 ? -26.968 15.095 10.019 1.00 26.45 414 CYS A C 1
ATOM 2994 O O . CYS A 1 414 ? -27.841 14.709 10.799 1.00 26.45 414 CYS A O 1
ATOM 2996 N N . ARG A 1 415 ? -25.969 14.282 9.647 1.00 32.81 415 ARG A N 1
ATOM 2997 C CA . ARG A 1 415 ? -25.902 12.890 10.119 1.00 32.81 415 ARG A CA 1
ATOM 2998 C C . ARG A 1 415 ? -25.467 12.793 11.575 1.00 32.81 415 ARG A C 1
ATOM 3000 O O . ARG A 1 415 ? -26.061 12.007 12.306 1.00 32.81 415 ARG A O 1
ATOM 3007 N N . ALA A 1 416 ? -24.547 13.646 12.031 1.00 31.88 416 ALA A N 1
ATOM 3008 C CA . ALA A 1 416 ? -24.115 13.679 13.432 1.00 31.88 416 ALA A CA 1
ATOM 3009 C C . ALA A 1 416 ? -25.274 13.929 14.422 1.00 31.88 416 ALA A C 1
ATOM 3011 O O . ALA A 1 416 ? -25.240 13.412 15.533 1.00 31.88 416 ALA A O 1
ATOM 3012 N N . SER A 1 417 ? -26.329 14.651 14.021 1.00 28.98 417 SER A N 1
ATOM 3013 C CA . SER A 1 417 ? -27.508 14.885 14.871 1.00 28.98 417 SER A CA 1
ATOM 3014 C C . SER A 1 417 ? -28.470 13.696 14.983 1.00 28.98 417 SER A C 1
ATOM 3016 O O . SER A 1 417 ? -29.248 13.645 15.928 1.00 28.98 417 SER A O 1
ATOM 3018 N N . SER A 1 418 ? -28.431 12.732 14.056 1.00 31.88 418 SER A N 1
ATOM 3019 C CA . SER A 1 418 ? -29.383 11.605 14.034 1.00 31.88 418 SER A CA 1
ATOM 3020 C C . SER A 1 418 ? -28.980 10.397 14.894 1.00 31.88 418 SER A C 1
ATOM 3022 O O . SER A 1 418 ? -29.771 9.471 15.043 1.00 31.88 418 SER A O 1
ATOM 3024 N N . TRP A 1 419 ? -27.783 10.415 15.492 1.00 33.41 419 TRP A N 1
ATOM 3025 C CA . TRP A 1 419 ? -27.258 9.327 16.335 1.00 33.41 419 TRP A CA 1
ATOM 3026 C C . TRP A 1 419 ? -27.462 9.548 17.844 1.00 33.41 419 TRP A C 1
ATOM 3028 O O . TRP A 1 419 ? -27.059 8.712 18.652 1.00 33.41 419 TRP A O 1
ATOM 3038 N N . CYS A 1 420 ? -28.118 10.641 18.245 1.00 29.06 420 CYS A N 1
ATOM 3039 C CA . CYS A 1 420 ? -28.603 10.840 19.612 1.00 29.06 420 CYS A CA 1
ATOM 3040 C C . CYS A 1 420 ? -30.099 10.469 19.675 1.00 29.06 420 CYS A C 1
ATOM 3042 O O . CYS A 1 420 ? -30.877 10.921 18.843 1.00 29.06 420 CYS A O 1
ATOM 3044 N N . GLY A 1 421 ? -30.478 9.607 20.628 1.00 23.16 421 GLY A N 1
ATOM 3045 C CA . GLY A 1 421 ? -31.771 8.902 20.714 1.00 23.16 421 GLY A CA 1
ATOM 3046 C C . GLY A 1 421 ? -33.068 9.740 20.844 1.00 23.16 421 GLY A C 1
ATOM 3047 O O . GLY A 1 421 ? -33.051 10.964 20.753 1.00 23.16 421 GLY A O 1
ATOM 3048 N N . PRO A 1 422 ? -34.228 9.073 21.035 1.00 32.72 422 PRO A N 1
ATOM 3049 C CA . PRO A 1 422 ? -35.509 9.488 20.461 1.00 32.72 422 PRO A CA 1
ATOM 3050 C C . PRO A 1 422 ? -36.319 10.446 21.348 1.00 32.72 422 PRO A C 1
ATOM 3052 O O . PRO A 1 422 ? -36.551 10.159 22.518 1.00 32.72 422 PRO A O 1
ATOM 3055 N N . ALA A 1 423 ? -36.859 11.518 20.759 1.00 24.88 423 ALA A N 1
ATOM 3056 C CA . ALA A 1 423 ? -38.114 12.156 21.185 1.00 24.88 423 ALA A CA 1
ATOM 3057 C C . ALA A 1 423 ? -38.659 13.094 20.082 1.00 24.88 423 ALA A C 1
ATOM 3059 O O . ALA A 1 423 ? -37.878 13.644 19.303 1.00 24.88 423 ALA A O 1
ATOM 3060 N N . PRO A 1 424 ? -39.991 13.259 19.964 1.00 35.56 424 PRO A N 1
ATOM 3061 C CA . PRO A 1 424 ? -40.634 13.682 18.729 1.00 35.56 424 PRO A CA 1
ATOM 3062 C C . PRO A 1 424 ? -40.838 15.195 18.688 1.00 35.56 424 PRO A C 1
ATOM 3064 O O . PRO A 1 424 ? -41.388 15.766 19.622 1.00 35.56 424 PRO A O 1
ATOM 3067 N N . MET A 1 425 ? -40.518 15.838 17.567 1.00 24.69 425 MET A N 1
ATOM 3068 C CA . MET A 1 425 ? -41.286 17.001 17.120 1.00 24.69 425 MET A CA 1
ATOM 3069 C C . MET A 1 425 ? -41.015 17.298 15.649 1.00 24.69 425 MET A C 1
ATOM 3071 O O . MET A 1 425 ? -39.915 17.654 15.238 1.00 24.69 425 MET A O 1
ATOM 3075 N N . ALA A 1 426 ? -42.071 17.146 14.859 1.00 36.59 426 ALA A N 1
ATOM 3076 C CA . ALA A 1 426 ? -42.131 17.538 13.469 1.00 36.59 426 ALA A CA 1
ATOM 3077 C C . ALA A 1 426 ? -41.816 19.029 13.304 1.00 36.59 426 ALA A C 1
ATOM 3079 O O . ALA A 1 426 ? -42.543 19.865 13.838 1.00 36.59 426 ALA A O 1
ATOM 3080 N N . ARG A 1 427 ? -40.829 19.364 12.468 1.00 25.12 427 ARG A N 1
ATOM 3081 C CA . ARG A 1 427 ? -40.864 20.581 11.648 1.00 25.12 427 ARG A CA 1
ATOM 3082 C C . ARG A 1 427 ? -40.295 20.281 10.267 1.00 25.12 427 ARG A C 1
ATOM 3084 O O . ARG A 1 427 ? -39.153 19.866 10.122 1.00 25.12 427 ARG A O 1
ATOM 3091 N N . ARG A 1 428 ? -41.153 20.469 9.264 1.00 28.80 428 ARG A N 1
ATOM 3092 C CA . ARG A 1 428 ? -40.799 20.517 7.845 1.00 28.80 428 ARG A CA 1
ATOM 3093 C C . ARG A 1 428 ? -39.890 21.724 7.613 1.00 28.80 428 ARG A C 1
ATOM 3095 O O . ARG A 1 428 ? -40.260 22.818 8.030 1.00 28.80 428 ARG A O 1
ATOM 3102 N N . CYS A 1 429 ? -38.801 21.536 6.877 1.00 24.34 429 CYS A N 1
ATOM 3103 C CA . CYS A 1 429 ? -38.139 22.616 6.155 1.00 24.34 429 CYS A CA 1
ATOM 3104 C C . CYS A 1 429 ? -38.130 22.257 4.668 1.00 24.34 429 CYS A C 1
ATOM 3106 O O . CYS A 1 429 ? -37.639 21.207 4.263 1.00 24.34 429 CYS A O 1
ATOM 3108 N N . THR A 1 430 ? -38.788 23.111 3.895 1.00 27.59 430 THR A N 1
ATOM 3109 C CA . THR A 1 430 ? -38.795 23.171 2.435 1.00 27.59 430 THR A CA 1
ATOM 3110 C C . THR A 1 430 ? -37.507 23.816 1.930 1.00 27.59 430 THR A C 1
ATOM 3112 O O . THR A 1 430 ? -37.165 24.875 2.447 1.00 27.59 430 THR A O 1
ATOM 3115 N N . TRP A 1 431 ? -36.918 23.158 0.923 1.00 33.06 431 TRP A N 1
ATOM 3116 C CA . TRP A 1 431 ? -35.875 23.546 -0.046 1.00 33.06 431 TRP A CA 1
ATOM 3117 C C . TRP A 1 431 ? -34.679 24.367 0.435 1.00 33.06 431 TRP A C 1
ATOM 3119 O O . TRP A 1 431 ? -34.840 25.576 0.705 1.00 33.06 431 TRP A O 1
#

pLDDT: mean 77.27, std 23.98, range [23.16, 98.5]

Foldseek 3Di:
DDDDDDDDDDDDDDDDDDDDDDDPPPVVPVVVVPPPPPPDPPPVPPPDFDWAKEKDWPDWPPQADDPWDKIKTKTKIWTQGQAKFAFKKKFKKWDLDFDQDPVSVVCCVVCVVPDDDTDTFDDPQRMDTDHIHHNGRMDMDMHMFICDDDDGGNPRDDAPTKIKIWIFIAGPVRHTNYIDIDIHHRHDPDDQPDAAEQEQADQAFWPDDDPNATEGAAQVLLQQLPCPHVNVVSLVVLLDPRYAYEYALQNLVVLVRLLVWHWYQDPVRDIDTHDRNVSSVVSNVSVLSSLPSPRYAYEFHNLDQLVVCVVVVNLVSLLVSLVVSCVRPSHVVGFYEHEHEDDDDDLVSVLSNCVSVGQEYEYEDDDSVCQWDFDFHDDPDTRTYTYGYDDPPVPPPDPDPDPPPDDDPDDVVVVVVVPDDDDDDDDDDDD

Radius of gyration: 34.94 Å; chains: 1; bounding box: 81×79×102 Å

Secondary structure (DSSP, 8-state):
-----------------------SSSSSSSSSSSS--------------S--EEEEEEEEESSB--SSSEEEEEEEEEE-SSS-B-S-EEEEEE--S-B-SHHHHHHHHH-GGGPPP-EE--SGGGEEEPPPB-TT-EEEEEEEEESSSSSS------TTEEEEEEEEEE-TTS-EEEEEEEEEEE--S------EEEEE-----EEEEETTEEEES-SHHHHHTSTTSHHHHHHHHHHSTTEEEEE-HHHHHHHHHHHT--EEE-TTS-EEE-S-HHHHHHHHHHHHHHHHTSSEEE--GGG--HHHHHHTT-THHHHHHHHHHHH-TTTTTSPBEEEE-SSPPPHHHHHHHHTT--SEEEESSS-TTS-EEEEEE-SSS-EEEEEEE---TT-TTS-------S--SSSHHHHHGGGS-----------

Organism: NCBI:txid1744